Protein 1S4V (pdb70)

Solvent-accessible surface area: 19658 Å² total

Radius of gyration: 25.87 Å; Cα contacts (8 Å, |Δi|>4): 1188; chains: 4; bounding box: 41×55×86 Å

Nearest PDB structures (foldseek):
  1s4v-assembly1_A  TM=1.004E+00  e=2.212E-55  Ricinus communis
  2fo5-assembly4_D  TM=9.845E-01  e=4.686E-41  Hordeum vulgare
  6ycf-assembly1_A  TM=9.826E-01  e=3.590E-34  Ananas comosus
  6ycd-assembly2_B  TM=9.757E-01  e=2.030E-33  Ananas comosus
  3f75-assembly1_A  TM=9.696E-01  e=1.306E-32  Toxoplasma gondii RH

Structure (mmCIF, N/CA/C/O backbone):
data_1S4V
#
_entry.id   1S4V
#
_cell.length_a   36.448
_cell.length_b   68.162
_cell.length_c   163.780
_cell.angle_alpha   90.00
_cell.angle_beta   90.00
_cell.angle_gamma   90.00
#
_symmetry.space_group_name_H-M   'P 21 21 21'
#
loop_
_entity.id
_entity.type
_entity.pdbx_description
1 polymer 'cysteine endopeptidase'
2 polymer 'DVA-LEU-LYS-0QE peptide'
3 non-polymer 'SULFATE ION'
4 water water
#
loop_
_atom_site.group_PDB
_atom_site.id
_atom_site.type_symbol
_atom_site.label_atom_id
_atom_site.label_alt_id
_atom_site.label_comp_id
_atom_site.label_asym_id
_atom_site.label_entity_id
_atom_site.label_seq_id
_atom_site.pdbx_PDB_ins_code
_atom_site.Cartn_x
_atom_site.Cartn_y
_atom_site.Cartn_z
_atom_site.occupancy
_atom_site.B_iso_or_equiv
_atom_site.auth_seq_id
_atom_site.auth_comp_id
_atom_site.auth_asym_id
_atom_site.auth_atom_id
_atom_site.pdbx_PDB_model_num
ATOM 1 N N . THR A 1 1 ? 22.310 29.658 22.318 0.00 38.46 1 THR A N 1
ATOM 2 C CA . THR A 1 1 ? 21.755 30.966 22.770 0.00 38.25 1 THR A CA 1
ATOM 3 C C . THR A 1 1 ? 20.888 31.647 21.703 0.00 37.45 1 THR A C 1
ATOM 4 O O . THR A 1 1 ? 21.402 32.293 20.782 0.00 39.43 1 THR A O 1
ATOM 8 N N . VAL A 1 2 ? 19.573 31.496 21.815 1.00 35.03 2 VAL A N 1
ATOM 9 C CA . VAL A 1 2 ? 18.677 32.117 20.850 1.00 32.48 2 VAL A CA 1
ATOM 10 C C . VAL A 1 2 ? 18.054 33.317 21.547 1.00 30.32 2 VAL A C 1
ATOM 11 O O . VAL A 1 2 ? 17.796 33.271 22.744 1.00 31.01 2 VAL A O 1
ATOM 15 N N . PRO A 1 3 ? 17.815 34.411 20.813 1.00 28.22 3 PRO A N 1
ATOM 16 C CA . PRO A 1 3 ? 17.212 35.569 21.477 1.00 27.32 3 PRO A CA 1
ATOM 17 C C . PRO A 1 3 ? 15.826 35.260 22.044 1.00 26.54 3 PRO A C 1
ATOM 18 O O . PRO A 1 3 ? 15.184 34.274 21.663 1.00 25.54 3 PRO A O 1
ATOM 22 N N . ALA A 1 4 ? 15.380 36.095 22.976 1.00 25.46 4 ALA A N 1
ATOM 23 C CA . ALA A 1 4 ? 14.076 35.910 23.594 1.00 24.42 4 ALA A CA 1
ATOM 24 C C . ALA A 1 4 ? 13.019 35.978 22.499 1.00 23.02 4 ALA A C 1
ATOM 25 O O . ALA A 1 4 ? 12.034 35.259 22.544 1.00 22.87 4 ALA A O 1
ATOM 27 N N . SER A 1 5 ? 13.231 36.837 21.505 1.00 22.08 5 SER A N 1
ATOM 28 C CA . SER A 1 5 ? 12.266 36.951 20.424 1.00 20.86 5 SER A CA 1
ATOM 29 C C . SER A 1 5 ? 12.870 37.472 19.124 1.00 20.23 5 SER A C 1
ATOM 30 O O . SER A 1 5 ? 13.872 38.191 19.129 1.00 19.82 5 SER A O 1
ATOM 33 N N . VAL A 1 6 ? 12.259 37.093 18.008 1.00 17.57 6 VAL A N 1
ATOM 34 C CA . VAL A 1 6 ? 12.723 37.527 16.697 1.00 18.02 6 VAL A CA 1
ATOM 35 C C . VAL A 1 6 ? 11.515 37.823 15.813 1.00 17.99 6 VAL A C 1
ATOM 36 O O . VAL A 1 6 ? 10.584 37.017 15.753 1.00 16.45 6 VAL A O 1
ATOM 40 N N . ASP A 1 7 ? 11.528 38.988 15.163 1.00 18.08 7 ASP A N 1
ATOM 41 C CA . ASP A 1 7 ? 10.450 39.410 14.277 1.00 18.19 7 ASP A CA 1
ATOM 42 C C . ASP A 1 7 ? 11.117 39.818 12.967 1.00 17.85 7 ASP A C 1
ATOM 43 O O . ASP A 1 7 ? 11.625 40.932 12.837 1.00 17.80 7 ASP A O 1
ATOM 48 N N . TRP A 1 8 ? 11.114 38.913 11.995 1.00 16.36 8 TRP A N 1
ATOM 49 C CA . TRP A 1 8 ? 11.732 39.207 10.714 1.00 14.68 8 TRP A CA 1
ATOM 50 C C . TRP A 1 8 ? 11.083 40.350 9.952 1.00 14.60 8 TRP A C 1
ATOM 51 O O . TRP A 1 8 ? 11.730 40.969 9.107 1.00 12.79 8 TRP A O 1
ATOM 62 N N . ARG A 1 9 ? 9.817 40.637 10.243 1.00 15.19 9 ARG A N 1
ATOM 63 C CA . ARG A 1 9 ? 9.126 41.731 9.561 1.00 15.79 9 ARG A CA 1
ATOM 64 C C . ARG A 1 9 ? 9.775 43.025 10.041 1.00 16.25 9 ARG A C 1
ATOM 65 O O . ARG A 1 9 ? 10.116 43.906 9.249 1.00 15.34 9 ARG A O 1
ATOM 73 N N . LYS A 1 10 ? 9.924 43.121 11.360 1.00 17.09 10 LYS A N 1
ATOM 74 C CA . LYS A 1 10 ? 10.526 44.285 11.993 1.00 18.74 10 LYS A CA 1
ATOM 75 C C . LYS A 1 10 ? 11.993 44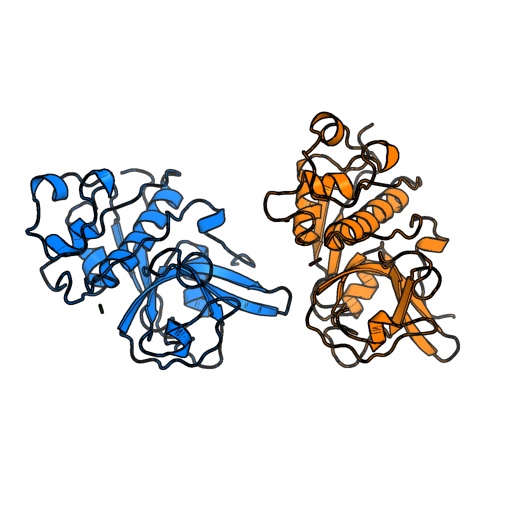.377 11.613 1.00 18.15 10 LYS A C 1
ATOM 76 O O . LYS A 1 10 ? 12.542 45.471 11.525 1.00 18.23 10 LYS A O 1
ATOM 82 N N . LYS A 1 11 ? 12.637 43.234 11.384 1.00 17.43 11 LYS A N 1
ATOM 83 C CA . LYS A 1 11 ? 14.052 43.264 11.010 1.00 17.31 11 LYS A CA 1
ATOM 84 C C . LYS A 1 11 ? 14.238 43.595 9.522 1.00 16.19 11 LYS A C 1
ATOM 85 O O . LYS A 1 11 ? 15.372 43.685 9.048 1.00 16.14 11 LYS A O 1
ATOM 91 N N . GLY A 1 12 ? 13.125 43.766 8.798 1.00 15.84 12 GLY A N 1
ATOM 92 C CA . GLY A 1 12 ? 13.177 44.098 7.376 1.00 14.73 12 GLY A CA 1
ATOM 93 C C . GLY A 1 12 ? 13.380 42.994 6.357 1.00 14.54 12 GLY A C 1
ATOM 94 O O . GLY A 1 12 ? 13.740 43.276 5.217 1.00 13.74 12 GLY A O 1
ATOM 95 N N . ALA A 1 13 ? 13.108 41.746 6.736 1.00 14.00 13 ALA A N 1
ATOM 96 C CA . ALA A 1 13 ? 13.286 40.617 5.815 1.00 12.80 13 ALA A CA 1
ATOM 97 C C . ALA A 1 13 ? 11.985 40.030 5.263 1.00 13.34 13 ALA A C 1
ATOM 98 O O . ALA A 1 13 ? 11.989 38.949 4.669 1.00 13.56 13 ALA A O 1
ATOM 100 N N . VAL A 1 14 ? 10.876 40.735 5.448 1.00 12.92 14 VAL A N 1
ATOM 101 C CA . VAL A 1 14 ? 9.590 40.251 4.965 1.00 11.64 14 VAL A CA 1
ATOM 102 C C . VAL A 1 14 ? 8.848 41.255 4.098 1.00 12.70 14 VAL A C 1
ATOM 103 O O . VAL A 1 14 ? 8.690 42.415 4.478 1.00 13.03 14 VAL A O 1
ATOM 107 N N . THR A 1 15 ? 8.377 40.787 2.945 1.00 12.93 15 THR A N 1
ATOM 108 C CA . THR A 1 15 ? 7.643 41.621 2.008 1.00 12.91 15 THR A CA 1
ATOM 109 C C . THR A 1 15 ? 6.167 41.662 2.397 1.00 13.02 15 THR A C 1
ATOM 110 O O . THR A 1 15 ? 5.742 41.041 3.378 1.00 11.43 15 THR A O 1
ATOM 114 N N . SER A 1 16 ? 5.388 42.384 1.603 1.00 12.90 16 SER A N 1
ATOM 115 C CA . SER A 1 16 ? 3.964 42.523 1.842 1.00 13.59 16 SER A CA 1
ATOM 116 C C . SER A 1 16 ? 3.240 41.190 1.820 1.00 13.55 16 SER A C 1
ATOM 117 O O . SER A 1 16 ? 3.711 40.225 1.214 1.00 13.26 16 SER A O 1
ATOM 120 N N . VAL A 1 17 ? 2.081 41.159 2.473 1.00 12.67 17 VAL A N 1
ATOM 121 C CA . VAL A 1 17 ? 1.269 39.957 2.532 1.00 12.95 17 VAL A CA 1
ATOM 122 C C . VAL A 1 17 ? 0.584 39.828 1.167 1.00 13.93 17 VAL A C 1
ATOM 123 O O . VAL A 1 17 ? 0.035 40.799 0.635 1.00 12.40 17 VAL A O 1
ATOM 127 N N . LYS A 1 18 ? 0.649 38.635 0.590 1.00 13.58 18 LYS A N 1
ATOM 128 C CA . LYS A 1 18 ? 0.045 38.374 -0.704 1.00 13.18 18 LYS A CA 1
ATOM 129 C C . LYS A 1 18 ? -1.244 37.576 -0.548 1.00 12.91 18 LYS A C 1
ATOM 130 O O . LYS A 1 18 ? -1.593 37.138 0.545 1.00 12.57 18 LYS A O 1
ATOM 136 N N . ASP A 1 19 ? -1.951 37.392 -1.654 1.00 12.84 19 ASP A N 1
ATOM 137 C CA . ASP A 1 19 ? -3.187 36.634 -1.632 1.00 12.48 19 ASP A CA 1
ATOM 138 C C . ASP A 1 19 ? -3.047 35.690 -2.822 1.00 13.32 19 ASP A C 1
ATOM 139 O O . ASP A 1 19 ? -2.960 36.118 -3.968 1.00 14.51 19 ASP A O 1
ATOM 144 N N . GLN A 1 20 ? -3.017 34.395 -2.557 1.00 13.76 20 GLN A N 1
ATOM 145 C CA . GLN A 1 20 ? -2.875 33.426 -3.638 1.00 14.65 20 GLN A CA 1
ATOM 146 C C . GLN A 1 20 ? -4.103 33.291 -4.546 1.00 15.00 20 GLN A C 1
ATOM 147 O O . GLN A 1 20 ? -4.023 32.666 -5.610 1.00 15.32 20 GLN A O 1
ATOM 153 N N . GLY A 1 21 ? -5.231 33.863 -4.127 1.00 16.14 21 GLY A N 1
ATOM 154 C CA . GLY A 1 21 ? -6.448 33.783 -4.928 1.00 17.95 21 GLY A CA 1
ATOM 155 C C . GLY A 1 21 ? -6.987 32.376 -5.126 1.00 18.56 21 GLY A C 1
ATOM 156 O O . GLY A 1 21 ? -6.750 31.499 -4.307 1.00 16.68 21 GLY A O 1
ATOM 157 N N . GLN A 1 22 ? -7.717 32.166 -6.218 1.00 20.64 22 GLN A N 1
ATOM 158 C CA . GLN A 1 22 ? -8.290 30.852 -6.517 1.00 22.42 22 GLN A CA 1
ATOM 159 C C . GLN A 1 22 ? -7.318 29.961 -7.305 1.00 22.55 22 GLN A C 1
ATOM 160 O O . GLN A 1 22 ? -7.614 29.548 -8.430 1.00 21.73 22 GLN A O 1
ATOM 166 N N . CYS A 1 23 ? -6.171 29.670 -6.700 1.00 19.57 23 CYS A N 1
ATOM 167 C CA . CYS A 1 23 ? -5.127 28.836 -7.297 1.00 17.56 23 CYS A CA 1
ATOM 168 C C . CYS A 1 23 ? -4.462 28.152 -6.096 1.00 16.89 23 CYS A C 1
ATOM 169 O O . CYS A 1 23 ? -4.079 28.836 -5.144 1.00 16.39 23 CYS A O 1
ATOM 172 N N . GLY A 1 24 ? -4.370 26.820 -6.111 1.00 15.77 24 GLY A N 1
ATOM 173 C CA . GLY A 1 24 ? -3.752 26.101 -5.002 1.00 14.13 24 GLY A CA 1
ATOM 174 C C . GLY A 1 24 ? -2.239 26.175 -5.040 1.00 13.07 24 GLY A C 1
ATOM 175 O O . GLY A 1 24 ? -1.549 25.163 -5.137 1.00 12.47 24 GLY A O 1
ATOM 176 N N . SER A 1 25 ? -1.727 27.390 -4.915 1.00 11.41 25 SER A N 1
ATOM 177 C CA . SER A 1 25 ? -0.293 27.652 -4.950 1.00 11.37 25 SER A CA 1
ATOM 178 C C . SER A 1 25 ? 0.350 28.003 -3.609 1.00 11.83 25 SER A C 1
ATOM 179 O O . SER A 1 25 ? 1.430 28.591 -3.578 1.00 11.26 25 SER A O 1
ATOM 182 N N . CYS A 1 26 ? -0.299 27.637 -2.504 1.00 10.65 26 CYS A N 1
ATOM 183 C CA . CYS A 1 26 ? 0.257 27.941 -1.189 1.00 11.81 26 CYS A CA 1
ATOM 184 C C . CYS A 1 26 ? 1.719 27.500 -1.070 1.00 10.83 26 CYS A C 1
ATOM 185 O O . CYS A 1 26 ? 2.534 28.187 -0.459 1.00 10.35 26 CYS A O 1
ATOM 188 N N . TRP A 1 27 ? 2.043 26.350 -1.654 1.00 12.07 27 TRP A N 1
ATOM 189 C CA . TRP A 1 27 ? 3.410 25.837 -1.602 1.00 11.17 27 TRP A CA 1
ATOM 190 C C . TRP A 1 27 ? 4.413 26.831 -2.202 1.00 11.24 27 TRP A C 1
ATOM 191 O O . TRP A 1 27 ? 5.520 26.977 -1.692 1.00 11.00 27 TRP A O 1
ATOM 202 N N . ALA A 1 28 ? 4.031 27.506 -3.286 1.00 11.29 28 ALA A N 1
ATOM 203 C CA . ALA A 1 28 ? 4.924 28.471 -3.922 1.00 11.74 28 ALA A CA 1
ATOM 204 C C . ALA A 1 28 ? 5.106 29.699 -3.036 1.00 11.81 28 ALA A C 1
ATOM 205 O O . ALA A 1 28 ? 6.222 30.198 -2.883 1.00 10.11 28 ALA A O 1
ATOM 207 N N . PHE A 1 29 ? 4.014 30.184 -2.448 1.00 12.23 29 PHE A N 1
ATOM 208 C CA . PHE A 1 29 ? 4.095 31.353 -1.580 1.00 11.87 29 PHE A CA 1
ATOM 209 C C . PHE A 1 29 ? 4.947 31.048 -0.348 1.00 11.94 29 PHE A C 1
ATOM 210 O O . PHE A 1 29 ? 5.759 31.875 0.073 1.00 12.05 29 PHE A O 1
ATOM 218 N N . SER A 1 30 ? 4.766 29.865 0.231 1.00 11.62 30 SER A N 1
ATOM 219 C CA . SER A 1 30 ? 5.539 29.467 1.417 1.00 11.65 30 SER A CA 1
ATOM 220 C C . SER A 1 30 ? 7.033 29.487 1.082 1.00 11.94 30 SER A C 1
ATOM 221 O O . SER A 1 30 ? 7.859 30.032 1.839 1.00 11.71 30 SER A O 1
ATOM 224 N N . THR A 1 31 ? 7.375 28.892 -0.059 1.00 10.31 31 THR A N 1
ATOM 225 C CA . THR A 1 31 ? 8.760 28.836 -0.517 1.00 11.12 31 THR A CA 1
ATOM 226 C C . THR A 1 31 ? 9.348 30.244 -0.700 1.00 11.35 31 THR A C 1
ATOM 227 O O . THR A 1 31 ? 10.443 30.553 -0.216 1.00 11.76 31 THR A O 1
ATOM 231 N N . ILE A 1 32 ? 8.617 31.094 -1.403 1.00 11.24 32 ILE A N 1
ATOM 232 C CA . ILE A 1 32 ? 9.091 32.455 -1.646 1.00 12.03 32 ILE A CA 1
ATOM 233 C C . ILE A 1 32 ? 9.326 33.281 -0.385 1.00 12.73 32 ILE A C 1
ATOM 234 O O . ILE A 1 32 ? 10.256 34.084 -0.346 1.00 14.21 32 ILE A O 1
ATOM 239 N N . VAL A 1 33 ? 8.518 33.086 0.657 1.00 12.96 33 VAL A N 1
ATOM 240 C CA . VAL A 1 33 ? 8.723 33.862 1.877 1.00 11.41 33 VAL A CA 1
ATOM 241 C C . VAL A 1 33 ? 10.108 33.566 2.435 1.00 11.34 33 VAL A C 1
ATOM 242 O O . VAL A 1 33 ? 10.840 34.477 2.833 1.00 10.21 33 VAL A O 1
ATOM 246 N N . ALA A 1 34 ? 10.468 32.285 2.452 1.00 9.30 34 ALA A N 1
ATOM 247 C CA . ALA A 1 34 ? 11.767 31.869 2.965 1.00 10.59 34 ALA A CA 1
ATOM 248 C C . ALA A 1 34 ? 12.917 32.368 2.096 1.00 11.07 34 ALA A C 1
ATOM 249 O O . ALA A 1 34 ? 13.959 32.779 2.614 1.00 11.36 34 ALA A O 1
ATOM 251 N N . VAL A 1 35 ? 12.752 32.326 0.777 1.00 10.49 35 VAL A N 1
ATOM 252 C CA . VAL A 1 35 ? 13.833 32.801 -0.083 1.00 11.04 35 VAL A CA 1
ATOM 253 C C . VAL A 1 35 ? 13.967 34.322 0.034 1.00 11.16 35 VAL A C 1
ATOM 254 O O . VAL A 1 35 ? 15.083 34.833 0.152 1.00 12.04 35 VAL A O 1
ATOM 258 N N . GLU A 1 36 ? 12.847 35.048 0.007 1.00 11.74 36 GLU A N 1
ATOM 259 C CA . GLU A 1 36 ? 12.901 36.511 0.128 1.00 11.75 36 GLU A CA 1
ATOM 260 C C . GLU A 1 36 ? 13.611 36.875 1.436 1.00 13.04 36 GLU A C 1
ATOM 261 O O . GLU A 1 36 ? 14.392 37.832 1.494 1.00 14.42 36 GLU A O 1
ATOM 267 N N . GLY A 1 37 ? 13.324 36.104 2.483 1.00 12.17 37 GLY A N 1
ATOM 268 C CA . GLY A 1 37 ? 13.923 36.335 3.785 1.00 12.21 37 GLY A CA 1
ATOM 269 C C . GLY A 1 37 ? 15.436 36.117 3.843 1.00 12.93 37 GLY A C 1
ATOM 270 O O . GLY A 1 37 ? 16.172 37.029 4.222 1.00 12.49 37 GLY A O 1
ATOM 271 N N . ILE A 1 38 ? 15.919 34.933 3.469 1.00 11.74 38 ILE A N 1
ATOM 272 C CA . ILE A 1 38 ? 17.362 34.673 3.512 1.00 12.62 38 ILE A CA 1
ATOM 273 C C . ILE A 1 38 ? 18.107 35.650 2.600 1.00 13.02 38 ILE A C 1
ATOM 274 O O . ILE A 1 38 ? 19.231 36.077 2.898 1.00 15.88 38 ILE A O 1
ATOM 279 N N . ASN A 1 39 ? 17.475 36.048 1.505 1.00 12.56 39 ASN A N 1
ATOM 280 C CA . ASN A 1 39 ? 18.142 36.980 0.611 1.00 13.17 39 ASN A CA 1
ATOM 281 C C . ASN A 1 39 ? 18.426 38.314 1.296 1.00 13.34 39 ASN A C 1
ATOM 282 O O . ASN A 1 39 ? 19.537 38.851 1.195 1.00 12.54 39 ASN A O 1
ATOM 287 N N . GLN A 1 40 ? 17.435 38.848 2.002 1.00 13.96 40 GLN A N 1
ATOM 288 C CA . GLN A 1 40 ? 17.613 40.126 2.688 1.00 15.73 40 GLN A CA 1
ATOM 289 C C . GLN A 1 40 ? 18.610 40.010 3.832 1.00 16.15 40 GLN A C 1
ATOM 290 O O . GLN A 1 40 ? 19.385 40.934 4.095 1.00 15.83 40 GLN A O 1
ATOM 296 N N . ILE A 1 41 ? 18.584 38.873 4.511 1.00 15.93 41 ILE A N 1
ATOM 297 C CA . ILE A 1 41 ? 19.485 38.631 5.622 1.00 15.98 41 ILE A CA 1
ATOM 298 C C . ILE A 1 41 ? 20.936 38.609 5.128 1.00 17.74 41 ILE A C 1
ATOM 299 O O . ILE A 1 41 ? 21.843 39.118 5.791 1.00 18.59 41 ILE A O 1
ATOM 304 N N . LYS A 1 42 ? 21.151 38.047 3.946 1.00 18.99 42 LYS A N 1
ATOM 305 C CA . LYS A 1 42 ? 22.495 37.968 3.394 1.00 18.82 42 LYS A CA 1
ATOM 306 C C . LYS A 1 42 ? 22.975 39.208 2.641 1.00 19.48 42 LYS A C 1
ATOM 307 O O . LYS A 1 42 ? 24.100 39.670 2.831 1.00 18.30 42 LYS A O 1
ATOM 313 N N . THR A 1 43 ? 22.103 39.768 1.818 1.00 19.49 43 THR A N 1
ATOM 314 C CA . THR A 1 43 ? 22.467 40.937 1.030 1.00 20.38 43 THR A CA 1
ATOM 315 C C . THR A 1 43 ? 22.024 42.300 1.526 1.00 22.02 43 THR A C 1
ATOM 316 O O . THR A 1 43 ? 22.443 43.327 0.990 1.00 22.74 43 THR A O 1
ATOM 320 N N . ASN A 1 44 ? 21.176 42.309 2.542 1.00 21.70 44 ASN A N 1
ATOM 321 C CA . ASN A 1 44 ? 20.652 43.539 3.127 1.00 22.28 44 ASN A CA 1
ATOM 322 C C . ASN A 1 44 ? 19.701 44.287 2.198 1.00 21.70 44 ASN A C 1
ATOM 323 O O . ASN A 1 44 ? 19.436 45.477 2.392 1.00 22.35 44 ASN A O 1
ATOM 328 N N . LYS A 1 45 ? 19.189 43.589 1.187 1.00 20.51 45 LYS A N 1
ATOM 329 C CA . LYS A 1 45 ? 18.254 44.179 0.226 1.00 19.72 45 LYS A CA 1
ATOM 330 C C . LYS A 1 45 ? 16.998 43.306 0.178 1.00 20.12 45 LYS A C 1
ATOM 331 O O . LYS A 1 45 ? 17.086 42.100 -0.063 1.00 20.90 45 LYS A O 1
ATOM 337 N N . LEU A 1 46 ? 15.834 43.895 0.428 1.00 17.81 46 LEU A N 1
ATOM 338 C CA . LEU A 1 46 ? 14.597 43.117 0.397 1.00 18.08 46 LEU A CA 1
ATOM 339 C C . LEU A 1 46 ? 14.038 43.154 -1.020 1.00 18.32 46 LEU A C 1
ATOM 340 O O . LEU A 1 46 ? 13.658 44.217 -1.517 1.00 17.74 46 LEU A O 1
ATOM 345 N N . VAL A 1 47 ? 13.988 41.987 -1.657 1.00 18.59 47 VAL A N 1
ATOM 346 C CA . VAL A 1 47 ? 13.486 41.853 -3.026 1.00 19.99 47 VAL A CA 1
ATOM 347 C C . VAL A 1 47 ? 12.260 40.939 -3.051 1.00 19.84 47 VAL A C 1
ATOM 348 O O . VAL A 1 47 ? 12.291 39.856 -2.477 1.00 19.23 47 VAL A O 1
ATOM 352 N N . SER A 1 48 ? 11.173 41.372 -3.684 1.00 19.34 48 SER A N 1
ATOM 353 C CA . SER A 1 48 ? 9.971 40.544 -3.761 1.00 20.21 48 SER A CA 1
ATOM 354 C C . SER A 1 48 ? 10.234 39.561 -4.925 1.00 18.85 48 SER A C 1
ATOM 355 O O . SER A 1 48 ? 10.609 39.986 -6.008 1.00 16.77 48 SER A O 1
ATOM 358 N N . LEU A 1 49 ? 10.047 38.259 -4.699 1.00 17.24 49 LEU A N 1
ATOM 359 C CA . LEU A 1 49 ? 10.291 37.246 -5.735 1.00 15.34 49 LEU A CA 1
ATOM 360 C C . LEU A 1 49 ? 9.062 36.619 -6.394 1.00 15.08 49 LEU A C 1
ATOM 361 O O . LEU A 1 49 ? 7.940 36.774 -5.914 1.00 13.98 49 LEU A O 1
ATOM 366 N N . SER A 1 50 ? 9.293 35.871 -7.477 1.00 14.77 50 SER A N 1
ATOM 367 C CA . SER A 1 50 ? 8.222 35.236 -8.233 1.00 11.81 50 SER A CA 1
ATOM 368 C C . SER A 1 50 ? 7.554 33.895 -7.909 1.00 13.00 50 SER A C 1
ATOM 369 O O . SER A 1 50 ? 8.078 32.824 -8.242 1.00 12.22 50 SER A O 1
ATOM 372 N N . GLU A 1 51 ? 6.374 33.956 -7.291 1.00 10.85 51 GLU A N 1
ATOM 373 C CA . GLU A 1 51 ? 5.639 32.741 -6.963 1.00 11.31 51 GLU A CA 1
ATOM 374 C C . GLU A 1 51 ? 5.137 32.165 -8.299 1.00 12.26 51 GLU A C 1
ATOM 375 O O . GLU A 1 51 ? 5.046 30.945 -8.466 1.00 11.74 51 GLU A O 1
ATOM 381 N N . GLN A 1 52 ? 4.799 33.053 -9.241 1.00 11.70 52 GLN A N 1
ATOM 382 C CA . GLN A 1 52 ? 4.298 32.614 -10.550 1.00 11.52 52 GLN A CA 1
ATOM 383 C C . GLN A 1 52 ? 5.286 31.753 -11.331 1.00 12.21 52 GLN A C 1
ATOM 384 O O . GLN A 1 52 ? 4.880 30.823 -12.035 1.00 12.99 52 GLN A O 1
ATOM 390 N N . GLU A 1 53 ? 6.573 32.071 -11.231 1.00 11.01 53 GLU A N 1
ATOM 391 C CA . GLU A 1 53 ? 7.590 31.304 -11.940 1.00 12.37 53 GLU A CA 1
ATOM 392 C C . GLU A 1 53 ? 7.517 29.867 -11.445 1.00 12.25 53 GLU A C 1
ATOM 393 O O . GLU A 1 53 ? 7.577 28.927 -12.231 1.00 14.28 53 GLU A O 1
ATOM 399 N N . LEU A 1 54 ? 7.386 29.696 -10.131 1.00 12.00 54 LEU A N 1
ATOM 400 C CA . LEU A 1 54 ? 7.297 28.356 -9.558 1.00 11.28 54 LEU A CA 1
ATOM 401 C C . LEU A 1 54 ? 6.047 27.671 -10.108 1.00 12.12 54 LEU A C 1
ATOM 402 O O . LEU A 1 54 ? 6.111 26.552 -10.613 1.00 11.72 54 LEU A O 1
ATOM 407 N N . VAL A 1 55 ? 4.903 28.353 -10.022 1.00 11.69 55 VAL A N 1
ATOM 408 C CA . VAL A 1 55 ? 3.660 27.780 -10.524 1.00 12.00 55 VAL A CA 1
ATOM 409 C C . VAL A 1 55 ? 3.786 27.304 -11.982 1.00 11.90 55 VAL A C 1
ATOM 410 O O . VAL A 1 55 ? 3.466 26.152 -12.307 1.00 12.14 55 VAL A O 1
ATOM 414 N N . ASP A 1 56 ? 4.269 28.186 -12.848 1.00 10.28 56 ASP A N 1
ATOM 415 C CA . ASP A 1 56 ? 4.426 27.852 -14.264 1.00 12.51 56 ASP A CA 1
ATOM 416 C C . ASP A 1 56 ? 5.570 26.925 -14.675 1.00 12.57 56 ASP A C 1
ATOM 417 O O . ASP A 1 56 ? 5.388 26.056 -15.530 1.00 12.42 56 ASP A O 1
ATOM 422 N N . CYS A 1 57 ? 6.742 27.136 -14.081 1.00 13.23 57 CYS A N 1
ATOM 423 C CA . CYS A 1 57 ? 7.940 26.360 -14.396 1.00 13.84 57 CYS A CA 1
ATOM 424 C C . CYS A 1 57 ? 8.418 25.196 -13.540 1.00 13.77 57 CYS A C 1
ATOM 425 O O . CYS A 1 57 ? 9.109 24.320 -14.050 1.00 13.43 57 CYS A O 1
ATOM 428 N N . ASP A 1 58 ? 8.078 25.184 -12.252 1.00 13.25 58 ASP A N 1
ATOM 429 C CA . ASP A 1 58 ? 8.516 24.092 -11.385 1.00 13.85 58 ASP A CA 1
ATOM 430 C C . ASP A 1 58 ? 7.487 22.984 -11.553 1.00 14.17 58 ASP A C 1
ATOM 431 O O . ASP A 1 58 ? 6.617 22.789 -10.700 1.00 14.22 58 ASP A O 1
ATOM 436 N N . THR A 1 59 ? 7.618 22.242 -12.651 1.00 13.60 59 THR A N 1
ATOM 437 C CA . THR A 1 59 ? 6.688 21.162 -12.969 1.00 15.17 59 THR A CA 1
ATOM 438 C C . THR A 1 59 ? 7.131 19.704 -12.903 1.00 15.56 59 THR A C 1
ATOM 439 O O . THR A 1 59 ? 6.346 18.815 -13.252 1.00 16.51 59 THR A O 1
ATOM 443 N N . ASP A 1 60 ? 8.371 19.434 -12.509 1.00 15.62 60 ASP A N 1
ATOM 444 C CA . ASP A 1 60 ? 8.819 18.039 -12.435 1.00 15.45 60 ASP A CA 1
ATOM 445 C C . ASP A 1 60 ? 7.852 17.235 -11.561 1.00 16.45 60 ASP A C 1
ATOM 446 O O . ASP A 1 60 ? 7.486 16.102 -11.897 1.00 15.79 60 ASP A O 1
ATOM 451 N N . GLN A 1 61 ? 7.456 17.820 -10.430 1.00 15.90 61 GLN A N 1
ATOM 452 C CA . GLN A 1 61 ? 6.530 17.162 -9.503 1.00 16.18 61 GLN A CA 1
ATOM 453 C C . GLN A 1 61 ? 5.396 18.056 -9.063 1.00 14.77 61 GLN A C 1
ATOM 454 O O . GLN A 1 61 ? 4.226 17.633 -9.027 1.00 13.82 61 GLN A O 1
ATOM 460 N N . ASN A 1 62 ? 5.742 19.287 -8.707 1.00 12.86 62 ASN A N 1
ATOM 461 C CA . ASN A 1 62 ? 4.739 20.239 -8.266 1.00 13.05 62 ASN A CA 1
ATOM 462 C C . ASN A 1 62 ? 3.728 20.419 -9.386 1.00 13.42 62 ASN A C 1
ATOM 463 O O . ASN A 1 62 ? 4.062 20.262 -10.559 1.00 15.87 62 ASN A O 1
ATOM 468 N N . GLN A 1 63 ? 2.484 20.708 -9.020 1.00 13.87 63 GLN A N 1
ATOM 469 C CA . GLN A 1 63 ? 1.416 20.889 -9.992 1.00 13.62 63 GLN A CA 1
ATOM 470 C C . GLN A 1 63 ? 0.767 22.268 -10.084 1.00 14.21 63 GLN A C 1
ATOM 471 O O . GLN A 1 63 ? -0.446 22.374 -10.280 1.00 14.02 63 GLN A O 1
ATOM 477 N N . GLY A 1 64 ? 1.569 23.322 -9.960 1.00 13.80 64 GLY A N 1
ATOM 478 C CA . GLY A 1 64 ? 1.035 24.669 -10.046 1.00 13.20 64 GLY A CA 1
ATOM 479 C C . GLY A 1 64 ? -0.175 24.938 -9.176 1.00 15.33 64 GLY A C 1
ATOM 480 O O . GLY A 1 64 ? -0.129 24.804 -7.947 1.00 13.56 64 GLY A O 1
ATOM 481 N N . CYS A 1 65 ? -1.281 25.314 -9.806 1.00 15.53 65 CYS A N 1
ATOM 482 C CA . CYS A 1 65 ? -2.473 25.595 -9.030 1.00 16.48 65 CYS A CA 1
ATOM 483 C C . CYS A 1 65 ? -3.125 24.361 -8.429 1.00 16.81 65 CYS A C 1
ATOM 484 O O . CYS A 1 65 ? -4.118 24.480 -7.719 1.00 17.94 65 CYS A O 1
ATOM 487 N N . ASN A 1 66 ? -2.591 23.180 -8.715 1.00 17.22 66 ASN A N 1
ATOM 488 C CA . ASN A 1 66 ? -3.170 21.968 -8.157 1.00 17.26 66 ASN A CA 1
ATOM 489 C C . ASN A 1 66 ? -2.316 21.442 -6.991 1.00 15.94 66 ASN A C 1
ATOM 490 O O . ASN A 1 66 ? -2.436 20.279 -6.615 1.00 16.18 66 ASN A O 1
ATOM 495 N N . GLY A 1 67 ? -1.438 22.286 -6.439 1.00 15.93 67 GLY A N 1
ATOM 496 C CA . GLY A 1 67 ? -0.606 21.862 -5.318 1.00 13.97 67 GLY A CA 1
ATOM 497 C C . GLY A 1 67 ? 0.846 21.501 -5.575 1.00 14.13 67 GLY A C 1
ATOM 498 O O . GLY A 1 67 ? 1.246 21.223 -6.714 1.00 13.13 67 GLY A O 1
ATOM 499 N N . GLY A 1 68 ? 1.629 21.492 -4.495 1.00 13.17 68 GLY A N 1
ATOM 500 C CA . GLY A 1 68 ? 3.041 21.170 -4.590 1.00 11.20 68 GLY A CA 1
ATOM 501 C C . GLY A 1 68 ? 3.667 21.086 -3.213 1.00 11.34 68 GLY A C 1
ATOM 502 O O . GLY A 1 68 ? 2.965 21.086 -2.206 1.00 9.89 68 GLY A O 1
ATOM 503 N N . LEU A 1 69 ? 4.993 21.046 -3.171 1.00 10.40 69 LEU A N 1
ATOM 504 C CA . LEU A 1 69 ? 5.715 20.948 -1.919 1.00 11.25 69 LEU A CA 1
ATOM 505 C C . LEU A 1 69 ? 6.880 21.922 -1.939 1.00 11.25 69 LEU A C 1
ATOM 506 O O . LEU A 1 69 ? 7.543 22.063 -2.968 1.00 9.18 69 LEU A O 1
ATOM 511 N N . MET A 1 70 ? 7.122 22.579 -0.805 1.00 10.25 70 MET A N 1
ATOM 512 C CA . MET A 1 70 ? 8.202 23.542 -0.688 1.00 10.94 70 MET A CA 1
ATOM 513 C C . MET A 1 70 ? 9.577 22.936 -0.962 1.00 11.05 70 MET A C 1
ATOM 514 O O . MET A 1 70 ? 10.382 23.542 -1.655 1.00 10.74 70 MET A O 1
ATOM 519 N N . ASP A 1 71 ? 9.845 21.741 -0.440 1.00 11.88 71 ASP A N 1
ATOM 520 C CA . ASP A 1 71 ? 11.149 21.123 -0.671 1.00 12.84 71 ASP A CA 1
ATOM 521 C C . ASP A 1 71 ? 11.481 21.001 -2.165 1.00 12.54 71 ASP A C 1
ATOM 522 O O . ASP A 1 71 ? 12.614 21.283 -2.570 1.00 12.67 71 ASP A O 1
ATOM 527 N N . TYR A 1 72 ? 10.505 20.600 -2.985 1.00 10.34 72 TYR A N 1
ATOM 528 C CA . TYR A 1 72 ? 10.744 20.462 -4.425 1.00 11.37 72 TYR A CA 1
ATOM 529 C C . TYR A 1 72 ? 10.982 21.820 -5.054 1.00 11.62 72 TYR A C 1
ATOM 530 O O . TYR A 1 72 ? 11.770 21.951 -5.985 1.00 10.45 72 TYR A O 1
ATOM 539 N N . ALA A 1 73 ? 10.312 22.837 -4.528 1.00 10.28 73 ALA A N 1
ATOM 540 C CA . ALA A 1 73 ? 10.481 24.183 -5.059 1.00 12.01 73 ALA A CA 1
ATOM 541 C C . ALA A 1 73 ? 11.872 24.733 -4.745 1.00 11.47 73 ALA A C 1
ATOM 542 O O . ALA A 1 73 ? 12.464 25.426 -5.564 1.00 11.91 73 ALA A O 1
ATOM 544 N N . PHE A 1 74 ? 12.395 24.444 -3.555 1.00 12.56 74 PHE A N 1
ATOM 545 C CA . PHE A 1 74 ? 13.729 24.941 -3.213 1.00 12.69 74 PHE A CA 1
ATOM 546 C C . PHE A 1 74 ? 14.725 24.290 -4.165 1.00 12.05 74 PHE A C 1
ATOM 547 O O . PHE A 1 74 ? 15.677 24.922 -4.627 1.00 12.58 74 PHE A O 1
ATOM 555 N N . GLU A 1 75 ? 14.493 23.012 -4.440 1.00 11.85 75 GLU A N 1
ATOM 556 C CA . GLU A 1 75 ? 15.356 22.257 -5.328 1.00 11.75 75 GLU A CA 1
ATOM 557 C C . GLU A 1 75 ? 15.327 22.917 -6.705 1.00 12.29 75 GLU A C 1
ATOM 558 O O . GLU A 1 75 ? 16.360 23.086 -7.354 1.00 11.20 75 GLU A O 1
ATOM 564 N N . PHE A 1 76 ? 14.138 23.312 -7.143 1.00 12.70 76 PHE A N 1
ATOM 565 C CA . PHE A 1 76 ? 13.993 23.954 -8.446 1.00 13.75 76 PHE A CA 1
ATOM 566 C C . PHE A 1 76 ? 14.831 25.236 -8.509 1.00 13.66 76 PHE A C 1
ATOM 567 O O . PHE A 1 76 ? 15.607 25.457 -9.446 1.00 13.42 76 PHE A O 1
ATOM 575 N N . ILE A 1 77 ? 14.670 26.074 -7.495 1.00 10.98 77 ILE A N 1
ATOM 576 C CA . ILE A 1 77 ? 15.396 27.333 -7.427 1.00 11.71 77 ILE A CA 1
ATOM 577 C C . ILE A 1 77 ? 16.905 27.115 -7.408 1.00 11.81 77 ILE A C 1
ATOM 578 O O . ILE A 1 77 ? 17.648 27.862 -8.029 1.00 12.69 77 ILE A O 1
ATOM 583 N N . LYS A 1 78 ? 17.341 26.090 -6.681 1.00 13.02 78 LYS A N 1
ATOM 584 C CA . LYS A 1 78 ? 18.761 25.769 -6.582 1.00 15.76 78 LYS A CA 1
ATOM 585 C C . LYS A 1 78 ? 19.285 25.386 -7.961 1.00 17.53 78 LYS A C 1
ATOM 586 O O . LYS A 1 78 ? 20.307 25.898 -8.406 1.00 17.56 78 LYS A O 1
ATOM 592 N N . GLN A 1 79 ? 18.564 24.495 -8.630 1.00 17.72 79 GLN A N 1
ATOM 593 C CA . GLN A 1 79 ? 18.951 24.030 -9.958 1.00 20.85 79 GLN A CA 1
ATOM 594 C C . GLN A 1 79 ? 18.852 25.039 -11.093 1.00 19.40 79 GLN A C 1
ATOM 595 O O . GLN A 1 79 ? 19.594 24.935 -12.068 1.00 19.54 79 GLN A O 1
ATOM 601 N N . ARG A 1 80 ? 17.946 26.005 -10.988 1.00 20.26 80 ARG A N 1
ATOM 602 C CA . ARG A 1 80 ? 17.803 27.014 -12.040 1.00 20.60 80 ARG A CA 1
ATOM 603 C C . ARG A 1 80 ? 18.805 28.137 -11.841 1.00 21.05 80 ARG A C 1
ATOM 604 O O . ARG A 1 80 ? 18.907 29.032 -12.667 1.00 21.85 80 ARG A O 1
ATOM 612 N N . GLY A 1 81 ? 19.530 28.109 -10.729 1.00 21.24 81 GLY A N 1
ATOM 613 C CA . GLY A 1 81 ? 20.501 29.160 -10.468 1.00 18.84 81 GLY A CA 1
ATOM 614 C C . GLY A 1 81 ? 19.798 30.342 -9.819 1.00 17.06 81 GLY A C 1
ATOM 615 O O . GLY A 1 81 ? 20.368 31.424 -9.674 1.00 15.65 81 GLY A O 1
ATOM 616 N N . GLY A 1 82 ? 18.538 30.144 -9.445 1.00 15.49 82 GLY A N 1
ATOM 617 C CA . GLY A 1 82 ? 17.799 31.222 -8.812 1.00 14.48 82 GLY A CA 1
ATOM 618 C C . GLY A 1 82 ? 16.348 31.392 -9.214 1.00 13.29 82 GLY A C 1
ATOM 619 O O . GLY A 1 82 ? 15.812 30.644 -10.030 1.00 14.01 82 GLY A O 1
ATOM 620 N N . ILE A 1 83 ? 15.704 32.396 -8.627 1.00 12.68 83 ILE A N 1
ATOM 621 C CA . ILE A 1 83 ? 14.303 32.689 -8.914 1.00 12.95 83 ILE A CA 1
ATOM 622 C C . ILE A 1 83 ? 14.276 34.153 -9.328 1.00 13.38 83 ILE A C 1
ATOM 623 O O . ILE A 1 83 ? 14.996 34.980 -8.743 1.0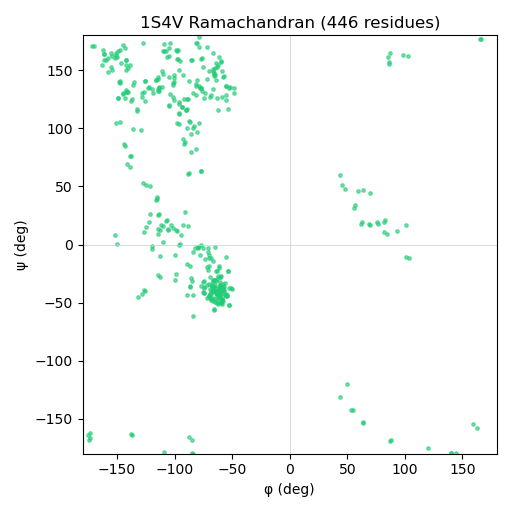0 13.89 83 ILE A O 1
ATOM 628 N N . THR A 1 84 ? 13.463 34.488 -10.324 1.00 13.52 84 THR A N 1
ATOM 629 C CA . THR A 1 84 ? 13.400 35.880 -10.769 1.00 15.56 84 THR A CA 1
ATOM 630 C C . THR A 1 84 ? 12.495 36.715 -9.859 1.00 15.90 84 THR A C 1
ATOM 631 O O . THR A 1 84 ? 11.847 36.167 -8.955 1.00 15.36 84 THR A O 1
ATOM 635 N N . THR A 1 85 ? 12.469 38.033 -10.078 1.00 15.26 85 THR A N 1
ATOM 636 C CA . THR A 1 85 ? 11.654 38.940 -9.277 1.00 15.25 85 THR A CA 1
ATOM 637 C C . THR A 1 85 ? 10.171 38.920 -9.611 1.00 15.38 85 THR A C 1
ATOM 638 O O . THR A 1 85 ? 9.759 38.509 -10.692 1.00 16.56 85 THR A O 1
ATOM 642 N N . GLU A 1 86 ? 9.377 39.404 -8.666 1.00 15.36 86 GLU A N 1
ATOM 643 C CA . GLU A 1 86 ? 7.932 39.474 -8.818 1.00 17.16 86 GLU A CA 1
ATOM 644 C C . GLU A 1 86 ? 7.635 40.418 -9.983 1.00 18.07 86 GLU A C 1
ATOM 645 O O . GLU A 1 86 ? 6.774 40.139 -10.826 1.00 18.53 86 GLU A O 1
ATOM 651 N N . ALA A 1 87 ? 8.363 41.533 -10.025 1.0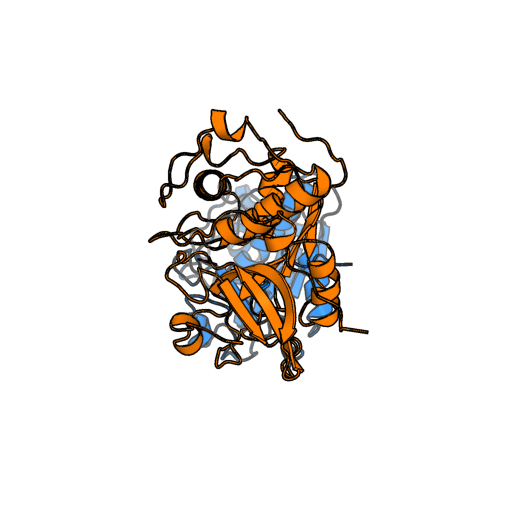0 18.63 87 ALA A N 1
ATOM 652 C CA . ALA A 1 87 ? 8.183 42.529 -11.081 1.00 19.08 87 ALA A CA 1
ATOM 653 C C . ALA A 1 87 ? 8.363 41.930 -12.463 1.00 19.97 87 ALA A C 1
ATOM 654 O O . ALA A 1 87 ? 7.587 42.210 -13.378 1.00 20.51 87 ALA A O 1
ATOM 656 N N . ASN A 1 88 ? 9.385 41.096 -12.609 1.00 19.10 88 ASN A N 1
ATOM 657 C CA . ASN A 1 88 ? 9.655 40.473 -13.885 1.00 19.53 88 ASN A CA 1
ATOM 658 C C . ASN A 1 88 ? 8.695 39.336 -14.260 1.00 20.11 88 ASN A C 1
ATOM 659 O O . ASN A 1 88 ? 8.403 39.128 -15.441 1.00 20.53 88 ASN A O 1
ATOM 664 N N . TYR A 1 89 ? 8.192 38.617 -13.261 1.00 17.78 89 TYR A N 1
ATOM 665 C CA . TYR A 1 89 ? 7.270 37.503 -13.497 1.00 17.08 89 TYR A CA 1
ATOM 666 C C . TYR A 1 89 ? 6.173 37.602 -12.427 1.00 17.78 89 TYR A C 1
ATOM 667 O O . TYR A 1 89 ? 6.163 36.841 -11.457 1.00 17.35 89 TYR A O 1
ATOM 676 N N . PRO A 1 90 ? 5.227 38.546 -12.598 1.00 18.35 90 PRO A N 1
ATOM 677 C CA . PRO A 1 90 ? 4.122 38.781 -11.663 1.00 18.05 90 PRO A CA 1
ATOM 678 C C . PRO A 1 90 ? 3.073 37.687 -11.499 1.00 16.74 90 PRO A C 1
ATOM 679 O O . PRO A 1 90 ? 2.744 36.964 -12.436 1.00 17.15 90 PRO A O 1
ATOM 683 N N . TYR A 1 91 ? 2.536 37.602 -10.288 1.00 15.50 91 TYR A N 1
ATOM 684 C CA . TYR A 1 91 ? 1.527 36.611 -9.949 1.00 15.32 91 TYR A CA 1
ATOM 685 C C . TYR A 1 91 ? 0.154 36.915 -10.514 1.00 16.34 91 TYR A C 1
ATOM 686 O O . TYR A 1 91 ? -0.389 37.996 -10.286 1.00 16.24 91 TYR A O 1
ATOM 695 N N . GLU A 1 92 ? -0.417 35.954 -11.233 1.00 16.18 92 GLU A N 1
ATOM 696 C CA . GLU A 1 92 ? -1.742 36.149 -11.818 1.00 17.33 92 GLU A CA 1
ATOM 697 C C . GLU A 1 92 ? -2.739 35.064 -11.411 1.00 17.20 92 GLU A C 1
ATOM 698 O O . GLU A 1 92 ? -3.808 34.920 -12.016 1.00 16.73 92 GLU A O 1
ATOM 704 N N . ALA A 1 93 ? -2.371 34.308 -10.374 1.00 16.79 93 ALA A N 1
ATOM 705 C CA . ALA A 1 93 ? -3.197 33.229 -9.827 1.00 17.07 93 ALA A CA 1
ATOM 706 C C . ALA A 1 93 ? -3.859 32.316 -10.857 1.00 17.08 93 ALA A C 1
ATOM 707 O O . ALA A 1 93 ? -5.090 32.183 -10.890 1.00 15.14 93 ALA A O 1
ATOM 709 N N . TYR A 1 94 ? -3.049 31.668 -11.680 1.00 16.96 94 TYR A N 1
ATOM 710 C CA . TYR A 1 94 ? -3.578 30.775 -12.697 1.00 17.04 94 TYR A CA 1
ATOM 711 C C . TYR A 1 94 ? -2.424 29.884 -13.136 1.00 17.05 94 TYR A C 1
ATOM 712 O O . TYR A 1 94 ? -1.267 30.159 -12.802 1.00 17.17 94 TYR A O 1
ATOM 721 N N . ASP A 1 95 ? -2.727 28.819 -13.869 1.00 16.85 95 ASP A N 1
ATOM 722 C CA . ASP A 1 95 ? -1.678 27.918 -14.337 1.00 18.43 95 ASP A CA 1
ATOM 723 C C . ASP A 1 95 ? -1.175 28.398 -15.684 1.00 17.79 95 ASP A C 1
ATOM 724 O O . ASP A 1 95 ? -1.811 28.148 -16.714 1.00 18.18 95 ASP A O 1
ATOM 729 N N . GLY A 1 96 ? -0.040 29.088 -15.688 1.00 16.94 96 GLY A N 1
ATOM 730 C CA . GLY A 1 96 ? 0.488 29.572 -16.947 1.00 17.46 96 GLY A CA 1
ATOM 731 C C . GLY A 1 96 ? 1.561 28.683 -17.550 1.00 18.34 96 GLY A C 1
ATOM 732 O O . GLY A 1 96 ? 2.063 27.765 -16.895 1.00 16.98 96 GLY A O 1
ATOM 733 N N . THR A 1 97 ? 1.897 28.936 -18.813 1.00 18.08 97 THR A N 1
ATOM 734 C CA . THR A 1 97 ? 2.926 28.158 -19.488 1.00 19.11 97 THR A CA 1
ATOM 735 C C . THR A 1 97 ? 4.226 28.793 -19.025 1.00 17.78 97 THR A C 1
ATOM 736 O O . THR A 1 97 ? 4.322 30.012 -18.958 1.00 18.50 97 THR A O 1
ATOM 740 N N . CYS A 1 98 ? 5.216 27.979 -18.686 1.00 16.74 98 CYS A N 1
ATOM 741 C CA . CYS A 1 98 ? 6.494 28.508 -18.230 1.00 16.27 98 CYS A CA 1
ATOM 742 C C . CYS A 1 98 ? 7.081 29.504 -19.218 1.00 18.30 98 CYS A C 1
ATOM 743 O O . CYS A 1 98 ? 7.384 29.142 -20.351 1.00 17.45 98 CYS A O 1
ATOM 746 N N . ASP A 1 99 ? 7.234 30.756 -18.791 1.00 18.84 99 ASP A N 1
ATOM 747 C CA . ASP A 1 99 ? 7.797 31.785 -19.667 1.00 20.38 99 ASP A CA 1
ATOM 748 C C . ASP A 1 99 ? 9.302 31.691 -19.517 1.00 20.22 99 ASP A C 1
ATOM 749 O O . ASP A 1 99 ? 9.887 32.264 -18.590 1.00 20.20 99 ASP A O 1
ATOM 754 N N . VAL A 1 100 ? 9.927 30.952 -20.424 1.00 21.76 100 VAL A N 1
ATOM 755 C CA . VAL A 1 100 ? 11.372 30.767 -20.400 1.00 23.63 100 VAL A CA 1
ATOM 756 C C . VAL A 1 100 ? 12.186 32.065 -20.350 1.00 24.36 100 VAL A C 1
ATOM 757 O O . VAL A 1 100 ? 13.218 32.136 -19.671 1.00 24.73 100 VAL A O 1
ATOM 761 N N . SER A 1 101 ? 11.725 33.092 -21.051 1.00 25.19 101 SER A N 1
ATOM 762 C CA . SER A 1 101 ? 12.440 34.359 -21.061 1.00 27.94 101 SER A CA 1
ATOM 763 C C . SER A 1 101 ? 12.545 34.958 -19.660 1.00 28.86 101 SER A C 1
ATOM 764 O O . SER A 1 101 ? 13.569 35.550 -19.311 1.00 30.59 101 SER A O 1
ATOM 767 N N . LYS A 1 102 ? 11.493 34.798 -18.857 1.00 28.29 102 LYS A N 1
ATOM 768 C CA . LYS A 1 102 ? 11.479 35.332 -17.492 1.00 27.19 102 LYS A CA 1
ATOM 769 C C . LYS A 1 102 ? 12.129 34.378 -16.498 1.00 25.91 102 LYS A C 1
ATOM 770 O O . LYS A 1 102 ? 12.716 34.807 -15.512 1.00 25.47 102 LYS A O 1
ATOM 776 N N . GLU A 1 103 ? 12.016 33.082 -16.761 1.00 25.87 103 GLU A N 1
ATOM 777 C CA . GLU A 1 103 ? 12.604 32.078 -15.888 1.00 25.47 103 GLU A CA 1
ATOM 778 C C . GLU A 1 103 ? 14.131 32.168 -15.915 1.00 25.69 103 GLU A C 1
ATOM 779 O O . GLU A 1 103 ? 14.797 31.860 -14.925 1.00 25.16 103 GLU A O 1
ATOM 785 N N . ASN A 1 104 ? 14.685 32.592 -17.048 1.00 26.17 104 ASN A N 1
ATOM 786 C CA . ASN A 1 104 ? 16.135 32.707 -17.173 1.00 26.30 104 ASN A CA 1
ATOM 787 C C . ASN A 1 104 ? 16.715 34.059 -16.805 1.00 26.32 104 ASN A C 1
ATOM 788 O O . ASN A 1 104 ? 17.760 34.476 -17.306 1.00 26.66 104 ASN A O 1
ATOM 793 N N . ALA A 1 105 ? 16.024 34.749 -15.916 1.00 26.57 105 ALA A N 1
ATOM 794 C CA . ALA A 1 105 ? 16.479 36.046 -15.466 1.00 25.80 105 ALA A CA 1
ATOM 795 C C . ALA A 1 105 ? 16.476 35.935 -13.941 1.00 24.64 105 ALA A C 1
ATOM 796 O O . ALA A 1 105 ? 15.869 36.767 -13.261 1.00 26.66 105 ALA A O 1
ATOM 798 N N . PRO A 1 106 ? 17.144 34.896 -13.376 1.00 24.54 106 PRO A N 1
ATOM 799 C CA . PRO A 1 106 ? 17.125 34.799 -11.904 1.00 23.02 106 PRO A CA 1
ATOM 800 C C . PRO A 1 106 ? 17.675 36.040 -11.233 1.00 21.95 106 PRO A C 1
ATOM 801 O O . PRO A 1 106 ? 18.606 36.669 -11.731 1.00 19.80 106 PRO A O 1
ATOM 805 N N . ALA A 1 107 ? 17.088 36.388 -10.096 1.00 20.76 107 ALA A N 1
ATOM 806 C CA . ALA A 1 107 ? 17.521 37.562 -9.353 1.00 20.94 107 ALA A CA 1
ATOM 807 C C . ALA A 1 107 ? 18.111 37.162 -8.007 1.00 20.34 107 ALA A C 1
ATOM 808 O O . ALA A 1 107 ? 18.951 37.880 -7.450 1.00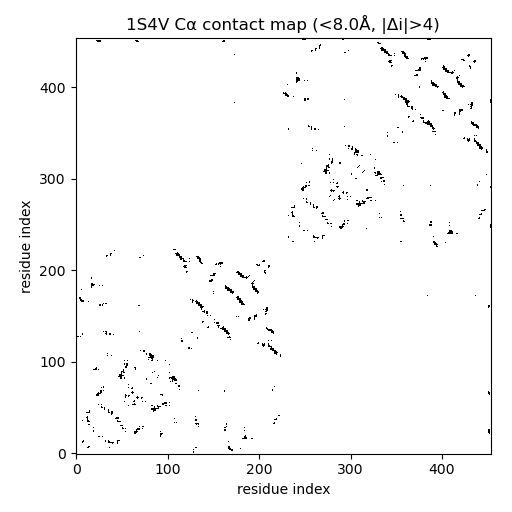 20.79 107 ALA A O 1
ATOM 810 N N . VAL A 1 108 ? 17.675 36.009 -7.497 1.00 18.57 108 VAL A N 1
ATOM 811 C CA . VAL A 1 108 ? 18.146 35.503 -6.214 1.00 15.72 108 VAL A CA 1
ATOM 812 C C . VAL A 1 108 ? 18.416 33.997 -6.231 1.00 15.36 108 VAL A C 1
ATOM 813 O O . VAL A 1 108 ? 17.534 33.191 -6.529 1.00 12.57 108 VAL A O 1
ATOM 817 N N . SER A 1 109 ? 19.642 33.620 -5.888 1.00 15.60 109 SER A N 1
ATOM 818 C CA . SER A 1 109 ? 20.030 32.213 -5.865 1.00 15.17 109 SER A CA 1
ATOM 819 C C . SER A 1 109 ? 20.119 31.662 -4.448 1.00 15.12 109 SER A C 1
ATOM 820 O O . SER A 1 109 ? 20.193 32.422 -3.480 1.00 14.89 109 SER A O 1
ATOM 823 N N . ILE A 1 110 ? 20.103 30.334 -4.342 1.00 13.84 110 ILE A N 1
ATOM 824 C CA . ILE A 1 110 ? 20.207 29.644 -3.056 1.00 14.28 110 ILE A CA 1
ATOM 825 C C . ILE A 1 110 ? 21.114 28.438 -3.345 1.00 15.14 110 ILE A C 1
ATOM 826 O O . ILE A 1 110 ? 21.179 27.954 -4.476 1.00 13.61 110 ILE A O 1
ATOM 831 N N . ASP A 1 111 ? 21.829 27.972 -2.329 1.00 15.72 111 ASP A N 1
ATOM 832 C CA . ASP A 1 111 ? 22.732 26.835 -2.493 1.00 17.14 111 ASP A CA 1
ATOM 833 C C . ASP A 1 111 ? 22.088 25.478 -2.318 1.00 16.39 111 ASP A C 1
ATOM 834 O O . ASP A 1 111 ? 22.647 24.460 -2.729 1.00 16.75 111 ASP A O 1
ATOM 839 N N . GLY A 1 112 ? 20.923 25.465 -1.688 1.00 15.07 112 GLY A N 1
ATOM 840 C CA . GLY A 1 112 ? 20.231 24.212 -1.467 1.00 15.61 112 GLY A CA 1
ATOM 841 C C . GLY A 1 112 ? 19.200 24.448 -0.389 1.00 13.24 112 GLY A C 1
ATOM 842 O O . GLY A 1 112 ? 18.804 25.580 -0.149 1.00 12.23 112 GLY A O 1
ATOM 843 N N . HIS A 1 113 ? 18.780 23.382 0.269 1.00 14.72 113 HIS A N 1
ATOM 844 C CA . HIS A 1 113 ? 17.788 23.514 1.314 1.00 14.50 113 HIS A CA 1
ATOM 845 C C . HIS A 1 113 ? 17.950 22.359 2.292 1.00 14.55 113 HIS A C 1
ATOM 846 O O . HIS A 1 113 ? 18.591 21.345 1.979 1.00 12.70 113 HIS A O 1
ATOM 853 N N . GLU A 1 114 ? 17.388 22.515 3.486 1.00 13.70 114 GLU A N 1
ATOM 854 C CA . GLU A 1 114 ? 17.488 21.471 4.497 1.00 15.82 114 GLU A CA 1
ATOM 855 C C . GLU A 1 114 ? 16.218 21.461 5.339 1.00 16.61 114 GLU A C 1
ATOM 856 O O . GLU A 1 114 ? 15.523 22.477 5.435 1.00 15.97 114 GLU A O 1
ATOM 862 N N . ASN A 1 115 ? 15.934 20.317 5.956 1.00 15.44 115 ASN A N 1
ATOM 863 C CA . ASN A 1 115 ? 14.751 20.160 6.783 1.00 16.49 115 ASN A CA 1
ATOM 864 C C . ASN A 1 115 ? 15.026 20.263 8.274 1.00 15.79 115 ASN A C 1
ATOM 865 O O . ASN A 1 115 ? 16.083 19.851 8.750 1.00 14.43 115 ASN A O 1
ATOM 870 N N . VAL A 1 116 ? 14.066 20.820 9.006 1.00 15.13 116 VAL A N 1
ATOM 871 C CA . VAL A 1 116 ? 14.203 20.959 10.451 1.00 15.30 116 VAL A CA 1
ATOM 872 C C . VAL A 1 116 ? 13.820 19.582 11.002 1.00 15.49 116 VAL A C 1
ATOM 873 O O . VAL A 1 116 ? 12.884 18.953 10.499 1.00 15.64 116 VAL A O 1
ATOM 877 N N . PRO A 1 117 ? 14.555 19.071 12.009 1.00 16.58 117 PRO A N 1
ATOM 878 C CA . PRO A 1 117 ? 14.204 17.758 12.570 1.00 16.86 117 PRO A CA 1
ATOM 879 C C . PRO A 1 117 ? 12.710 17.782 12.850 1.00 17.81 117 PRO A C 1
ATOM 880 O O . PRO A 1 117 ? 12.197 18.763 13.401 1.00 19.33 117 PRO A O 1
ATOM 884 N N . GLU A 1 118 ? 12.012 16.717 12.478 1.00 18.92 118 GLU A N 1
ATOM 885 C CA . GLU A 1 118 ? 10.574 16.671 12.692 1.00 20.77 118 GLU A CA 1
ATOM 886 C C . GLU A 1 118 ? 10.111 16.621 14.133 1.00 19.48 118 GLU A C 1
ATOM 887 O O . GLU A 1 118 ? 10.804 16.115 15.015 1.00 18.66 118 GLU A O 1
ATOM 893 N N . ASN A 1 119 ? 8.922 17.169 14.350 1.00 18.46 119 ASN A N 1
ATOM 894 C CA . ASN A 1 119 ? 8.290 17.218 15.660 1.00 17.65 119 ASN A CA 1
ATOM 895 C C . ASN A 1 119 ? 9.227 17.651 16.773 1.00 16.14 119 ASN A C 1
ATOM 896 O O . ASN A 1 119 ? 9.297 17.026 17.823 1.00 14.44 119 ASN A O 1
ATOM 901 N N . ASP A 1 120 ? 9.909 18.769 16.558 1.00 15.10 120 ASP A N 1
ATOM 902 C CA . ASP A 1 120 ? 10.844 19.281 17.552 1.00 15.47 120 ASP A CA 1
ATOM 903 C C . ASP A 1 120 ? 10.782 20.804 17.541 1.00 15.03 120 ASP A C 1
ATOM 904 O O . ASP A 1 120 ? 11.570 21.454 16.862 1.00 13.70 120 ASP A O 1
ATOM 909 N N . GLU A 1 121 ? 9.860 21.382 18.302 1.00 15.49 121 GLU A N 1
ATOM 910 C CA . GLU A 1 121 ? 9.750 22.838 18.311 1.00 16.52 121 GLU A CA 1
ATOM 911 C C . GLU A 1 121 ? 10.977 23.593 18.799 1.00 17.11 121 GLU A C 1
ATOM 912 O O . GLU A 1 121 ? 11.112 24.787 18.523 1.00 15.31 121 GLU A O 1
ATOM 918 N N . ASN A 1 122 ? 11.861 22.923 19.538 1.00 18.71 122 ASN A N 1
ATOM 919 C CA . ASN A 1 122 ? 13.063 23.592 20.018 1.00 19.18 122 ASN A CA 1
ATOM 920 C C . ASN A 1 122 ? 13.994 23.709 18.816 1.00 17.28 122 ASN A C 1
ATOM 921 O O . ASN A 1 122 ? 14.644 24.734 18.636 1.00 15.89 122 ASN A O 1
ATOM 926 N N . ALA A 1 123 ? 14.064 22.654 17.997 1.00 16.55 123 ALA A N 1
ATOM 927 C CA . ALA A 1 123 ? 14.922 22.689 16.810 1.00 13.55 123 ALA A CA 1
ATOM 928 C C . ALA A 1 123 ? 14.336 23.749 15.873 1.00 12.74 123 ALA A C 1
ATOM 929 O O . ALA A 1 123 ? 15.079 24.512 15.235 1.00 11.22 123 ALA A O 1
ATOM 931 N N . LEU A 1 124 ? 13.005 23.791 15.786 1.00 12.38 124 LEU A N 1
ATOM 932 C CA . LEU A 1 124 ? 12.332 24.765 14.925 1.00 12.45 124 LEU A CA 1
ATOM 933 C C . LEU A 1 124 ? 12.646 26.184 15.400 1.00 13.27 124 LEU A C 1
ATOM 934 O O . LEU A 1 124 ? 12.858 27.085 14.591 1.00 12.30 124 LEU A O 1
ATOM 939 N N . LEU A 1 125 ? 12.658 26.385 16.717 1.00 12.96 125 LEU A N 1
ATOM 940 C CA . LEU A 1 125 ? 12.952 27.709 17.271 1.00 13.80 125 LEU A CA 1
ATOM 941 C C . LEU A 1 125 ? 14.353 28.164 16.858 1.00 13.63 125 LEU A C 1
ATOM 942 O O . LEU A 1 125 ? 14.551 29.312 16.445 1.00 12.80 125 LEU A O 1
ATOM 947 N N . LYS A 1 126 ? 15.325 27.266 16.978 1.00 12.26 126 LYS A N 1
ATOM 948 C CA . LYS A 1 126 ? 16.696 27.592 16.610 1.00 13.06 126 LYS A CA 1
ATOM 949 C C . LYS A 1 126 ? 16.788 27.953 15.126 1.00 12.67 126 LYS A C 1
ATOM 950 O O . LYS A 1 126 ? 17.540 28.857 14.748 1.00 12.71 126 LYS A O 1
ATOM 956 N N . ALA A 1 127 ? 16.013 27.262 14.292 1.00 11.25 127 ALA A N 1
ATOM 957 C CA . ALA A 1 127 ? 16.023 27.522 12.851 1.00 11.00 127 ALA A CA 1
ATOM 958 C C . ALA A 1 127 ? 15.418 28.885 12.537 1.00 11.16 127 ALA A C 1
ATOM 959 O O . ALA A 1 127 ? 15.947 29.638 11.716 1.00 11.95 127 ALA A O 1
ATOM 961 N N . VAL A 1 128 ? 14.295 29.194 13.180 1.00 10.96 128 VAL A N 1
ATOM 962 C CA . VAL A 1 128 ? 13.622 30.475 12.961 1.00 11.11 128 VAL A CA 1
ATOM 963 C C . VAL A 1 128 ? 14.455 31.647 13.465 1.00 10.60 128 VAL A C 1
ATOM 964 O O . VAL A 1 128 ? 14.391 32.743 12.908 1.00 11.62 128 VAL A O 1
ATOM 968 N N . ALA A 1 129 ? 15.248 31.426 14.510 1.00 10.65 129 ALA A N 1
ATOM 969 C CA . ALA A 1 129 ? 16.077 32.507 15.041 1.00 11.12 129 ALA A CA 1
ATOM 970 C C . ALA A 1 129 ? 17.040 33.005 13.952 1.00 12.78 129 ALA A C 1
ATOM 971 O O . ALA A 1 129 ? 17.455 34.169 13.944 1.00 12.87 129 ALA A O 1
ATOM 973 N N . ASN A 1 130 ? 17.374 32.119 13.019 1.00 13.14 130 ASN A N 1
ATOM 974 C CA . ASN A 1 130 ? 18.286 32.452 11.928 1.00 12.68 130 ASN A CA 1
ATOM 975 C C . ASN A 1 130 ? 17.643 33.077 10.699 1.00 13.14 130 ASN A C 1
ATOM 976 O O . ASN A 1 130 ? 18.242 33.948 10.064 1.00 11.78 130 ASN A O 1
ATOM 981 N N . GLN A 1 131 ? 16.430 32.634 10.363 1.00 11.92 131 GLN A N 1
ATOM 982 C CA . GLN A 1 131 ? 15.755 33.149 9.170 1.00 12.25 131 GLN A CA 1
ATOM 983 C C . GLN A 1 131 ? 14.312 32.654 9.120 1.00 11.47 131 GLN A C 1
ATOM 984 O O . GLN A 1 131 ? 13.930 31.782 9.903 1.00 11.74 131 GLN A O 1
ATOM 990 N N . PRO A 1 132 ? 13.493 33.196 8.190 1.00 11.62 132 PRO A N 1
ATOM 991 C CA . PRO A 1 132 ? 12.106 32.713 8.110 1.00 11.01 132 PRO A CA 1
ATOM 992 C C . PRO A 1 132 ? 12.145 31.239 7.676 1.00 11.61 132 PRO A C 1
ATOM 993 O O . PRO A 1 132 ? 13.017 30.831 6.900 1.00 13.43 132 PRO A O 1
ATOM 997 N N . VAL A 1 133 ? 11.208 30.439 8.166 1.00 12.07 133 VAL A N 1
ATOM 998 C CA . VAL A 1 133 ? 11.161 29.018 7.828 1.00 11.34 133 VAL A CA 1
ATOM 999 C C . VAL A 1 133 ? 9.847 28.575 7.206 1.00 12.14 133 VAL A C 1
ATOM 1000 O O . VAL A 1 133 ? 8.779 28.934 7.684 1.00 11.73 133 VAL A O 1
ATOM 1004 N N . SER A 1 134 ? 9.935 27.797 6.129 1.00 12.16 134 SER A N 1
ATOM 1005 C CA . SER A 1 134 ? 8.740 27.304 5.452 1.00 10.88 134 SER A CA 1
ATOM 1006 C C . SER A 1 134 ? 8.174 26.144 6.265 1.00 11.51 134 SER A C 1
ATOM 1007 O O . SER A 1 134 ? 8.926 25.267 6.711 1.00 9.84 134 SER A O 1
ATOM 1010 N N . VAL A 1 135 ? 6.856 26.143 6.462 1.00 9.95 135 VAL A N 1
ATOM 1011 C CA . VAL A 1 135 ? 6.213 25.081 7.224 1.00 10.70 135 VAL A CA 1
ATOM 1012 C C . VAL A 1 135 ? 4.863 24.686 6.639 1.00 11.17 135 VAL A C 1
ATOM 1013 O O . VAL A 1 135 ? 4.243 25.453 5.893 1.00 11.98 135 VAL A O 1
ATOM 1017 N N . ALA A 1 136 ? 4.416 23.484 6.981 1.00 11.17 136 ALA A N 1
ATOM 1018 C CA . ALA A 1 136 ? 3.124 22.981 6.507 1.00 11.42 136 ALA A CA 1
ATOM 1019 C C . ALA A 1 136 ? 2.228 22.844 7.736 1.00 11.40 136 ALA A C 1
ATOM 1020 O O . ALA A 1 136 ? 2.706 22.492 8.814 1.00 13.34 136 ALA A O 1
ATOM 1022 N N . ILE A 1 137 ? 0.938 23.119 7.577 1.00 11.18 137 ILE A N 1
ATOM 1023 C CA . ILE A 1 137 ? 0.002 23.015 8.681 1.00 11.32 137 ILE A CA 1
ATOM 1024 C C . ILE A 1 137 ? -1.347 22.528 8.184 1.00 11.91 137 ILE A C 1
ATOM 1025 O O . ILE A 1 137 ? -1.585 22.397 6.978 1.00 10.90 137 ILE A O 1
ATOM 1030 N N . ASP A 1 138 ? -2.216 22.232 9.140 1.00 11.35 138 ASP A N 1
ATOM 1031 C CA . ASP A 1 138 ? -3.565 21.773 8.842 1.00 11.25 138 ASP A CA 1
ATOM 1032 C C . ASP A 1 138 ? -4.374 23.060 8.970 1.00 10.63 138 ASP A C 1
ATOM 1033 O O . ASP A 1 138 ? -4.604 23.546 10.082 1.00 11.26 138 ASP A O 1
ATOM 1038 N N . ALA A 1 139 ? -4.767 23.629 7.837 1.00 11.70 139 ALA A N 1
ATOM 1039 C CA . ALA A 1 139 ? -5.543 24.868 7.831 1.00 12.81 139 ALA A CA 1
ATOM 1040 C C . ALA A 1 139 ? -6.948 24.583 7.331 1.00 12.88 139 ALA A C 1
ATOM 1041 O O . ALA A 1 139 ? -7.672 25.496 6.955 1.00 12.79 139 ALA A O 1
ATOM 1043 N N . GLY A 1 140 ? -7.328 23.311 7.338 1.00 12.88 140 GLY A N 1
ATOM 1044 C CA . GLY A 1 140 ? -8.653 22.943 6.869 1.00 14.83 140 GLY A CA 1
ATOM 1045 C C . GLY A 1 140 ? -9.814 23.154 7.818 1.00 13.68 140 GLY A C 1
ATOM 1046 O O . GLY A 1 140 ? -10.960 22.920 7.424 1.00 14.07 140 GLY A O 1
ATOM 1047 N N . GLY A 1 141 ? -9.538 23.602 9.039 1.00 12.78 141 GLY A N 1
ATOM 1048 C CA . GLY A 1 141 ? -10.606 23.816 9.999 1.00 11.30 141 GLY A CA 1
ATOM 1049 C C . GLY A 1 141 ? -11.116 25.244 10.130 1.00 13.20 141 GLY A C 1
ATOM 1050 O O . GLY A 1 141 ? -10.437 26.212 9.760 1.00 11.68 141 GLY A O 1
ATOM 1051 N N . SER A 1 142 ? -12.324 25.365 10.670 1.00 12.95 142 SER A N 1
ATOM 1052 C CA . SER A 1 142 ? -12.961 26.659 10.867 1.00 14.47 142 SER A CA 1
ATOM 1053 C C . SER A 1 142 ? -12.263 27.577 11.861 1.00 12.50 142 SER A C 1
ATOM 1054 O O . SER A 1 142 ? -12.203 28.778 11.633 1.00 13.00 142 SER A O 1
ATOM 1057 N N . ASP A 1 143 ? -11.767 27.034 12.972 1.00 12.41 143 ASP A N 1
ATOM 1058 C CA . ASP A 1 143 ? -11.091 27.877 13.957 1.00 13.82 143 ASP A CA 1
ATOM 1059 C C . ASP A 1 143 ? -9.915 28.602 13.299 1.00 14.39 143 ASP A C 1
ATOM 1060 O O . ASP A 1 143 ? -9.760 29.815 13.428 1.00 14.84 143 ASP A O 1
ATOM 1065 N N . PHE A 1 144 ? -9.091 27.862 12.573 1.00 14.44 144 PHE A N 1
ATOM 1066 C CA . PHE A 1 144 ? -7.955 28.490 11.920 1.00 13.72 144 PHE A CA 1
ATOM 1067 C C . PHE A 1 144 ? -8.411 29.450 10.827 1.00 13.73 144 PHE A C 1
ATOM 1068 O O . PHE A 1 144 ? -7.940 30.581 10.735 1.00 13.48 144 PHE A O 1
ATOM 1076 N N . GLN A 1 145 ? -9.342 29.000 9.996 1.00 13.66 145 GLN A N 1
ATOM 1077 C CA . GLN A 1 145 ? -9.833 29.836 8.917 1.00 13.73 145 GLN A CA 1
ATOM 1078 C C . GLN A 1 145 ? -10.442 31.175 9.292 1.00 13.54 145 GLN A C 1
ATOM 1079 O O . GLN A 1 145 ? -10.264 32.151 8.552 1.00 11.39 145 GLN A O 1
ATOM 1085 N N . PHE A 1 146 ? -11.150 31.235 10.414 1.00 14.22 146 PHE A N 1
ATOM 1086 C CA . PHE A 1 146 ? -11.764 32.488 10.839 1.00 13.07 146 PHE A CA 1
ATOM 1087 C C . PHE A 1 146 ? -10.965 33.246 11.890 1.00 14.73 146 PHE A C 1
ATOM 1088 O O . PHE A 1 146 ? -11.462 34.202 12.480 1.00 14.53 146 PHE A O 1
ATOM 1096 N N . TYR A 1 147 ? -9.714 32.836 12.105 1.00 14.08 147 TYR A N 1
ATOM 1097 C CA . TYR A 1 147 ? -8.861 33.499 13.085 1.00 13.87 147 TYR A CA 1
ATOM 1098 C C . TYR A 1 147 ? -8.798 34.986 12.738 1.00 15.46 147 TYR A C 1
ATOM 1099 O O . TYR A 1 147 ? -8.642 35.345 11.565 1.00 15.71 147 TYR A O 1
ATOM 1108 N N . SER A 1 148 ? -8.899 35.848 13.749 1.00 14.93 148 SER A N 1
ATOM 1109 C CA . SER A 1 148 ? -8.854 37.288 13.519 1.00 15.96 148 SER A CA 1
ATOM 1110 C C . SER A 1 148 ? -7.792 38.021 14.350 1.00 16.78 148 SER A C 1
ATOM 1111 O O . SER A 1 148 ? -7.121 38.928 13.847 1.00 17.05 148 SER A O 1
ATOM 1114 N N . GLU A 1 149 ? -7.623 37.633 15.608 1.00 16.31 149 GLU A N 1
ATOM 1115 C CA . GLU A 1 149 ? -6.628 38.297 16.450 1.00 17.37 149 GLU A CA 1
ATOM 1116 C C . GLU A 1 149 ? -6.247 37.483 17.668 1.00 15.96 149 GLU A C 1
ATOM 1117 O O . GLU A 1 149 ? -6.951 36.546 18.045 1.00 16.96 149 GLU A O 1
ATOM 1123 N N . GLY A 1 150 ? -5.126 37.860 18.278 1.00 17.38 150 GLY A N 1
ATOM 1124 C CA . GLY A 1 150 ? -4.638 37.171 19.463 1.00 17.90 150 GLY A CA 1
ATOM 1125 C C . GLY A 1 150 ? -3.745 35.991 19.143 1.00 17.62 150 GLY A C 1
ATOM 1126 O O . GLY A 1 150 ? -3.289 35.834 18.004 1.00 17.28 150 GLY A O 1
ATOM 1127 N N . VAL A 1 151 ? -3.457 35.180 20.154 1.00 16.94 151 VAL A N 1
ATOM 1128 C CA . VAL A 1 151 ? -2.617 34.011 19.955 1.00 17.38 151 VAL A CA 1
ATOM 1129 C C . VAL A 1 151 ? -3.566 32.837 19.740 1.00 17.03 151 VAL A C 1
ATOM 1130 O O . VAL A 1 151 ? -4.328 32.459 20.631 1.00 17.46 151 VAL A O 1
ATOM 1134 N N . PHE A 1 152 ? -3.545 32.294 18.532 1.00 14.70 152 PHE A N 1
ATOM 1135 C CA . PHE A 1 152 ? -4.391 31.163 18.179 1.00 14.59 152 PHE A CA 1
ATOM 1136 C C . PHE A 1 152 ? -3.891 29.960 18.970 1.00 14.06 152 PHE A C 1
ATOM 1137 O O . PHE A 1 152 ? -2.690 29.653 18.950 1.00 12.51 152 PHE A O 1
ATOM 1145 N N . THR A 1 153 ? -4.808 29.285 19.662 1.00 14.43 153 THR A N 1
ATOM 1146 C CA . THR A 1 153 ? -4.458 28.114 20.465 1.00 15.75 153 THR A CA 1
ATOM 1147 C C . THR A 1 153 ? -5.183 26.846 20.014 1.00 16.14 153 THR A C 1
ATOM 1148 O O . THR A 1 153 ? -4.969 25.771 20.576 1.00 17.48 153 THR A O 1
ATOM 1152 N N . GLY A 1 154 ? -6.035 26.978 19.004 1.00 15.88 154 GLY A N 1
ATOM 1153 C CA . GLY A 1 154 ? -6.781 25.836 18.499 1.00 16.85 154 GLY A CA 1
ATOM 1154 C C . GLY A 1 154 ? -8.156 26.310 18.081 1.00 16.47 154 GLY A C 1
ATOM 1155 O O . GLY A 1 154 ? -8.438 27.498 18.194 1.00 18.22 154 GLY A O 1
ATOM 1156 N N . SER A 1 155 ? -9.018 25.420 17.593 1.00 16.50 155 SER A N 1
ATOM 1157 C CA . SER A 1 155 ? -8.730 23.999 17.429 1.00 15.09 155 SER A CA 1
ATOM 1158 C C . SER A 1 155 ? -8.379 23.642 15.978 1.00 14.29 155 SER A C 1
ATOM 1159 O O . SER A 1 155 ? -8.997 24.148 15.044 1.00 15.35 155 SER A O 1
ATOM 1162 N N . CYS A 1 156 ? -7.393 22.765 15.794 1.00 13.76 156 CYS A N 1
ATOM 1163 C CA . CYS A 1 156 ? -6.967 22.335 14.453 1.00 13.39 156 CYS A CA 1
ATOM 1164 C C . CYS A 1 156 ? -6.338 20.950 14.533 1.00 13.02 156 CYS A C 1
ATOM 1165 O O . CYS A 1 156 ? -5.762 20.583 15.557 1.00 13.91 156 CYS A O 1
ATOM 1168 N N . GLY A 1 157 ? -6.464 20.181 13.456 1.00 13.44 157 GLY A N 1
ATOM 1169 C CA . GLY A 1 157 ? -5.900 18.845 13.424 1.00 11.93 157 GLY A CA 1
ATOM 1170 C C . GLY A 1 157 ? -4.461 18.902 12.950 1.00 12.64 157 GLY A C 1
ATOM 1171 O O . GLY A 1 157 ? -3.854 19.980 12.911 1.00 11.73 157 GLY A O 1
ATOM 1172 N N . THR A 1 158 ? -3.906 17.748 12.595 1.00 12.79 158 THR A N 1
ATOM 1173 C CA . THR A 1 158 ? -2.528 17.690 12.128 1.00 13.31 158 THR A CA 1
ATOM 1174 C C . THR A 1 158 ? -2.395 17.085 10.733 1.00 14.11 158 THR A C 1
ATOM 1175 O O . THR A 1 158 ? -1.322 16.612 10.346 1.00 16.90 158 THR A O 1
ATOM 1179 N N . GLU A 1 159 ? -3.482 17.069 9.986 1.00 11.77 159 GLU A N 1
ATOM 1180 C CA . GLU A 1 159 ? -3.421 16.523 8.644 1.00 11.86 159 GLU A CA 1
ATOM 1181 C C . GLU A 1 159 ? -3.010 17.722 7.804 1.00 12.38 159 GLU A C 1
ATOM 1182 O O . GLU A 1 159 ? -3.793 18.650 7.568 1.00 10.81 159 GLU A O 1
ATOM 1188 N N . LEU A 1 160 ? -1.749 17.701 7.386 1.00 12.16 160 LEU A N 1
ATOM 1189 C CA . LEU A 1 160 ? -1.154 18.768 6.583 1.00 12.21 160 LEU A CA 1
ATOM 1190 C C . LEU A 1 160 ? -1.829 19.054 5.241 1.00 12.16 160 LEU A C 1
ATOM 1191 O O . LEU A 1 160 ? -2.006 18.152 4.423 1.00 11.49 160 LEU A O 1
ATOM 1196 N N . ASP A 1 161 ? -2.182 20.320 5.012 1.00 11.87 161 ASP A N 1
ATOM 1197 C CA . ASP A 1 161 ? -2.835 20.711 3.766 1.00 12.47 161 ASP A CA 1
ATOM 1198 C C . ASP A 1 161 ? -2.536 22.141 3.314 1.00 12.37 161 ASP A C 1
ATOM 1199 O O . ASP A 1 161 ? -3.020 22.570 2.266 1.00 12.49 161 ASP A O 1
ATOM 1204 N N . HIS A 1 162 ? -1.716 22.869 4.069 1.00 12.34 162 HIS A N 1
ATOM 1205 C CA . HIS A 1 162 ? -1.408 24.253 3.711 1.00 11.62 162 HIS A CA 1
ATOM 1206 C C . HIS A 1 162 ? 0.044 24.653 3.989 1.00 12.80 162 HIS A C 1
ATOM 1207 O O . HIS A 1 162 ? 0.574 24.386 5.070 1.00 15.35 162 HIS A O 1
ATOM 1214 N N . GLY A 1 163 ? 0.684 25.288 3.013 1.00 10.89 163 GLY A N 1
ATOM 1215 C CA . GLY A 1 163 ? 2.059 25.711 3.196 1.00 12.03 163 GLY A CA 1
ATOM 1216 C C . GLY A 1 163 ? 2.118 27.203 3.510 1.00 11.94 163 GLY A C 1
ATOM 1217 O O . GLY A 1 163 ? 1.542 28.012 2.781 1.00 12.49 163 GLY A O 1
ATOM 1218 N N . VAL A 1 164 ? 2.788 27.557 4.606 1.00 11.23 164 VAL A N 1
ATOM 1219 C CA . VAL A 1 164 ? 2.930 28.952 5.020 1.00 11.64 164 VAL A CA 1
ATOM 1220 C C . VAL A 1 164 ? 4.368 29.140 5.486 1.00 11.79 164 VAL A C 1
ATOM 1221 O O . VAL A 1 164 ? 5.230 28.304 5.169 1.00 11.38 164 VAL A O 1
ATOM 1225 N N . ALA A 1 165 ? 4.639 30.214 6.225 1.00 10.17 165 ALA A N 1
ATOM 1226 C CA . ALA A 1 165 ? 5.998 30.453 6.703 1.00 11.87 165 ALA A CA 1
ATOM 1227 C C . ALA A 1 165 ? 6.056 31.164 8.044 1.00 10.89 165 ALA A C 1
ATOM 1228 O O . ALA A 1 165 ? 5.277 32.073 8.312 1.00 11.71 165 ALA A O 1
ATOM 1230 N N . ILE A 1 166 ? 6.979 30.733 8.899 1.00 11.35 166 ILE A N 1
ATOM 1231 C CA . ILE A 1 166 ? 7.132 31.350 10.210 1.00 11.45 166 ILE A CA 1
ATOM 1232 C C . ILE A 1 166 ? 8.105 32.507 10.005 1.00 11.90 166 ILE A C 1
ATOM 1233 O O . ILE A 1 166 ? 9.202 32.300 9.482 1.00 12.12 166 ILE A O 1
ATOM 1238 N N . VAL A 1 167 ? 7.695 33.712 10.389 1.00 12.32 167 VAL A N 1
ATOM 1239 C CA . VAL A 1 167 ? 8.544 34.888 10.243 1.00 13.08 167 VAL A CA 1
ATOM 1240 C C . VAL A 1 167 ? 8.991 35.464 11.585 1.00 12.84 167 VAL A C 1
ATOM 1241 O O . VAL A 1 167 ? 9.527 36.569 11.651 1.00 12.04 167 VAL A O 1
ATOM 1245 N N . GLY A 1 168 ? 8.786 34.698 12.650 1.00 14.17 168 GLY A N 1
ATOM 1246 C CA . GLY A 1 168 ? 9.187 35.171 13.959 1.00 14.22 168 GLY A CA 1
ATOM 1247 C C . GLY A 1 168 ? 8.596 34.377 15.103 1.00 14.40 168 GLY A C 1
ATOM 1248 O O . GLY A 1 168 ? 7.815 33.441 14.898 1.00 12.38 168 GLY A O 1
ATOM 1249 N N . TYR A 1 169 ? 9.002 34.743 16.314 1.00 14.33 169 TYR A N 1
ATOM 1250 C CA . TYR A 1 169 ? 8.527 34.093 17.524 1.00 15.74 169 TYR A CA 1
ATOM 1251 C C . TYR A 1 169 ? 8.715 35.051 18.689 1.00 16.17 169 TYR A C 1
ATOM 1252 O O . TYR A 1 169 ? 9.507 36.001 18.620 1.00 15.56 169 TYR A O 1
ATOM 1261 N N . GLY A 1 170 ? 7.979 34.795 19.761 1.00 16.85 170 GLY A N 1
ATOM 1262 C CA . GLY A 1 170 ? 8.070 35.635 20.932 1.00 17.82 170 GLY A CA 1
ATOM 1263 C C . GLY A 1 170 ? 7.217 35.061 22.042 1.00 19.15 170 GLY A C 1
ATOM 1264 O O . GLY A 1 170 ? 6.823 33.889 21.999 1.00 17.87 170 GLY A O 1
ATOM 1265 N N . THR A 1 171 ? 6.953 35.890 23.043 1.00 19.27 171 THR A N 1
ATOM 1266 C CA . THR A 1 171 ? 6.146 35.505 24.188 1.00 19.73 171 THR A CA 1
ATOM 1267 C C . THR A 1 171 ? 5.350 36.749 24.547 1.00 19.27 171 THR A C 1
ATOM 1268 O O . THR A 1 171 ? 5.922 37.826 24.720 1.00 18.95 171 THR A O 1
ATOM 1272 N N . THR A 1 172 ? 4.034 36.615 24.625 1.00 19.02 172 THR A N 1
ATOM 1273 C CA . THR A 1 172 ? 3.210 37.758 24.964 1.00 18.68 172 THR A CA 1
ATOM 1274 C C . THR A 1 172 ? 3.525 38.160 26.404 1.00 18.46 172 THR A C 1
ATOM 1275 O O . THR A 1 172 ? 4.130 37.395 27.157 1.00 15.07 172 THR A O 1
ATOM 1279 N N . ILE A 1 173 ? 3.101 39.359 26.777 1.00 18.98 173 ILE A N 1
ATOM 1280 C CA . ILE A 1 173 ? 3.332 39.865 28.122 1.00 22.03 173 ILE A CA 1
ATOM 1281 C C . ILE A 1 173 ? 2.753 38.891 29.166 1.00 20.86 173 ILE A C 1
ATOM 1282 O O . ILE A 1 173 ? 3.318 38.714 30.259 1.00 20.30 173 ILE A O 1
ATOM 1287 N N . ASP A 1 174 ? 1.649 38.236 28.813 1.00 19.49 174 ASP A N 1
ATOM 1288 C CA . ASP A 1 174 ? 1.000 37.289 29.719 1.00 19.93 174 ASP A CA 1
ATOM 1289 C C . ASP A 1 174 ? 1.685 35.940 29.832 1.00 19.46 174 ASP A C 1
ATOM 1290 O O . ASP A 1 174 ? 1.233 35.065 30.570 1.00 20.18 174 ASP A O 1
ATOM 1295 N N . GLY A 1 175 ? 2.777 35.779 29.094 1.00 18.04 175 GLY A N 1
ATOM 1296 C CA . GLY A 1 175 ? 3.528 34.542 29.126 1.00 18.61 175 GLY A CA 1
ATOM 1297 C C . GLY A 1 175 ? 3.213 33.470 28.103 1.00 18.33 175 GLY A C 1
ATOM 1298 O O . GLY A 1 175 ? 3.684 32.339 28.236 1.00 18.25 175 GLY A O 1
ATOM 1299 N N . THR A 1 176 ? 2.431 33.803 27.084 1.00 18.37 176 THR A N 1
ATOM 1300 C CA . THR A 1 176 ? 2.086 32.821 26.064 1.00 17.06 176 THR A CA 1
ATOM 1301 C C . THR A 1 176 ? 3.092 32.810 24.908 1.00 16.75 176 THR A C 1
ATOM 1302 O O . THR A 1 176 ? 3.231 33.796 24.182 1.00 14.45 176 THR A O 1
ATOM 1306 N N . LYS A 1 177 ? 3.793 31.694 24.739 1.00 16.32 177 LYS A N 1
ATOM 1307 C CA . LYS A 1 177 ? 4.783 31.568 23.665 1.00 16.38 177 LYS A CA 1
ATOM 1308 C C . LYS A 1 177 ? 4.066 31.461 22.325 1.00 16.15 177 LYS A C 1
ATOM 1309 O O . LYS A 1 177 ? 3.024 30.817 22.232 1.00 16.91 177 LYS A O 1
ATOM 1315 N N . TYR A 1 178 ? 4.620 32.078 21.286 1.00 14.19 178 TYR A N 1
ATOM 1316 C CA . TYR A 1 178 ? 3.982 32.005 19.978 1.00 14.12 178 TYR A CA 1
ATOM 1317 C C . TYR A 1 178 ? 4.948 32.063 18.800 1.00 13.76 178 TYR A C 1
ATOM 1318 O O . TYR A 1 178 ? 6.124 32.397 18.960 1.00 12.88 178 TYR A O 1
ATOM 1327 N N . TRP A 1 179 ? 4.412 31.715 17.631 1.00 12.27 179 TRP A N 1
ATOM 1328 C CA . TRP A 1 179 ? 5.113 31.709 16.351 1.00 13.09 179 TRP A CA 1
ATOM 1329 C C . TRP A 1 179 ? 4.353 32.775 15.549 1.00 13.55 179 TRP A C 1
ATOM 1330 O O . TRP A 1 179 ? 3.123 32.876 15.671 1.00 14.50 179 TRP A O 1
ATOM 1341 N N . THR A 1 180 ? 5.051 33.581 14.757 1.00 14.00 180 THR A N 1
ATOM 1342 C CA . THR A 1 180 ? 4.362 34.596 13.952 1.00 14.16 180 THR A CA 1
ATOM 1343 C C . THR A 1 180 ? 4.432 33.973 12.563 1.00 14.05 180 THR A C 1
ATOM 1344 O O . THR A 1 180 ? 5.523 33.715 12.034 1.00 15.47 180 THR A O 1
ATOM 1348 N N . VAL A 1 181 ? 3.262 33.724 11.989 1.00 13.10 181 VAL A N 1
ATOM 1349 C CA . VAL A 1 181 ? 3.125 33.108 10.676 1.00 12.03 181 VAL A CA 1
ATOM 1350 C C . VAL A 1 181 ? 2.531 33.988 9.578 1.00 12.32 181 VAL A C 1
ATOM 1351 O O . VAL A 1 181 ? 1.505 34.632 9.772 1.00 12.04 181 VAL A O 1
ATOM 1355 N N . LYS A 1 182 ? 3.189 34.004 8.423 1.00 12.55 182 LYS A N 1
ATOM 1356 C CA . LYS A 1 182 ? 2.721 34.797 7.286 1.00 11.93 182 LYS A CA 1
ATOM 1357 C C . LYS A 1 182 ? 1.846 33.892 6.408 1.00 13.30 182 LYS A C 1
ATOM 1358 O O . LYS A 1 182 ? 2.323 32.877 5.880 1.00 13.80 182 LYS A O 1
ATOM 1364 N N . ASN A 1 183 ? 0.575 34.260 6.260 1.00 12.69 183 ASN A N 1
ATOM 1365 C CA . ASN A 1 183 ? -0.355 33.493 5.456 1.00 13.42 183 ASN A CA 1
ATOM 1366 C C . ASN A 1 183 ? -0.444 34.147 4.077 1.00 13.54 183 ASN A C 1
ATOM 1367 O O . ASN A 1 183 ? 0.018 35.278 3.884 1.00 14.00 183 ASN A O 1
ATOM 1372 N N . SER A 1 184 ? -1.029 33.433 3.123 1.00 13.16 184 SER A N 1
ATOM 1373 C CA . SER A 1 184 ? -1.175 33.942 1.766 1.00 12.53 184 SER A CA 1
ATOM 1374 C C . SER A 1 184 ? -2.645 34.147 1.387 1.00 12.27 184 SER A C 1
ATOM 1375 O O . SER A 1 184 ? -3.041 33.873 0.249 1.00 12.04 184 SER A O 1
ATOM 1378 N N . TRP A 1 185 ? -3.445 34.641 2.331 1.00 11.70 185 TRP A N 1
ATOM 1379 C CA . TRP A 1 185 ? -4.868 34.877 2.076 1.00 12.71 185 TRP A CA 1
ATOM 1380 C C . TRP A 1 185 ? -5.221 36.366 2.096 1.00 12.63 185 TRP A C 1
ATOM 1381 O O . TRP A 1 185 ? -6.360 36.734 2.372 1.00 12.30 185 TRP A O 1
ATOM 1392 N N . GLY A 1 186 ? -4.239 37.215 1.801 1.00 10.93 186 GLY A N 1
ATOM 1393 C CA . GLY A 1 186 ? -4.490 38.650 1.794 1.00 12.45 186 GLY A CA 1
ATOM 1394 C C . GLY A 1 186 ? -4.332 39.302 3.155 1.00 11.74 186 GLY A C 1
ATOM 1395 O O . GLY A 1 186 ? -4.412 38.630 4.184 1.00 11.47 186 GLY A O 1
ATOM 1396 N N . PRO A 1 187 ? -4.071 40.619 3.179 1.00 13.98 187 PRO A N 1
ATOM 1397 C CA . PRO A 1 187 ? -3.898 41.358 4.430 1.00 13.76 187 PRO A CA 1
ATOM 1398 C C . PRO A 1 187 ? -5.179 41.439 5.232 1.00 14.93 187 PRO A C 1
ATOM 1399 O O . PRO A 1 187 ? -5.144 41.768 6.409 1.00 15.80 187 PRO A O 1
ATOM 1403 N N . GLU A 1 188 ? -6.296 41.115 4.584 1.00 17.04 188 GLU A N 1
ATOM 1404 C CA . GLU A 1 188 ? -7.625 41.130 5.195 1.00 18.83 188 GLU A CA 1
ATOM 1405 C C . GLU A 1 188 ? -7.858 40.003 6.206 1.00 18.96 188 GLU A C 1
ATOM 1406 O O . GLU A 1 188 ? -8.751 40.072 7.046 1.00 18.94 188 GLU A O 1
ATOM 1412 N N . TRP A 1 189 ? -7.054 38.955 6.125 1.00 17.23 189 TRP A N 1
ATOM 1413 C CA . TRP A 1 189 ? -7.187 37.824 7.032 1.00 16.33 189 TRP A CA 1
ATOM 1414 C C . TRP A 1 189 ? -6.286 37.956 8.264 1.00 15.47 189 TRP A C 1
ATOM 1415 O O . TRP A 1 189 ? -5.189 38.492 8.167 1.00 16.73 189 TRP A O 1
ATOM 1426 N N . GLY A 1 190 ? -6.752 37.465 9.411 1.00 16.01 190 GLY A N 1
ATOM 1427 C CA . GLY A 1 190 ? -5.973 37.533 10.641 1.00 13.99 190 GLY A CA 1
ATOM 1428 C C . GLY A 1 190 ? -5.462 38.908 11.041 1.00 14.79 190 GLY A C 1
ATOM 1429 O O . GLY A 1 190 ? -6.150 39.916 10.864 1.00 12.49 190 GLY A O 1
ATOM 1430 N N . GLU A 1 191 ? -4.246 38.954 11.585 1.00 13.40 191 GLU A N 1
ATOM 1431 C CA . GLU A 1 191 ? -3.662 40.224 12.008 1.00 14.21 191 GLU A CA 1
ATOM 1432 C C . GLU A 1 191 ? -2.875 40.774 10.824 1.00 14.71 191 GLU A C 1
ATOM 1433 O O . GLU A 1 191 ? -1.682 40.497 10.661 1.00 13.91 191 GLU A O 1
ATOM 1439 N N . LYS A 1 192 ? -3.573 41.529 9.976 1.00 14.19 192 LYS A N 1
ATOM 1440 C CA . LYS A 1 192 ? -2.976 42.126 8.793 1.00 15.45 192 LYS A CA 1
ATOM 1441 C C . LYS A 1 192 ? -2.324 41.070 7.899 1.00 15.31 192 LYS A C 1
ATOM 1442 O O . LYS A 1 192 ? -1.317 41.342 7.224 1.00 13.68 192 LYS A O 1
ATOM 1448 N N . GLY A 1 193 ? -2.897 39.866 7.900 1.00 14.17 193 GLY A N 1
ATOM 1449 C CA . GLY A 1 193 ? -2.360 38.800 7.076 1.00 14.15 193 GLY A CA 1
ATOM 1450 C C . GLY A 1 193 ? -1.556 37.737 7.788 1.00 14.54 193 GLY A C 1
ATOM 1451 O O . GLY A 1 193 ? -1.255 36.684 7.212 1.00 13.84 193 GLY A O 1
ATOM 1452 N N . TYR A 1 194 ? -1.218 38.005 9.042 1.00 14.19 194 TYR A N 1
ATOM 1453 C CA . TYR A 1 194 ? -0.443 37.074 9.849 1.00 13.13 194 TYR A CA 1
ATOM 1454 C C . TYR A 1 194 ? -1.280 36.446 10.953 1.00 13.08 194 TYR A C 1
ATOM 1455 O O . TYR A 1 194 ? -2.386 36.889 11.250 1.00 13.19 194 TYR A O 1
ATOM 1464 N N . ILE A 1 195 ? -0.737 35.395 11.552 1.00 12.78 195 ILE A N 1
ATOM 1465 C CA . ILE A 1 195 ? -1.417 34.716 12.636 1.00 12.69 195 ILE A CA 1
ATOM 1466 C C . ILE A 1 195 ? -0.377 34.308 13.652 1.00 12.91 195 ILE A C 1
ATOM 1467 O O . ILE A 1 195 ? 0.684 33.780 13.300 1.00 13.54 195 ILE A O 1
ATOM 1472 N N . ARG A 1 196 ? -0.643 34.615 14.915 1.00 14.12 196 ARG A N 1
ATOM 1473 C CA . ARG A 1 196 ? 0.289 34.240 15.963 1.00 13.40 196 ARG A CA 1
ATOM 1474 C C . ARG A 1 196 ? -0.296 32.924 16.469 1.00 13.15 196 ARG A C 1
ATOM 1475 O O . ARG A 1 196 ? -1.456 32.876 16.894 1.00 13.93 196 ARG A O 1
ATOM 1483 N N . MET A 1 197 ? 0.494 31.860 16.380 1.00 11.76 197 MET A N 1
ATOM 1484 C CA . MET A 1 197 ? 0.079 30.529 16.816 1.00 12.34 197 MET A CA 1
ATOM 1485 C C . MET A 1 197 ? 0.857 30.108 18.052 1.00 12.66 197 MET A C 1
ATOM 1486 O O . MET A 1 197 ? 2.080 30.289 18.112 1.00 13.15 197 MET A O 1
ATOM 1491 N N . GLU A 1 198 ? 0.151 29.541 19.024 1.00 12.16 198 GLU A N 1
ATOM 1492 C CA . GLU A 1 198 ? 0.792 29.102 20.259 1.00 13.77 198 GLU A CA 1
ATOM 1493 C C . GLU A 1 198 ? 1.979 28.201 19.926 1.00 14.06 198 GLU A C 1
ATOM 1494 O O . GLU A 1 198 ? 1.882 27.304 19.073 1.00 12.98 198 GLU A O 1
ATOM 1500 N N . ARG A 1 199 ? 3.090 28.468 20.613 1.00 13.44 199 ARG A N 1
ATOM 1501 C CA . ARG A 1 199 ? 4.356 27.751 20.447 1.00 14.80 199 ARG A CA 1
ATOM 1502 C C . ARG A 1 199 ? 4.731 26.887 21.650 1.00 15.55 199 ARG A C 1
ATOM 1503 O O . ARG A 1 199 ? 4.380 27.208 22.778 1.00 16.01 199 ARG A O 1
ATOM 1511 N N . GLY A 1 200 ? 5.439 25.789 21.398 1.00 16.43 200 GLY A N 1
ATOM 1512 C CA . GLY A 1 200 ? 5.848 24.898 22.477 1.00 17.40 200 GLY A CA 1
ATOM 1513 C C . GLY A 1 200 ? 4.694 24.237 23.210 1.00 17.42 200 GLY A C 1
ATOM 1514 O O . GLY A 1 200 ? 4.666 24.201 24.438 1.00 18.39 200 GLY A O 1
ATOM 1515 N N . ILE A 1 201 ? 3.737 23.706 22.460 1.00 17.29 201 ILE A N 1
ATOM 1516 C CA . ILE A 1 201 ? 2.582 23.052 23.055 1.00 17.20 201 ILE A CA 1
ATOM 1517 C C . ILE A 1 201 ? 2.894 21.638 23.524 1.00 17.91 201 ILE A C 1
ATOM 1518 O O . ILE A 1 201 ? 4.005 21.150 23.334 1.00 17.43 201 ILE A O 1
ATOM 1523 N N . SER A 1 202 ? 1.902 20.976 24.114 1.00 19.54 202 SER A N 1
ATOM 1524 C CA . SER A 1 202 ? 2.088 19.618 24.616 1.00 22.00 202 SER A CA 1
ATOM 1525 C C . SER A 1 202 ? 2.128 18.490 23.587 1.00 22.00 202 SER A C 1
ATOM 1526 O O . SER A 1 202 ? 2.335 17.334 23.944 1.00 23.07 202 SER A O 1
ATOM 1529 N N . ASP A 1 203 ? 1.925 18.820 22.315 1.00 21.34 203 ASP A N 1
ATOM 1530 C CA . ASP A 1 203 ? 1.957 17.817 21.242 1.00 20.41 203 ASP A CA 1
ATOM 1531 C C . ASP A 1 203 ? 3.296 18.030 20.541 1.00 18.33 203 ASP A C 1
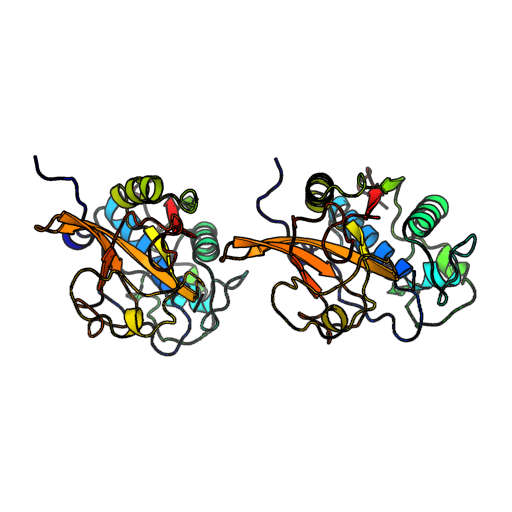ATOM 1532 O O . ASP A 1 203 ? 3.606 19.155 20.158 1.00 16.06 203 ASP A O 1
ATOM 1537 N N . LYS A 1 204 ? 4.074 16.969 20.347 1.00 16.10 204 LYS A N 1
ATOM 1538 C CA . LYS A 1 204 ? 5.375 17.104 19.679 1.00 16.64 204 LYS A CA 1
ATOM 1539 C C . LYS A 1 204 ? 5.257 17.645 18.251 1.00 15.31 204 LYS A C 1
ATOM 1540 O O . LYS A 1 204 ? 6.182 18.283 17.740 1.00 14.31 204 LYS A O 1
ATOM 1546 N N . GLU A 1 205 ? 4.117 17.382 17.616 1.00 14.71 205 GLU A N 1
ATOM 1547 C CA . GLU A 1 205 ? 3.858 17.828 16.245 1.00 15.52 205 GLU A CA 1
ATOM 1548 C C . GLU A 1 205 ? 3.668 19.347 16.103 1.00 14.06 205 GLU A C 1
ATOM 1549 O O . GLU A 1 205 ? 3.781 19.899 15.007 1.00 13.58 205 GLU A O 1
ATOM 1555 N N . GLY A 1 206 ? 3.380 20.018 17.211 1.00 13.86 206 GLY A N 1
ATOM 1556 C CA . GLY A 1 206 ? 3.181 21.455 17.161 1.00 13.45 206 GLY A CA 1
ATOM 1557 C C . GLY A 1 206 ? 1.729 21.763 16.821 1.00 12.21 206 GLY A C 1
ATOM 1558 O O . GLY A 1 206 ? 1.000 20.884 16.348 1.00 9.60 206 GLY A O 1
ATOM 1559 N N . LEU A 1 207 ? 1.315 23.009 17.045 1.00 11.81 207 LEU A N 1
ATOM 1560 C CA . LEU A 1 207 ? -0.062 23.430 16.766 1.00 12.04 207 LEU A CA 1
ATOM 1561 C C . LEU A 1 207 ? -0.371 23.327 15.273 1.00 11.20 207 LEU A C 1
ATOM 1562 O O . LEU A 1 207 ? 0.343 23.889 14.446 1.00 10.44 207 LEU A O 1
ATOM 1567 N N . CYS A 1 208 ? -1.448 22.610 14.950 1.00 10.80 208 CYS A N 1
ATOM 1568 C CA . CYS A 1 208 ? -1.883 22.399 13.571 1.00 12.16 208 CYS A CA 1
ATOM 1569 C C . CYS A 1 208 ? -0.801 21.643 12.791 1.00 12.46 208 CYS A C 1
ATOM 1570 O O . CYS A 1 208 ? -0.804 21.638 11.555 1.00 11.77 208 CYS A O 1
ATOM 1573 N N . GLY A 1 209 ? 0.114 21.002 13.528 1.00 11.89 209 GLY A N 1
ATOM 1574 C CA . GLY A 1 209 ? 1.201 20.233 12.922 1.00 12.19 209 GLY A CA 1
ATOM 1575 C C . GLY A 1 209 ? 2.350 21.037 12.341 1.00 13.08 209 GLY A C 1
ATOM 1576 O O . GLY A 1 209 ? 3.137 20.523 11.543 1.00 13.24 209 GLY A O 1
ATOM 1577 N N . ILE A 1 210 ? 2.460 22.292 12.770 1.00 11.75 210 ILE A N 1
ATOM 1578 C CA . ILE A 1 210 ? 3.497 23.194 12.296 1.00 11.42 210 ILE A CA 1
ATOM 1579 C C . ILE A 1 210 ? 4.950 22.709 12.404 1.00 12.71 210 ILE A C 1
ATOM 1580 O O . ILE A 1 210 ? 5.823 23.182 11.674 1.00 12.71 210 ILE A O 1
ATOM 1585 N N . ALA A 1 211 ? 5.221 21.758 13.295 1.00 12.78 211 ALA A N 1
ATOM 1586 C CA . ALA A 1 211 ? 6.582 21.251 13.446 1.00 14.26 211 ALA A CA 1
ATOM 1587 C C . ALA A 1 211 ? 6.862 19.972 12.643 1.00 14.71 211 ALA A C 1
ATOM 1588 O O . ALA A 1 211 ? 7.982 19.445 12.662 1.00 14.42 211 ALA A O 1
ATOM 1590 N N . MET A 1 212 ? 5.858 19.490 11.921 1.00 14.34 212 MET A N 1
ATOM 1591 C CA . MET A 1 212 ? 6.009 18.271 11.127 1.00 15.43 212 MET A CA 1
ATOM 1592 C C . MET A 1 212 ? 6.804 18.315 9.830 1.00 15.47 212 MET A C 1
ATOM 1593 O O . MET A 1 212 ? 7.511 17.354 9.503 1.00 15.17 212 MET A O 1
ATOM 1598 N N . GLU A 1 213 ? 6.699 19.406 9.085 1.00 15.55 213 GLU A N 1
ATOM 1599 C CA . GLU A 1 213 ? 7.421 19.496 7.822 1.00 16.36 213 GLU A CA 1
ATOM 1600 C C . GLU A 1 213 ? 7.966 20.883 7.589 1.00 14.73 213 GLU A C 1
ATOM 1601 O O . GLU A 1 213 ? 7.494 21.592 6.700 1.00 14.97 213 GLU A O 1
ATOM 1607 N N . ALA A 1 214 ? 8.955 21.267 8.389 1.00 12.82 214 ALA A N 1
ATOM 1608 C CA . ALA A 1 214 ? 9.565 22.580 8.277 1.00 11.70 214 ALA A CA 1
ATOM 1609 C C . ALA A 1 214 ? 10.892 22.481 7.535 1.00 12.22 214 ALA A C 1
ATOM 1610 O O . ALA A 1 214 ? 11.651 21.533 7.743 1.00 11.49 214 ALA A O 1
ATOM 1612 N N . SER A 1 215 ? 11.157 23.444 6.655 1.00 11.33 215 SER A N 1
ATOM 1613 C CA . SER A 1 215 ? 12.406 23.454 5.892 1.00 12.27 215 SER A CA 1
ATOM 1614 C C . SER A 1 215 ? 12.807 24.878 5.539 1.00 11.88 215 SER A C 1
ATOM 1615 O O . SER A 1 215 ? 11.995 25.805 5.602 1.00 10.61 215 SER A O 1
ATOM 1618 N N . TYR A 1 216 ? 14.057 25.050 5.136 1.00 12.03 216 TYR A N 1
ATOM 1619 C CA . TYR A 1 216 ? 14.543 26.380 4.793 1.00 12.88 216 TYR A CA 1
ATOM 1620 C C . TYR A 1 216 ? 15.660 26.359 3.765 1.00 13.21 216 TYR A C 1
ATOM 1621 O O . TYR A 1 216 ? 16.330 25.341 3.562 1.00 12.44 216 TYR A O 1
ATOM 1630 N N . PRO A 1 217 ? 15.883 27.495 3.097 1.00 13.66 217 PRO A N 1
ATOM 1631 C CA . PRO A 1 217 ? 16.942 27.561 2.090 1.00 12.77 217 PRO A CA 1
ATOM 1632 C C . PRO A 1 217 ? 18.306 27.861 2.699 1.00 13.63 217 PRO A C 1
ATOM 1633 O O . PRO A 1 217 ? 18.415 28.406 3.797 1.00 13.98 217 PRO A O 1
ATOM 1637 N N . ILE A 1 218 ? 19.345 27.504 1.962 1.00 14.11 218 ILE A N 1
ATOM 1638 C CA . ILE A 1 218 ? 20.718 27.726 2.389 1.00 14.95 218 ILE A CA 1
ATOM 1639 C C . ILE A 1 218 ? 21.325 28.747 1.423 1.00 15.61 218 ILE A C 1
ATOM 1640 O O . ILE A 1 218 ? 21.132 28.640 0.211 1.00 13.55 218 ILE A O 1
ATOM 1645 N N . LYS A 1 219 ? 22.028 29.746 1.967 1.00 16.88 219 LYS A N 1
ATOM 1646 C CA . LYS A 1 219 ? 22.674 30.787 1.157 1.00 18.09 219 LYS A CA 1
ATOM 1647 C C . LYS A 1 219 ? 23.886 31.253 1.957 1.00 19.54 219 LYS A C 1
ATOM 1648 O O . LYS A 1 219 ? 23.749 31.993 2.939 1.00 18.36 219 LYS A O 1
ATOM 1654 N N . LYS A 1 220 ? 25.073 30.821 1.537 1.00 18.44 220 LYS A N 1
ATOM 1655 C CA . LYS A 1 220 ? 26.297 31.195 2.235 1.00 20.16 220 LYS A CA 1
ATOM 1656 C C . LYS A 1 220 ? 26.949 32.490 1.758 1.00 21.12 220 LYS A C 1
ATOM 1657 O O . LYS A 1 220 ? 27.392 33.299 2.574 1.00 20.37 220 LYS A O 1
ATOM 1663 N N . SER A 1 221 ? 27.018 32.677 0.447 1.00 21.97 221 SER A N 1
ATOM 1664 C CA . SER A 1 221 ? 27.621 33.883 -0.119 1.00 23.71 221 SER A CA 1
ATOM 1665 C C . SER A 1 221 ? 26.667 35.064 0.028 1.00 24.73 221 SER A C 1
ATOM 1666 O O . SER A 1 221 ? 25.447 34.888 0.051 1.00 25.18 221 SER A O 1
ATOM 1669 N N . SER A 1 222 ? 27.230 36.264 0.096 1.00 26.05 222 SER A N 1
ATOM 1670 C CA . SER A 1 222 ? 26.441 37.471 0.242 1.00 28.21 222 SER A CA 1
ATOM 1671 C C . SER A 1 222 ? 26.068 38.166 -1.063 1.00 30.17 222 SER A C 1
ATOM 1672 O O . SER A 1 222 ? 25.676 39.329 -1.037 1.00 30.41 222 SER A O 1
ATOM 1675 N N . ASN A 1 223 ? 26.174 37.476 -2.198 1.00 32.65 223 ASN A N 1
ATOM 1676 C CA . ASN A 1 223 ? 25.826 38.097 -3.485 1.00 34.62 223 ASN A CA 1
ATOM 1677 C C . ASN A 1 223 ? 24.823 37.294 -4.352 1.00 36.42 223 ASN A C 1
ATOM 1678 O O . ASN A 1 223 ? 24.463 36.157 -4.024 1.00 35.81 223 ASN A O 1
ATOM 1683 N N . ASN A 1 224 ? 24.381 37.892 -5.463 1.00 37.46 224 ASN A N 1
ATOM 1684 C CA . ASN A 1 224 ? 23.427 37.244 -6.371 1.00 38.10 224 ASN A CA 1
ATOM 1685 C C . ASN A 1 224 ? 23.800 37.329 -7.853 1.00 39.67 224 ASN A C 1
ATOM 1686 O O . ASN A 1 224 ? 24.632 38.193 -8.206 1.00 40.25 224 ASN A O 1
ATOM 1691 N N . THR B 1 1 ? 15.282 42.917 65.752 1.00 24.11 1 THR B N 1
ATOM 1692 C CA . THR B 1 1 ? 15.415 44.015 64.762 1.00 27.35 1 THR B CA 1
ATOM 1693 C C . THR B 1 1 ? 14.223 44.020 63.808 1.00 26.88 1 THR B C 1
ATOM 1694 O O . THR B 1 1 ? 13.750 42.960 63.391 1.00 24.33 1 THR B O 1
ATOM 1698 N N . VAL B 1 2 ? 13.740 45.213 63.464 1.00 27.20 2 VAL B N 1
ATOM 1699 C CA . VAL B 1 2 ? 12.601 45.334 62.557 1.00 28.86 2 VAL B CA 1
ATOM 1700 C C . VAL B 1 2 ? 12.929 44.791 61.162 1.00 29.38 2 VAL B C 1
ATOM 1701 O O . VAL B 1 2 ? 14.046 44.950 60.671 1.00 28.46 2 VAL B O 1
ATOM 1705 N N . PRO B 1 3 ? 11.962 44.117 60.514 1.00 30.05 3 PRO B N 1
ATOM 1706 C CA . PRO B 1 3 ? 12.275 43.607 59.174 1.00 30.25 3 PRO B CA 1
ATOM 1707 C C . PRO B 1 3 ? 12.581 44.792 58.250 1.00 29.28 3 PRO B C 1
ATOM 1708 O O . PRO B 1 3 ? 12.114 45.917 58.491 1.00 28.58 3 PRO B O 1
ATOM 1712 N N . ALA B 1 4 ? 13.369 44.548 57.206 1.00 27.38 4 ALA B N 1
ATOM 1713 C CA . ALA B 1 4 ? 13.730 45.605 56.269 1.00 25.30 4 ALA B CA 1
ATOM 1714 C C . ALA B 1 4 ? 12.548 46.184 55.506 1.00 24.40 4 ALA B C 1
ATOM 1715 O O . ALA B 1 4 ? 11.507 45.541 55.322 1.00 23.00 4 ALA B O 1
ATOM 1717 N N . SER B 1 5 ? 12.731 47.417 55.057 1.00 22.16 5 SER B N 1
ATOM 1718 C CA . SER B 1 5 ? 11.707 48.118 54.305 1.00 21.57 5 SER B CA 1
ATOM 1719 C C . SER B 1 5 ? 12.377 49.267 53.573 1.00 20.62 5 SER B C 1
ATOM 1720 O O . SER B 1 5 ? 13.485 49.678 53.922 1.00 18.46 5 SER B O 1
ATOM 1723 N N . VAL B 1 6 ? 11.731 49.753 52.525 1.00 19.84 6 VAL B N 1
ATOM 1724 C CA . VAL B 1 6 ? 12.280 50.868 51.774 1.00 19.78 6 VAL B CA 1
ATOM 1725 C C . VAL B 1 6 ? 11.076 51.630 51.290 1.00 18.70 6 VAL B C 1
ATOM 1726 O O . VAL B 1 6 ? 10.070 51.042 50.906 1.00 17.36 6 VAL B O 1
ATOM 1730 N N . ASP B 1 7 ? 11.166 52.948 51.358 1.00 17.94 7 ASP B N 1
ATOM 1731 C CA . ASP B 1 7 ? 10.083 53.801 50.915 1.00 17.29 7 ASP B CA 1
ATOM 1732 C C . ASP B 1 7 ? 10.787 54.897 50.131 1.00 17.43 7 ASP B C 1
ATOM 1733 O O . ASP B 1 7 ? 11.326 55.848 50.711 1.00 16.34 7 ASP B O 1
ATOM 1738 N N . TRP B 1 8 ? 10.791 54.757 48.811 1.00 14.56 8 TRP B N 1
ATOM 1739 C CA . TRP B 1 8 ? 11.444 55.741 47.966 1.00 13.31 8 TRP B CA 1
ATOM 1740 C C . TRP B 1 8 ? 10.814 57.124 48.031 1.00 13.67 8 TRP B C 1
ATOM 1741 O O . TRP B 1 8 ? 11.476 58.121 47.741 1.00 11.52 8 TRP B O 1
ATOM 1752 N N . ARG B 1 9 ? 9.546 57.197 48.427 1.00 12.82 9 ARG B N 1
ATOM 1753 C CA . ARG B 1 9 ? 8.875 58.491 48.526 1.00 14.45 9 ARG B CA 1
ATOM 1754 C C . ARG B 1 9 ? 9.529 59.248 49.685 1.00 14.98 9 ARG B C 1
ATOM 1755 O O . ARG B 1 9 ? 9.869 60.423 49.570 1.00 13.34 9 ARG B O 1
ATOM 1763 N N . LYS B 1 10 ? 9.701 58.561 50.805 1.00 13.67 10 LYS B N 1
ATOM 1764 C CA . LYS B 1 10 ? 10.320 59.177 51.975 1.00 14.99 10 LYS B CA 1
ATOM 1765 C C . LYS B 1 10 ? 11.785 59.508 51.675 1.00 15.23 10 LYS B C 1
ATOM 1766 O O . LYS B 1 10 ? 12.311 60.533 52.125 1.00 12.79 10 LYS B O 1
ATOM 1772 N N . LYS B 1 11 ? 12.442 58.643 50.906 1.00 13.68 11 LYS B N 1
ATOM 1773 C CA . LYS B 1 11 ? 13.840 58.858 50.556 1.00 15.18 11 LYS B CA 1
ATOM 1774 C C . LYS B 1 11 ? 14.017 60.006 49.591 1.00 15.48 11 LYS B C 1
ATOM 1775 O O . LYS B 1 11 ? 15.129 60.405 49.281 1.00 15.91 11 LYS B O 1
ATOM 1781 N N . GLY B 1 12 ? 12.902 60.536 49.114 1.00 16.56 12 GLY B N 1
ATOM 1782 C CA . GLY B 1 12 ? 12.962 61.651 48.190 1.00 15.15 12 GLY B CA 1
ATOM 1783 C C . GLY B 1 12 ? 13.191 61.350 46.723 1.00 15.05 12 GLY B C 1
ATOM 1784 O O . GLY B 1 12 ? 13.591 62.234 45.976 1.00 13.78 12 GLY B O 1
ATOM 1785 N N . ALA B 1 13 ? 12.911 60.128 46.289 1.00 13.04 13 ALA B N 1
ATOM 1786 C CA . ALA B 1 13 ? 13.111 59.763 44.892 1.00 12.35 13 ALA B CA 1
ATOM 1787 C C . ALA B 1 13 ? 11.820 59.638 44.084 1.00 12.06 13 ALA B C 1
ATOM 1788 O O . ALA B 1 13 ? 11.843 59.118 42.963 1.00 10.42 13 ALA B O 1
ATOM 1790 N N . VAL B 1 14 ? 10.706 60.125 44.634 1.00 11.48 14 VAL B N 1
ATOM 1791 C CA . VAL B 1 14 ? 9.425 60.041 43.942 1.00 10.17 14 VAL B CA 1
ATOM 1792 C C . VAL B 1 14 ? 8.699 61.377 43.845 1.00 11.66 14 VAL B C 1
ATOM 1793 O O . VAL B 1 14 ? 8.530 62.081 44.845 1.00 10.20 14 VAL B O 1
ATOM 1797 N N . THR B 1 15 ? 8.257 61.702 42.634 1.00 11.45 15 THR B N 1
ATOM 1798 C CA . THR B 1 15 ? 7.538 62.943 42.375 1.00 11.70 15 THR B CA 1
ATOM 1799 C C . THR B 1 15 ? 6.056 62.759 42.694 1.00 12.04 15 THR B C 1
ATOM 1800 O O . THR B 1 15 ? 5.614 61.674 43.091 1.00 12.69 15 THR B O 1
ATOM 1804 N N . SER B 1 16 ? 5.289 63.821 42.499 1.00 13.11 16 SER B N 1
ATOM 1805 C CA . SER B 1 16 ? 3.858 63.795 42.763 1.00 13.22 16 SER B CA 1
ATOM 1806 C C . SER B 1 16 ? 3.116 62.753 41.938 1.00 12.53 16 SER B C 1
ATOM 1807 O O . SER B 1 16 ? 3.562 62.317 40.869 1.00 10.13 16 SER B O 1
ATOM 1810 N N . VAL B 1 17 ? 1.952 62.374 42.441 1.00 11.71 17 VAL B N 1
ATOM 1811 C CA . VAL B 1 17 ? 1.112 61.395 41.773 1.00 11.40 17 VAL B CA 1
ATOM 1812 C C . VAL B 1 17 ? 0.417 62.093 40.599 1.00 11.95 17 VAL B C 1
ATOM 1813 O O . VAL B 1 17 ? -0.111 63.200 40.743 1.00 11.28 17 VAL B O 1
ATOM 1817 N N . LYS B 1 18 ? 0.409 61.440 39.442 1.00 9.82 18 LYS B N 1
ATOM 1818 C CA . LYS B 1 18 ? -0.221 62.010 38.254 1.00 10.04 18 LYS B CA 1
ATOM 1819 C C . LYS B 1 18 ? -1.497 61.273 37.877 1.00 10.35 18 LYS B C 1
ATOM 1820 O O . LYS B 1 18 ? -1.835 60.237 38.458 1.00 10.11 18 LYS B O 1
ATOM 1826 N N . ASP B 1 19 ? -2.213 61.831 36.906 1.00 9.27 19 ASP B N 1
ATOM 1827 C CA . ASP B 1 19 ? -3.434 61.222 36.430 1.00 10.69 19 ASP B CA 1
ATOM 1828 C C . ASP B 1 19 ? -3.235 61.274 34.918 1.00 10.39 19 ASP B C 1
ATOM 1829 O O . ASP B 1 19 ? -3.141 62.350 34.329 1.00 9.73 19 ASP B O 1
ATOM 1834 N N . GLN B 1 20 ? -3.141 60.105 34.310 1.00 9.93 20 GLN B N 1
ATOM 1835 C CA . GLN B 1 20 ? -2.937 59.988 32.866 1.00 12.60 20 GLN B CA 1
ATOM 1836 C C . GLN B 1 20 ? -4.134 60.432 32.025 1.00 12.90 20 GLN B C 1
ATOM 1837 O O . GLN B 1 20 ? -4.019 60.558 30.799 1.00 13.77 20 GLN B O 1
ATOM 1843 N N . GLY B 1 21 ? -5.278 60.645 32.673 1.00 14.07 21 GLY B N 1
ATOM 1844 C CA . GLY B 1 21 ? -6.472 61.074 31.954 1.00 15.96 21 GLY B CA 1
ATOM 1845 C C . GLY B 1 21 ? -7.003 60.074 30.937 1.00 18.46 21 GLY B C 1
ATOM 1846 O O . GLY B 1 21 ? -6.799 58.864 31.071 1.00 17.94 21 GLY B O 1
ATOM 1847 N N . GLN B 1 22 ? -7.686 60.578 29.911 1.00 20.56 22 GLN B N 1
ATOM 1848 C CA . GLN B 1 22 ? -8.259 59.736 28.860 1.00 22.78 22 GLN B CA 1
ATOM 1849 C C . GLN B 1 22 ? -7.285 59.485 27.718 1.00 23.13 22 GLN B C 1
ATOM 1850 O O . GLN B 1 22 ? -7.543 59.852 26.560 1.00 24.46 22 GLN B O 1
ATOM 1856 N N . CYS B 1 23 ? -6.163 58.869 28.063 1.00 19.00 23 CYS B N 1
ATOM 1857 C CA . CYS B 1 23 ? -5.109 58.537 27.116 1.00 18.21 23 CYS B CA 1
ATOM 1858 C C . CYS B 1 23 ? -4.472 57.258 27.678 1.00 17.17 23 CYS B C 1
ATOM 1859 O O . CYS B 1 23 ? -4.092 57.227 28.843 1.00 16.48 23 CYS B O 1
ATOM 1862 N N . GLY B 1 24 ? -4.392 56.203 26.864 1.00 16.85 24 GLY B N 1
ATOM 1863 C CA . GLY B 1 24 ? -3.805 54.948 27.321 1.00 14.74 24 GLY B CA 1
ATOM 1864 C C . GLY B 1 24 ? -2.289 55.017 27.358 1.00 14.61 24 GLY B C 1
ATOM 1865 O O . GLY B 1 24 ? -1.594 54.263 26.672 1.00 14.20 24 GLY B O 1
ATOM 1866 N N . SER B 1 25 ? -1.779 55.904 28.202 1.00 12.71 25 SER B N 1
ATOM 1867 C CA . SER B 1 25 ? -0.347 56.112 28.350 1.00 12.61 25 SER B CA 1
ATOM 1868 C C . SER B 1 25 ? 0.265 55.574 29.644 1.00 11.39 25 SER B C 1
ATOM 1869 O O . SER B 1 25 ? 1.357 56.000 30.023 1.00 9.24 25 SER B O 1
ATOM 1872 N N . CYS B 1 26 ? -0.410 54.635 30.304 1.00 10.54 26 CYS B N 1
ATOM 1873 C CA . CYS B 1 26 ? 0.118 54.087 31.549 1.00 11.75 26 CYS B CA 1
ATOM 1874 C C . CYS B 1 26 ? 1.572 53.632 31.406 1.00 11.85 26 CYS B C 1
ATOM 1875 O O . CYS B 1 26 ? 2.373 53.798 32.326 1.00 11.96 26 CYS B O 1
ATOM 1878 N N . TRP B 1 27 ? 1.912 53.072 30.246 1.00 12.20 27 TRP B N 1
ATOM 1879 C CA . TRP B 1 27 ? 3.268 52.598 30.003 1.00 11.45 27 TRP B CA 1
ATOM 1880 C C . TRP B 1 27 ? 4.284 53.730 30.131 1.00 11.94 27 TRP B C 1
ATOM 1881 O O . TRP B 1 27 ? 5.374 53.533 30.650 1.00 11.99 27 TRP B O 1
ATOM 1892 N N . ALA B 1 28 ? 3.931 54.919 29.651 1.00 12.17 28 ALA B N 1
ATOM 1893 C CA . ALA B 1 28 ? 4.842 56.052 29.734 1.00 11.73 28 ALA B CA 1
ATOM 1894 C C . ALA B 1 28 ? 5.009 56.499 31.185 1.00 11.69 28 ALA B C 1
ATOM 1895 O O . ALA B 1 28 ? 6.122 56.799 31.622 1.00 10.75 28 ALA B O 1
ATOM 1897 N N . PHE B 1 29 ? 3.907 56.550 31.931 1.00 10.99 29 PHE B N 1
ATOM 1898 C CA . PHE B 1 29 ? 3.982 56.961 33.326 1.00 12.02 29 PHE B CA 1
ATOM 1899 C C . PHE B 1 29 ? 4.818 55.978 34.138 1.00 12.65 29 PHE B C 1
ATOM 1900 O O . PHE B 1 29 ? 5.657 56.396 34.952 1.00 14.24 29 PHE B O 1
ATOM 1908 N N . SER B 1 30 ? 4.616 54.681 33.901 1.00 12.06 30 SER B N 1
ATOM 1909 C CA . SER B 1 30 ? 5.367 53.649 34.620 1.00 11.84 30 SER B CA 1
ATOM 1910 C C . SER B 1 30 ? 6.871 53.843 34.371 1.00 11.60 30 SER B C 1
ATOM 1911 O O . SER B 1 30 ? 7.691 53.802 35.295 1.00 11.53 30 SER B O 1
ATOM 1914 N N . THR B 1 31 ? 7.223 54.050 33.109 1.00 10.36 31 THR B N 1
ATOM 1915 C CA . THR B 1 31 ? 8.621 54.252 32.726 1.00 10.96 31 THR B CA 1
ATOM 1916 C C . THR B 1 31 ? 9.224 55.461 33.427 1.00 11.09 31 THR B C 1
ATOM 1917 O O . THR B 1 31 ? 10.311 55.391 33.995 1.00 9.53 31 THR B O 1
ATOM 1921 N N . ILE B 1 32 ? 8.514 56.582 33.372 1.00 10.84 32 ILE B N 1
ATOM 1922 C CA . ILE B 1 32 ? 8.999 57.796 34.000 1.00 11.48 32 ILE B CA 1
ATOM 1923 C C . ILE B 1 32 ? 9.204 57.683 35.521 1.00 12.12 32 ILE B C 1
ATOM 1924 O O . ILE B 1 32 ? 10.138 58.276 36.065 1.00 11.07 32 ILE B O 1
ATOM 1929 N N . VAL B 1 33 ? 8.365 56.920 36.215 1.00 11.65 33 VAL B N 1
ATOM 1930 C CA . VAL B 1 33 ? 8.559 56.806 37.667 1.00 11.17 33 VAL B CA 1
ATOM 1931 C C . VAL B 1 33 ? 9.936 56.196 37.944 1.00 11.05 33 VAL B C 1
ATOM 1932 O O . VAL B 1 33 ? 10.672 56.645 38.833 1.00 10.89 33 VAL B O 1
ATOM 1936 N N . ALA B 1 34 ? 10.275 55.162 37.181 1.00 9.52 34 ALA B N 1
ATOM 1937 C CA . ALA B 1 34 ? 11.553 54.491 37.355 1.00 10.22 34 ALA B CA 1
ATOM 1938 C C . ALA B 1 34 ? 12.734 55.379 36.975 1.00 11.53 34 ALA B C 1
ATOM 1939 O O . ALA B 1 34 ? 13.780 55.347 37.640 1.00 10.66 34 ALA B O 1
ATOM 1941 N N . VAL B 1 35 ? 12.595 56.155 35.899 1.00 11.69 35 VAL B N 1
ATOM 1942 C CA . VAL B 1 35 ? 13.702 57.023 35.503 1.00 10.91 35 VAL B CA 1
ATOM 1943 C C . VAL B 1 35 ? 13.863 58.168 36.510 1.00 11.49 35 VAL B C 1
ATOM 1944 O O . VAL B 1 35 ? 14.991 58.476 36.925 1.00 10.29 35 VAL B O 1
ATOM 1948 N N . GLU B 1 36 ? 12.750 58.790 36.918 1.00 11.48 36 GLU B N 1
ATOM 1949 C CA . GLU B 1 36 ? 12.814 59.890 37.891 1.00 10.86 36 GLU B CA 1
ATOM 1950 C C . GLU B 1 36 ? 13.481 59.372 39.168 1.00 11.64 36 GLU B C 1
ATOM 1951 O O . GLU B 1 36 ? 14.256 60.075 39.833 1.00 11.68 36 GLU B O 1
ATOM 1957 N N . GLY B 1 37 ? 13.153 58.136 39.516 1.00 11.83 37 GLY B N 1
ATOM 1958 C CA . GLY B 1 37 ? 13.710 57.528 40.709 1.00 11.12 37 GLY B CA 1
ATOM 1959 C C . GLY B 1 37 ? 15.207 57.289 40.664 1.00 10.75 37 GLY B C 1
ATOM 1960 O O . GLY B 1 37 ? 15.935 57.760 41.534 1.00 12.67 37 GLY B O 1
ATOM 1961 N N . ILE B 1 38 ? 15.678 56.574 39.650 1.00 11.19 38 ILE B N 1
ATOM 1962 C CA . ILE B 1 38 ? 17.104 56.307 39.566 1.00 11.06 38 ILE B CA 1
ATOM 1963 C C . ILE B 1 38 ? 17.904 57.597 39.406 1.00 10.46 38 ILE B C 1
ATOM 1964 O O . ILE B 1 38 ? 19.048 57.696 39.862 1.00 11.48 38 ILE B O 1
ATOM 1969 N N . ASN B 1 39 ? 17.311 58.603 38.783 1.00 11.24 39 ASN B N 1
ATOM 1970 C CA . ASN B 1 39 ? 18.034 59.858 38.612 1.00 11.85 39 ASN B CA 1
ATOM 1971 C C . ASN B 1 39 ? 18.320 60.516 39.976 1.00 12.15 39 ASN B C 1
ATOM 1972 O O . ASN B 1 39 ? 19.438 60.976 40.236 1.00 11.86 39 ASN B O 1
ATOM 1977 N N . GLN B 1 40 ? 17.313 60.562 40.846 1.00 11.55 40 GLN B N 1
ATOM 1978 C CA . GLN B 1 40 ? 17.500 61.170 42.161 1.00 13.00 40 GLN B CA 1
ATOM 1979 C C . GLN B 1 40 ? 18.478 60.359 43.012 1.00 13.37 40 GLN B C 1
ATOM 1980 O O . GLN B 1 40 ? 19.261 60.917 43.794 1.00 12.36 40 GLN B O 1
ATOM 1986 N N . ILE B 1 41 ? 18.426 59.040 42.866 1.00 13.89 41 ILE B N 1
ATOM 1987 C CA . ILE B 1 41 ? 19.311 58.157 43.621 1.00 14.37 41 ILE B CA 1
ATOM 1988 C C . ILE B 1 41 ? 20.772 58.392 43.217 1.00 15.73 41 ILE B C 1
ATOM 1989 O O . ILE B 1 41 ? 21.670 58.397 44.062 1.00 15.54 41 ILE B O 1
ATOM 1994 N N . LYS B 1 42 ? 21.010 58.596 41.922 1.00 15.71 42 LYS B N 1
ATOM 1995 C CA . LYS B 1 42 ? 22.370 58.823 41.425 1.00 16.21 42 LYS B CA 1
ATOM 1996 C C . LYS B 1 42 ? 22.885 60.270 41.466 1.00 17.08 42 LYS B C 1
ATOM 1997 O O . LYS B 1 42 ? 24.096 60.481 41.577 1.00 16.91 42 LYS B O 1
ATOM 2003 N N . THR B 1 43 ? 21.992 61.257 41.368 1.00 18.09 43 THR B N 1
ATOM 2004 C CA . THR B 1 43 ? 22.404 62.672 41.381 1.00 17.34 43 THR B CA 1
ATOM 2005 C C . THR B 1 43 ? 21.976 63.494 42.585 1.00 18.83 43 THR B C 1
ATOM 2006 O O . THR B 1 43 ? 22.428 64.631 42.753 1.00 19.45 43 THR B O 1
ATOM 2010 N N . ASN B 1 44 ? 21.107 62.917 43.409 1.00 18.39 44 ASN B N 1
ATOM 2011 C CA . ASN B 1 44 ? 20.581 63.554 44.611 1.00 19.46 44 ASN B CA 1
ATOM 2012 C C . ASN B 1 44 ? 19.642 64.718 44.336 1.00 19.77 44 ASN B C 1
ATOM 2013 O O . ASN B 1 44 ? 19.390 65.548 45.218 1.00 18.86 44 ASN B O 1
ATOM 2018 N N . LYS B 1 45 ? 19.143 64.791 43.108 1.00 18.52 45 LYS B N 1
ATOM 2019 C CA . LYS B 1 45 ? 18.219 65.851 42.736 1.00 17.34 45 LYS B CA 1
ATOM 2020 C C . LYS B 1 45 ? 16.995 65.198 42.110 1.00 16.09 45 LYS B C 1
ATOM 2021 O O . LYS B 1 45 ? 17.124 64.382 41.191 1.00 15.23 45 LYS B O 1
ATOM 2027 N N . LEU B 1 46 ? 15.813 65.532 42.623 1.00 14.22 46 LEU B N 1
ATOM 2028 C CA . LEU B 1 46 ? 14.569 64.968 42.098 1.00 15.28 46 LEU B CA 1
ATOM 2029 C C . LEU B 1 46 ? 14.066 65.863 40.961 1.00 15.00 46 LEU B C 1
ATOM 2030 O O . LEU B 1 46 ? 13.760 67.037 41.171 1.00 13.83 46 LEU B O 1
ATOM 2035 N N . VAL B 1 47 ? 14.009 65.301 39.754 1.00 14.26 47 VAL B N 1
ATOM 2036 C CA . VAL B 1 47 ? 13.552 66.035 38.570 1.00 15.12 47 VAL B CA 1
ATOM 2037 C C . VAL B 1 47 ? 12.326 65.375 37.961 1.00 15.27 47 VAL B C 1
ATOM 2038 O O . VAL B 1 47 ? 12.302 64.156 37.787 1.00 13.81 47 VAL B O 1
ATOM 2042 N N . SER B 1 48 ? 11.313 66.170 37.631 1.00 13.84 48 SER B N 1
ATOM 2043 C CA . SER B 1 48 ? 10.108 65.599 37.040 1.00 14.87 48 SER B CA 1
ATOM 2044 C C . SER B 1 48 ? 10.371 65.474 35.560 1.00 13.86 48 SER B C 1
ATOM 2045 O O . SER B 1 48 ? 10.802 66.440 34.925 1.00 12.78 48 SER B O 1
ATOM 2048 N N . LEU B 1 49 ? 10.099 64.290 35.008 1.00 14.23 49 LEU B N 1
ATOM 2049 C CA . LEU B 1 49 ? 10.333 64.050 33.594 1.00 11.98 49 LEU B CA 1
ATOM 2050 C C . LEU B 1 49 ? 9.105 63.961 32.687 1.00 12.98 49 LEU B C 1
ATOM 2051 O O . LEU B 1 49 ? 7.976 63.802 33.148 1.00 13.59 49 LEU B O 1
ATOM 2056 N N . SER B 1 50 ? 9.354 64.020 31.381 1.00 12.65 50 SER B N 1
ATOM 2057 C CA . SER B 1 50 ? 8.290 63.986 30.379 1.00 11.71 50 SER B CA 1
ATOM 2058 C C . SER B 1 50 ? 7.617 62.731 29.839 1.00 11.60 50 SER B C 1
ATOM 2059 O O . SER B 1 50 ? 8.162 62.060 28.964 1.00 10.96 50 SER B O 1
ATOM 2062 N N . GLU B 1 51 ? 6.414 62.440 30.334 1.00 12.20 51 GLU B N 1
ATOM 2063 C CA . GLU B 1 51 ? 5.669 61.275 29.861 1.00 11.37 51 GLU B CA 1
ATOM 2064 C C . GLU B 1 51 ? 5.192 61.630 28.448 1.00 11.47 51 GLU B C 1
ATOM 2065 O O . GLU B 1 51 ? 5.108 60.768 27.573 1.00 11.75 51 GLU B O 1
ATOM 2071 N N . GLN B 1 52 ? 4.861 62.905 28.228 1.00 11.79 52 GLN B N 1
ATOM 2072 C CA . GLN B 1 52 ? 4.384 63.350 26.915 1.00 11.06 52 GLN B CA 1
ATOM 2073 C C . GLN B 1 52 ? 5.390 63.111 25.788 1.00 12.30 52 GLN B C 1
ATOM 2074 O O . GLN B 1 52 ? 5.007 62.773 24.661 1.00 12.86 52 GLN B O 1
ATOM 2080 N N . GLU B 1 53 ? 6.675 63.282 26.083 1.00 11.52 53 GLU B N 1
ATOM 2081 C CA . GLU B 1 53 ? 7.695 63.071 25.068 1.00 11.25 53 GLU B CA 1
ATOM 2082 C C . GLU B 1 53 ? 7.629 61.615 24.601 1.00 11.33 53 GLU B C 1
ATOM 2083 O O . GLU B 1 53 ? 7.753 61.321 23.402 1.00 10.05 53 GLU B O 1
ATOM 2089 N N . LEU B 1 54 ? 7.442 60.699 25.546 1.00 11.35 54 LEU B N 1
ATOM 2090 C CA . LEU B 1 54 ? 7.356 59.283 25.189 1.00 10.67 54 LEU B CA 1
ATOM 2091 C C . LEU B 1 54 ? 6.125 59.083 24.304 1.00 11.35 54 LEU B C 1
ATOM 2092 O O . LEU B 1 54 ? 6.216 58.487 23.221 1.00 9.91 54 LEU B O 1
ATOM 2097 N N . VAL B 1 55 ? 4.979 59.584 24.757 1.00 11.27 55 VAL B N 1
ATOM 2098 C CA . VAL B 1 55 ? 3.744 59.454 23.997 1.00 12.68 55 VAL B CA 1
ATOM 2099 C C . VAL B 1 55 ? 3.895 59.946 22.550 1.00 12.96 55 VAL B C 1
ATOM 2100 O O . VAL B 1 55 ? 3.589 59.225 21.591 1.00 13.47 55 VAL B O 1
ATOM 2104 N N . ASP B 1 56 ? 4.397 61.161 22.391 1.00 13.17 56 ASP B N 1
ATOM 2105 C CA . ASP B 1 56 ? 4.580 61.751 21.064 1.00 13.98 56 ASP B CA 1
ATOM 2106 C C . ASP B 1 56 ? 5.733 61.237 20.210 1.00 15.50 56 ASP B C 1
ATOM 2107 O O . ASP B 1 56 ? 5.588 61.036 19.002 1.00 16.21 56 ASP B O 1
ATOM 2112 N N . CYS B 1 57 ? 6.882 61.029 20.843 1.00 15.05 57 CYS B N 1
ATOM 2113 C CA . CYS B 1 57 ? 8.079 60.576 20.154 1.00 15.22 57 CYS B CA 1
ATOM 2114 C C . CYS B 1 57 ? 8.546 59.127 20.141 1.00 15.50 57 CYS B C 1
ATOM 2115 O O . CYS B 1 57 ? 9.206 58.708 19.192 1.00 14.41 57 CYS B O 1
ATOM 2118 N N . ASP B 1 58 ? 8.272 58.377 21.194 1.00 14.44 58 ASP B N 1
ATOM 2119 C CA . ASP B 1 58 ? 8.703 56.983 21.235 1.00 16.54 58 ASP B CA 1
ATOM 2120 C C . ASP B 1 58 ? 7.699 56.157 20.438 1.00 17.63 58 ASP B C 1
ATOM 2121 O O . ASP B 1 58 ? 6.810 55.516 21.000 1.00 16.78 58 ASP B O 1
ATOM 2126 N N . THR B 1 59 ? 7.877 56.150 19.118 1.00 18.68 59 THR B N 1
ATOM 2127 C CA . THR B 1 59 ? 6.970 55.420 18.245 1.00 20.18 59 THR B CA 1
ATOM 2128 C C . THR B 1 59 ? 7.482 54.219 17.440 1.00 21.72 59 THR B C 1
ATOM 2129 O O . THR B 1 59 ? 6.754 53.727 16.579 1.00 21.95 59 THR B O 1
ATOM 2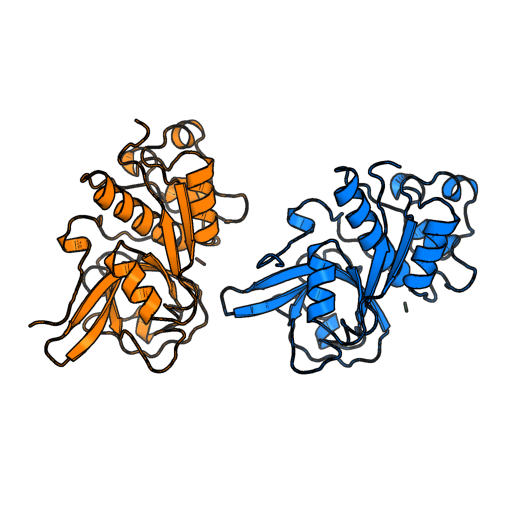133 N N . ASP B 1 60 ? 8.703 53.743 17.682 1.00 21.55 60 ASP B N 1
ATOM 2134 C CA . ASP B 1 60 ? 9.176 52.593 16.905 1.00 23.21 60 ASP B CA 1
ATOM 2135 C C . ASP B 1 60 ? 8.283 51.380 17.152 1.00 22.83 60 ASP B C 1
ATOM 2136 O O . ASP B 1 60 ? 7.948 50.659 16.214 1.00 21.42 60 ASP B O 1
ATOM 2141 N N . GLN B 1 61 ? 7.900 51.164 18.411 1.00 20.47 61 GLN B N 1
ATOM 2142 C CA . GLN B 1 61 ? 7.035 50.043 18.781 1.00 21.55 61 GLN B CA 1
ATOM 2143 C C . GLN B 1 61 ? 5.840 50.551 19.597 1.00 20.09 61 GLN B C 1
ATOM 2144 O O . GLN B 1 61 ? 4.703 50.127 19.392 1.00 17.67 61 GLN B O 1
ATOM 2150 N N . ASN B 1 62 ? 6.107 51.466 20.524 1.00 17.90 62 ASN B N 1
ATOM 2151 C CA . ASN B 1 62 ? 5.054 52.018 21.351 1.00 16.66 62 ASN B CA 1
ATOM 2152 C C . ASN B 1 62 ? 4.090 52.839 20.501 1.00 16.79 62 ASN B C 1
ATOM 2153 O O . ASN B 1 62 ? 4.481 53.428 19.479 1.00 14.56 62 ASN B O 1
ATOM 2158 N N . GLN B 1 63 ? 2.829 52.863 20.932 1.00 16.29 63 GLN B N 1
ATOM 2159 C CA . GLN B 1 63 ? 1.770 53.575 20.231 1.00 17.94 63 GLN B CA 1
ATOM 2160 C C . GLN B 1 63 ? 0.992 54.676 20.965 1.00 17.16 63 GLN B C 1
ATOM 2161 O O . GLN B 1 63 ? -0.247 54.675 20.964 1.00 15.35 63 GLN B O 1
ATOM 2167 N N . GLY B 1 64 ? 1.714 55.610 21.582 1.00 16.78 64 GLY B N 1
ATOM 2168 C CA . GLY B 1 64 ? 1.070 56.707 22.299 1.00 15.51 64 GLY B CA 1
ATOM 2169 C C . GLY B 1 64 ? -0.119 56.366 23.179 1.00 15.33 64 GLY B C 1
ATOM 2170 O O . GLY B 1 64 ? -0.047 55.435 23.993 1.00 14.08 64 GLY B O 1
ATOM 2171 N N . CYS B 1 65 ? -1.213 57.121 23.028 1.00 14.61 65 CYS B N 1
ATOM 2172 C CA . CYS B 1 65 ? -2.422 56.899 23.819 1.00 15.23 65 CYS B CA 1
ATOM 2173 C C . CYS B 1 65 ? -3.095 55.561 23.560 1.00 15.42 65 CYS B C 1
ATOM 2174 O O . CYS B 1 65 ? -4.117 55.252 24.183 1.00 14.63 65 CYS B O 1
ATOM 2177 N N . ASN B 1 66 ? -2.533 54.783 22.634 1.00 16.49 66 ASN B N 1
ATOM 2178 C CA . ASN B 1 66 ? -3.086 53.468 22.301 1.00 17.58 66 ASN B CA 1
ATOM 2179 C C . ASN B 1 66 ? -2.276 52.353 22.969 1.00 18.19 66 ASN B C 1
ATOM 2180 O O . ASN B 1 66 ? -2.386 51.179 22.602 1.00 17.89 66 ASN B O 1
ATOM 2185 N N . GLY B 1 67 ? -1.446 52.722 23.938 1.00 17.09 67 GLY B N 1
ATOM 2186 C CA . GLY B 1 67 ? -0.652 51.720 24.630 1.00 14.70 67 GLY B CA 1
ATOM 2187 C C . GLY B 1 67 ? 0.786 51.517 24.199 1.00 14.15 67 GLY B C 1
ATOM 2188 O O . GLY B 1 67 ? 1.200 51.922 23.111 1.00 12.09 67 GLY B O 1
ATOM 2189 N N . GLY B 1 68 ? 1.548 50.862 25.077 1.00 13.60 68 GLY B N 1
ATOM 2190 C CA . GLY B 1 68 ? 2.950 50.590 24.806 1.00 12.15 68 GLY B CA 1
ATOM 2191 C C . GLY B 1 68 ? 3.547 49.703 25.884 1.00 13.23 68 GLY B C 1
ATOM 2192 O O . GLY B 1 68 ? 2.813 49.122 26.697 1.00 10.40 68 GLY B O 1
ATOM 2193 N N . LEU B 1 69 ? 4.879 49.607 25.912 1.00 13.50 69 LEU B N 1
ATOM 2194 C CA . LEU B 1 69 ? 5.567 48.786 26.896 1.00 13.01 69 LEU B CA 1
ATOM 2195 C C . LEU B 1 69 ? 6.770 49.525 27.474 1.00 14.36 69 LEU B C 1
ATOM 2196 O O . LEU B 1 69 ? 7.534 50.184 26.754 1.00 12.10 69 LEU B O 1
ATOM 2201 N N . MET B 1 70 ? 6.938 49.419 28.788 1.00 13.02 70 MET B N 1
ATOM 2202 C CA . MET B 1 70 ? 8.048 50.085 29.457 1.00 12.47 70 MET B CA 1
ATOM 2203 C C . MET B 1 70 ? 9.425 49.738 28.882 1.00 12.96 70 MET B C 1
ATOM 2204 O O . MET B 1 70 ? 10.264 50.619 28.690 1.00 11.29 70 MET B O 1
ATOM 2209 N N . ASP B 1 71 ? 9.669 48.464 28.608 1.00 12.37 71 ASP B N 1
ATOM 2210 C CA . ASP B 1 71 ? 10.971 48.074 28.057 1.00 14.72 71 ASP B CA 1
ATOM 2211 C C . ASP B 1 71 ? 11.335 48.854 26.796 1.00 14.37 71 ASP B C 1
ATOM 2212 O O . ASP B 1 71 ? 12.468 49.310 26.647 1.00 12.60 71 ASP B O 1
ATOM 2217 N N . TYR B 1 72 ? 10.375 48.998 25.890 1.00 15.66 72 TYR B N 1
ATOM 2218 C CA . TYR B 1 72 ? 10.631 49.725 24.653 1.00 16.76 72 TYR B CA 1
ATOM 2219 C C . TYR B 1 72 ? 10.918 51.195 24.929 1.00 15.81 72 TYR B C 1
ATOM 2220 O O . TYR B 1 72 ? 11.732 51.808 24.231 1.00 15.17 72 TYR B O 1
ATOM 2229 N N . ALA B 1 73 ? 10.255 51.752 25.945 1.00 13.22 73 ALA B N 1
ATOM 2230 C CA . ALA B 1 73 ? 10.438 53.156 26.309 1.00 12.74 73 ALA B CA 1
ATOM 2231 C C . ALA B 1 73 ? 11.826 53.396 26.884 1.00 12.64 73 ALA B C 1
ATOM 2232 O O . ALA B 1 73 ? 12.449 54.428 26.611 1.00 14.29 73 ALA B O 1
ATOM 2234 N N . PHE B 1 74 ? 12.314 52.462 27.694 1.00 13.71 74 PHE B N 1
ATOM 2235 C CA . PHE B 1 74 ? 13.645 52.619 28.278 1.00 14.37 74 PHE B CA 1
ATOM 2236 C C . PHE B 1 74 ? 14.663 52.636 27.125 1.00 14.27 74 PHE B C 1
ATOM 2237 O O . PHE B 1 74 ? 15.628 53.393 27.153 1.00 15.18 74 PHE B O 1
ATOM 2245 N N . GLU B 1 75 ? 14.456 51.794 26.114 1.00 15.18 75 GLU B N 1
ATOM 2246 C CA . GLU B 1 75 ? 15.376 51.750 24.974 1.00 16.37 75 GLU B CA 1
ATOM 2247 C C . GLU B 1 75 ? 15.346 53.109 24.255 1.00 15.74 75 GLU B C 1
ATOM 2248 O O . GLU B 1 75 ? 16.385 53.634 23.848 1.00 14.29 75 GLU B O 1
ATOM 2254 N N . PHE B 1 76 ? 14.149 53.677 24.120 1.00 14.98 76 PHE B N 1
ATOM 2255 C CA . PHE B 1 76 ? 13.993 54.977 23.464 1.00 13.68 76 PHE B CA 1
ATOM 2256 C C . PHE B 1 76 ? 14.826 56.022 24.200 1.00 12.85 76 PHE B C 1
ATOM 2257 O O . PHE B 1 76 ? 15.621 56.745 23.591 1.00 13.73 76 PHE B O 1
ATOM 2265 N N . ILE B 1 77 ? 14.653 56.090 25.516 1.00 11.45 77 ILE B N 1
ATOM 2266 C CA . ILE B 1 77 ? 15.381 57.049 26.335 1.00 12.22 77 ILE B CA 1
ATOM 2267 C C . ILE B 1 77 ? 16.897 56.852 26.199 1.00 12.50 77 ILE B C 1
ATOM 2268 O O . ILE B 1 77 ? 17.654 57.824 26.140 1.00 13.08 77 ILE B O 1
ATOM 2273 N N . LYS B 1 78 ? 17.346 55.605 26.149 1.00 13.46 78 LYS B N 1
ATOM 2274 C CA . LYS B 1 78 ? 18.773 55.353 26.008 1.00 14.52 78 LYS B CA 1
ATOM 2275 C C . LYS B 1 78 ? 19.233 55.884 24.640 1.00 15.52 78 LYS B C 1
ATOM 2276 O O . LYS B 1 78 ? 20.214 56.618 24.544 1.00 15.16 78 LYS B O 1
ATOM 2282 N N . GLN B 1 79 ? 18.501 55.519 23.592 1.00 16.14 79 GLN B N 1
ATOM 2283 C CA . GLN B 1 79 ? 18.823 55.938 22.232 1.00 18.38 79 GLN B CA 1
ATOM 2284 C C . GLN B 1 79 ? 18.862 57.447 22.005 1.00 18.22 79 GLN B C 1
ATOM 2285 O O . GLN B 1 79 ? 19.730 57.941 21.286 1.00 17.12 79 GLN B O 1
ATOM 2291 N N . ARG B 1 80 ? 17.937 58.180 22.617 1.00 16.84 80 ARG B N 1
ATOM 2292 C CA . ARG B 1 80 ? 17.907 59.631 22.447 1.00 16.54 80 ARG B CA 1
ATOM 2293 C C . ARG B 1 80 ? 18.890 60.358 23.356 1.00 16.92 80 ARG B C 1
ATOM 2294 O O . ARG B 1 80 ? 19.006 61.579 23.292 1.00 16.74 80 ARG B O 1
ATOM 2302 N N . GLY B 1 81 ? 19.590 59.614 24.205 1.00 17.57 81 GLY B N 1
ATOM 2303 C CA . GLY B 1 81 ? 20.545 60.249 25.101 1.00 17.13 81 GLY B CA 1
ATOM 2304 C C . GLY B 1 81 ? 19.853 60.826 26.321 1.00 15.83 81 GLY B C 1
ATOM 2305 O O . GLY B 1 81 ? 20.446 61.597 27.087 1.00 14.84 81 GLY B O 1
ATOM 2306 N N . GLY B 1 82 ? 18.586 60.473 26.495 1.00 14.25 82 GLY B N 1
ATOM 2307 C CA . GLY B 1 82 ? 17.851 60.971 27.642 1.00 13.83 82 GLY B CA 1
ATOM 2308 C C . GLY B 1 82 ? 16.410 61.364 27.386 1.00 13.25 82 GLY B C 1
ATOM 2309 O O . GLY B 1 82 ? 15.909 61.258 26.264 1.00 12.38 82 GLY B O 1
ATOM 2310 N N . ILE B 1 83 ? 15.755 61.835 28.441 1.00 12.19 83 ILE B N 1
ATOM 2311 C CA . ILE B 1 83 ? 14.361 62.264 28.374 1.00 11.93 83 ILE B CA 1
ATOM 2312 C C . ILE B 1 83 ? 14.355 63.688 28.924 1.00 12.15 83 ILE B C 1
ATOM 2313 O O . ILE B 1 83 ? 15.078 63.997 29.877 1.00 12.30 83 ILE B O 1
ATOM 2318 N N . THR B 1 84 ? 13.563 64.565 28.323 1.00 12.82 84 THR B N 1
ATOM 2319 C CA . THR B 1 84 ? 13.520 65.944 28.800 1.00 12.48 84 THR B CA 1
ATOM 2320 C C . THR B 1 84 ? 12.614 66.078 30.028 1.00 13.62 84 THR B C 1
ATOM 2321 O O . THR B 1 84 ? 11.966 65.105 30.431 1.00 12.25 84 THR B O 1
ATOM 2325 N N . THR B 1 85 ? 12.598 67.268 30.633 1.00 13.30 85 THR B N 1
ATOM 2326 C CA . THR B 1 85 ? 11.782 67.540 31.824 1.00 13.42 85 THR B CA 1
ATOM 2327 C C . THR B 1 85 ? 10.307 67.750 31.524 1.00 13.43 85 THR B C 1
ATOM 2328 O O . THR B 1 85 ? 9.922 68.091 30.403 1.00 11.96 85 THR B O 1
ATOM 2332 N N . GLU B 1 86 ? 9.496 67.575 32.559 1.00 12.91 86 GLU B N 1
ATOM 2333 C CA . GLU B 1 86 ? 8.052 67.747 32.454 1.00 13.54 86 GLU B CA 1
ATOM 2334 C C . GLU B 1 86 ? 7.780 69.215 32.089 1.00 14.33 86 GLU B C 1
ATOM 2335 O O . GLU B 1 86 ? 6.941 69.528 31.234 1.00 14.71 86 GLU B O 1
ATOM 2341 N N . ALA B 1 87 ? 8.509 70.120 32.735 1.00 14.54 87 ALA B N 1
ATOM 2342 C CA . ALA B 1 87 ? 8.344 71.547 32.483 1.00 14.07 87 ALA B CA 1
ATOM 2343 C C . ALA B 1 87 ? 8.567 71.892 31.013 1.00 14.85 87 ALA B C 1
ATOM 2344 O O . ALA B 1 87 ? 7.830 72.686 30.419 1.00 14.17 87 ALA B O 1
ATOM 2346 N N . ASN B 1 88 ? 9.572 71.276 30.416 1.00 13.41 88 ASN B N 1
ATOM 2347 C CA . ASN B 1 88 ? 9.872 71.542 29.018 1.00 14.23 88 ASN B CA 1
ATOM 2348 C C . ASN B 1 88 ? 8.901 70.889 28.029 1.00 14.80 88 ASN B C 1
ATOM 2349 O O . ASN B 1 88 ? 8.611 71.458 26.976 1.00 13.27 88 ASN B O 1
ATOM 2354 N N . TYR B 1 89 ? 8.374 69.719 28.387 1.00 13.98 89 TYR B N 1
ATOM 2355 C CA . TYR B 1 89 ? 7.443 68.984 27.526 1.00 14.76 89 TYR B CA 1
ATOM 2356 C C . TYR B 1 89 ? 6.323 68.425 28.430 1.00 14.41 89 TYR B C 1
ATOM 2357 O O . TYR B 1 89 ? 6.295 67.225 28.736 1.00 13.21 89 TYR B O 1
ATOM 2366 N N . PRO B 1 90 ? 5.383 69.294 28.856 1.00 14.37 90 PRO B N 1
ATOM 2367 C CA . PRO B 1 90 ? 4.257 68.938 29.734 1.00 13.92 90 PRO B CA 1
ATOM 2368 C C . PRO B 1 90 ? 3.204 67.976 29.173 1.00 14.08 90 PRO B C 1
ATOM 2369 O O . PRO B 1 90 ? 2.911 67.985 27.981 1.00 15.10 90 PRO B O 1
ATOM 2373 N N . TYR B 1 91 ? 2.631 67.153 30.051 1.00 12.33 91 TYR B N 1
ATOM 2374 C CA . TYR B 1 91 ? 1.614 66.170 29.667 1.00 11.90 91 TYR B CA 1
ATOM 2375 C C . TYR B 1 91 ? 0.293 66.797 29.251 1.00 12.57 91 TYR B C 1
ATOM 2376 O O . TYR B 1 91 ? -0.296 67.567 29.997 1.00 13.10 91 TYR B O 1
ATOM 2385 N N . GLU B 1 92 ? -0.179 66.424 28.072 1.00 13.83 92 GLU B N 1
ATOM 2386 C CA . GLU B 1 92 ? -1.436 66.947 27.536 1.00 16.14 92 GLU B CA 1
ATOM 2387 C C . GLU B 1 92 ? -2.468 65.847 27.292 1.00 15.02 92 GLU B C 1
ATOM 2388 O O . GLU B 1 92 ? -3.584 66.133 26.883 1.00 13.57 92 GLU B O 1
ATOM 2394 N N . ALA B 1 93 ? -2.082 64.593 27.519 1.00 14.08 93 ALA B N 1
ATOM 2395 C CA . ALA B 1 93 ? -2.984 63.457 27.322 1.00 14.84 93 ALA B CA 1
ATOM 2396 C C . ALA B 1 93 ? -3.558 63.256 25.912 1.00 15.59 93 ALA B C 1
ATOM 2397 O O . ALA B 1 93 ? -4.754 63.026 25.756 1.00 14.92 93 ALA B O 1
ATOM 2399 N N . TYR B 1 94 ? -2.709 63.344 24.892 1.00 16.94 94 TYR B N 1
ATOM 2400 C CA . TYR B 1 94 ? -3.136 63.150 23.508 1.00 17.63 94 TYR B CA 1
ATOM 2401 C C . TYR B 1 94 ? -1.922 62.887 22.642 1.00 18.34 94 TYR B C 1
ATOM 2402 O O . TYR B 1 94 ? -0.808 63.282 22.994 1.00 18.10 94 TYR B O 1
ATOM 2411 N N . ASP B 1 95 ? -2.128 62.193 21.526 1.00 17.82 95 ASP B N 1
ATOM 2412 C CA . ASP B 1 95 ? -1.033 61.883 20.618 1.00 19.60 95 ASP B CA 1
ATOM 2413 C C . ASP B 1 95 ? -0.724 63.112 19.783 1.00 18.69 95 ASP B C 1
ATOM 2414 O O . ASP B 1 95 ? -1.458 63.433 18.850 1.00 19.67 95 ASP B O 1
ATOM 2419 N N . GLY B 1 96 ? 0.367 63.791 20.116 1.00 17.49 96 GLY B N 1
ATOM 2420 C CA . GLY B 1 96 ? 0.743 64.984 19.379 1.00 17.56 96 GLY B CA 1
ATOM 2421 C C . GLY B 1 96 ? 1.973 64.808 18.514 1.00 17.80 96 GLY B C 1
ATOM 2422 O O . GLY B 1 96 ? 2.550 63.720 18.435 1.00 17.51 96 GLY B O 1
ATOM 2423 N N . THR B 1 97 ? 2.364 65.887 17.848 1.00 16.35 97 THR B N 1
ATOM 2424 C CA . THR B 1 97 ? 3.536 65.874 16.979 1.00 17.33 97 THR B CA 1
ATOM 2425 C C . THR B 1 97 ? 4.801 65.849 17.842 1.00 15.11 97 THR B C 1
ATOM 2426 O O . THR B 1 97 ? 4.938 66.649 18.763 1.00 14.04 97 THR B O 1
ATOM 2430 N N . CYS B 1 98 ? 5.724 64.939 17.552 1.00 15.37 98 CYS B N 1
ATOM 2431 C CA . CYS B 1 98 ? 6.960 64.868 18.337 1.00 15.60 98 CYS B CA 1
ATOM 2432 C C . CYS B 1 98 ? 7.749 66.176 18.182 1.00 16.88 98 CYS B C 1
ATOM 2433 O O . CYS B 1 98 ? 8.182 66.527 17.083 1.00 16.54 98 CYS B O 1
ATOM 2436 N N . ASP B 1 99 ? 7.919 66.908 19.280 1.00 17.19 99 ASP B N 1
ATOM 2437 C CA . ASP B 1 99 ? 8.657 68.170 19.234 1.00 17.36 99 ASP B CA 1
ATOM 2438 C C . ASP B 1 99 ? 10.139 67.805 19.265 1.00 17.05 99 ASP B C 1
ATOM 2439 O O . ASP B 1 99 ? 10.723 67.577 20.336 1.00 14.56 99 ASP B O 1
ATOM 2444 N N . VAL B 1 100 ? 10.740 67.755 18.083 1.00 16.29 100 VAL B N 1
ATOM 2445 C CA . VAL B 1 100 ? 12.143 67.408 17.961 1.00 16.87 100 VAL B CA 1
ATOM 2446 C C . VAL B 1 100 ? 13.104 68.313 18.733 1.00 15.71 100 VAL B C 1
ATOM 2447 O O . VAL B 1 100 ? 14.124 67.836 19.230 1.00 17.26 100 VAL B O 1
ATOM 2451 N N . SER B 1 101 ? 12.799 69.602 18.854 1.00 15.97 101 SER B N 1
ATOM 2452 C CA . SER B 1 101 ? 13.705 70.481 19.589 1.00 16.73 101 SER B CA 1
ATOM 2453 C C . SER B 1 101 ? 13.697 70.112 21.074 1.00 17.19 101 SER B C 1
ATOM 2454 O O . SER B 1 101 ? 14.722 70.182 21.747 1.00 18.12 101 SER B O 1
ATOM 2457 N N . LYS B 1 102 ? 12.538 69.703 21.584 1.00 15.92 102 LYS B N 1
ATOM 2458 C CA . LYS B 1 102 ? 12.429 69.329 22.987 1.00 15.69 102 LYS B CA 1
ATOM 2459 C C . LYS B 1 102 ? 13.027 67.928 23.180 1.00 15.74 102 LYS B C 1
ATOM 2460 O O . LYS B 1 102 ? 13.659 67.642 24.191 1.00 16.31 102 LYS B O 1
ATOM 2466 N N . GLU B 1 103 ? 12.835 67.064 22.194 1.00 15.32 103 GLU B N 1
ATOM 2467 C CA . GLU B 1 103 ? 13.362 65.703 22.252 1.00 15.01 103 GLU B CA 1
ATOM 2468 C C . GLU B 1 103 ? 14.897 65.785 22.279 1.00 17.17 103 GLU B C 1
ATOM 2469 O O . GLU B 1 103 ? 15.573 64.951 22.883 1.00 16.33 103 GLU B O 1
ATOM 2475 N N . ASN B 1 104 ? 15.444 66.811 21.629 1.00 16.42 104 ASN B N 1
ATOM 2476 C CA . ASN B 1 104 ? 16.891 66.989 21.595 1.00 17.43 104 ASN B CA 1
ATOM 2477 C C . ASN B 1 104 ? 17.409 67.812 22.784 1.00 16.86 104 ASN B C 1
ATOM 2478 O O . ASN B 1 104 ? 18.541 68.309 22.773 1.00 15.95 104 ASN B O 1
ATOM 2483 N N . ALA B 1 105 ? 16.579 67.953 23.817 1.00 15.48 105 ALA B N 1
ATOM 2484 C CA . ALA B 1 105 ? 16.980 68.708 25.003 1.00 16.31 105 ALA B CA 1
ATOM 2485 C C . ALA B 1 105 ? 16.808 67.807 26.228 1.00 16.40 105 ALA B C 1
ATOM 2486 O O . ALA B 1 105 ? 16.166 68.172 27.205 1.00 15.58 105 ALA B O 1
ATOM 2488 N N . PRO B 1 106 ? 17.361 66.593 26.170 1.00 16.53 106 PRO B N 1
ATOM 2489 C CA . PRO B 1 106 ? 17.264 65.644 27.281 1.00 15.95 106 PRO B CA 1
ATOM 2490 C C . PRO B 1 106 ? 17.821 66.229 28.571 1.00 14.51 106 PRO B C 1
ATOM 2491 O O . PRO B 1 106 ? 18.796 66.992 28.557 1.00 13.60 106 PRO B O 1
ATOM 2495 N N . ALA B 1 107 ? 17.200 65.867 29.685 1.00 13.91 107 ALA B N 1
ATOM 2496 C CA . ALA B 1 107 ? 17.627 66.354 30.996 1.00 14.38 107 ALA B CA 1
ATOM 2497 C C . ALA B 1 107 ? 18.196 65.221 31.844 1.00 14.44 107 ALA B C 1
ATOM 2498 O O . ALA B 1 107 ? 19.030 65.452 32.718 1.00 14.28 107 ALA B O 1
ATOM 2500 N N . VAL B 1 108 ? 17.729 64.001 31.580 1.00 13.53 108 VAL B N 1
ATOM 2501 C CA . VAL B 1 108 ? 18.171 62.816 32.306 1.00 13.69 108 VAL B CA 1
ATOM 2502 C C . VAL B 1 108 ? 18.427 61.638 31.375 1.00 14.02 108 VAL B C 1
ATOM 2503 O O . VAL B 1 108 ? 17.552 61.232 30.609 1.00 13.90 108 VAL B O 1
ATOM 2507 N N . SER B 1 109 ? 19.631 61.083 31.454 1.00 14.53 109 SER B N 1
ATOM 2508 C CA . SER B 1 109 ? 20.006 59.944 30.616 1.00 14.37 109 SER B CA 1
ATOM 2509 C C . SER B 1 109 ? 20.059 58.638 31.409 1.00 13.69 109 SER B C 1
ATOM 2510 O O . SER B 1 109 ? 20.114 58.648 32.647 1.00 11.86 109 SER B O 1
ATOM 2513 N N . ILE B 1 110 ? 20.011 57.518 30.688 1.00 13.84 110 ILE B N 1
ATOM 2514 C CA . ILE B 1 110 ? 20.081 56.187 31.297 1.00 14.28 110 ILE B CA 1
ATOM 2515 C C . ILE B 1 110 ? 20.986 55.399 30.349 1.00 14.23 110 ILE B C 1
ATOM 2516 O O . ILE B 1 110 ? 21.081 55.739 29.159 1.00 14.06 110 ILE B O 1
ATOM 2521 N N . ASP B 1 111 ? 21.653 54.371 30.872 1.00 15.35 111 ASP B N 1
ATOM 2522 C CA . ASP B 1 111 ? 22.566 53.542 30.074 1.00 15.83 111 ASP B CA 1
ATOM 2523 C C . ASP B 1 111 ? 21.910 52.349 29.390 1.00 16.89 111 ASP B C 1
ATOM 2524 O O . ASP B 1 111 ? 22.482 51.753 28.474 1.00 16.58 111 ASP B O 1
ATOM 2529 N N . GLY B 1 112 ? 20.714 52.003 29.850 1.00 16.03 112 GLY B N 1
ATOM 2530 C CA . GLY B 1 112 ? 19.979 50.880 29.293 1.00 17.07 112 GLY B CA 1
ATOM 2531 C C . GLY B 1 112 ? 18.957 50.425 30.326 1.00 15.89 112 GLY B C 1
ATOM 2532 O O . GLY B 1 112 ? 18.525 51.218 31.169 1.00 15.22 112 GLY B O 1
ATOM 2533 N N . HIS B 1 113 ? 18.561 49.160 30.276 1.00 16.00 113 HIS B N 1
ATOM 2534 C CA . HIS B 1 113 ? 17.587 48.635 31.231 1.00 15.22 113 HIS B CA 1
ATOM 2535 C C . HIS B 1 113 ? 17.769 47.125 31.370 1.00 14.96 113 HIS B C 1
ATOM 2536 O O . HIS B 1 113 ? 18.436 46.490 30.541 1.00 10.97 113 HIS B O 1
ATOM 2543 N N . GLU B 1 114 ? 17.175 46.564 32.421 1.00 14.83 114 GLU B N 1
ATOM 2544 C CA . GLU B 1 114 ? 17.251 45.129 32.690 1.00 16.29 114 GLU B CA 1
ATOM 2545 C C . GLU B 1 114 ? 15.913 44.629 33.229 1.00 16.68 114 GLU B C 1
ATOM 2546 O O . GLU B 1 114 ? 15.154 45.385 33.847 1.00 18.48 114 GLU B O 1
ATOM 2552 N N . ASN B 1 115 ? 15.604 43.367 32.962 1.00 16.36 115 ASN B N 1
ATOM 2553 C CA . ASN B 1 115 ? 14.360 42.792 33.437 1.00 15.93 115 ASN B CA 1
ATOM 2554 C C . ASN B 1 115 ? 14.602 41.956 34.681 1.00 15.17 115 ASN B C 1
ATOM 2555 O O . ASN B 1 115 ? 15.627 41.286 34.806 1.00 14.69 115 ASN B O 1
ATOM 2560 N N . VAL B 1 116 ? 13.650 42.007 35.604 1.00 13.42 116 VAL B N 1
ATOM 2561 C CA . VAL B 1 116 ? 13.745 41.243 36.833 1.00 14.17 116 VAL B CA 1
ATOM 2562 C C . VAL B 1 116 ? 13.333 39.815 36.447 1.00 14.46 116 VAL B C 1
ATOM 2563 O O . VAL B 1 116 ? 12.372 39.633 35.688 1.00 15.61 116 VAL B O 1
ATOM 2567 N N . PRO B 1 117 ? 14.061 38.790 36.926 1.00 14.16 117 PRO B N 1
ATOM 2568 C CA . PRO B 1 117 ? 13.676 37.409 36.580 1.00 15.56 117 PRO B CA 1
ATOM 2569 C C . PRO B 1 117 ? 12.166 37.278 36.829 1.00 16.01 117 PRO B C 1
ATOM 2570 O O . PRO B 1 117 ? 11.681 37.656 37.900 1.00 15.78 117 PRO B O 1
ATOM 2574 N N . GLU B 1 118 ? 11.419 36.749 35.866 1.00 16.49 118 GLU B N 1
ATOM 2575 C CA . GLU B 1 118 ? 9.976 36.620 36.049 1.00 17.59 118 GLU B CA 1
ATOM 2576 C C . GLU B 1 118 ? 9.453 35.688 37.146 1.00 16.04 118 GLU B C 1
ATOM 2577 O O . GLU B 1 118 ? 10.092 34.718 37.532 1.00 15.08 118 GLU B O 1
ATOM 2583 N N . ASN B 1 119 ? 8.276 36.027 37.656 1.00 16.15 119 ASN B N 1
ATOM 2584 C CA . ASN B 1 119 ? 7.625 35.248 38.698 1.00 15.39 119 ASN B CA 1
ATOM 2585 C C . ASN B 1 119 ? 8.563 34.889 39.850 1.00 14.83 119 ASN B C 1
ATOM 2586 O O . ASN B 1 119 ? 8.624 33.728 40.290 1.00 13.22 119 ASN B O 1
ATOM 2591 N N . ASP B 1 120 ? 9.295 35.890 40.331 1.00 13.10 120 ASP B N 1
ATOM 2592 C CA . ASP B 1 120 ? 10.237 35.697 41.431 1.00 14.93 120 ASP B CA 1
ATOM 2593 C C . ASP B 1 120 ? 10.206 36.933 42.330 1.00 13.99 120 ASP B C 1
ATOM 2594 O O . ASP B 1 120 ? 11.029 37.829 42.174 1.00 12.59 120 ASP B O 1
ATOM 2599 N N . GLU B 1 121 ? 9.270 36.979 43.272 1.00 13.75 121 GLU B N 1
ATOM 2600 C CA . GLU B 1 121 ? 9.181 38.137 44.159 1.00 14.58 121 GLU B CA 1
ATOM 2601 C C . GLU B 1 121 ? 10.418 38.373 45.014 1.00 14.98 121 GLU B C 1
ATOM 2602 O O . GLU B 1 121 ? 10.613 39.480 45.531 1.00 12.76 121 GLU B O 1
ATOM 2608 N N . ASN B 1 122 ? 11.249 37.343 45.163 1.00 14.62 122 ASN B N 1
ATOM 2609 C CA . ASN B 1 122 ? 12.462 37.489 45.955 1.00 14.61 122 ASN B CA 1
ATOM 2610 C C . ASN B 1 122 ? 13.402 38.361 45.123 1.00 13.98 122 ASN B C 1
ATOM 2611 O O . ASN B 1 122 ? 13.998 39.306 45.638 1.00 14.60 122 ASN B O 1
ATOM 2616 N N . ALA B 1 123 ? 13.513 38.046 43.832 1.00 12.90 123 ALA B N 1
ATOM 2617 C CA . ALA B 1 123 ? 14.369 38.803 42.929 1.00 12.13 123 ALA B CA 1
ATOM 2618 C C . ALA B 1 123 ? 13.799 40.213 42.824 1.00 12.58 123 ALA B C 1
ATOM 2619 O O . ALA B 1 123 ? 14.545 41.205 42.788 1.00 11.46 123 ALA B O 1
ATOM 2621 N N . LEU B 1 124 ? 12.468 40.308 42.761 1.00 11.93 124 LEU B N 1
ATOM 2622 C CA . LEU B 1 124 ? 11.827 41.625 42.663 1.00 11.54 124 LEU B CA 1
ATOM 2623 C C . LEU B 1 124 ? 12.152 42.476 43.896 1.00 11.88 124 LEU B C 1
ATOM 2624 O O . LEU B 1 124 ? 12.386 43.684 43.792 1.00 11.91 124 LEU B O 1
ATOM 2629 N N . LEU B 1 125 ? 12.158 41.850 45.069 1.00 13.47 125 LEU B N 1
ATOM 2630 C CA . LEU B 1 125 ? 12.454 42.576 46.298 1.00 13.92 125 LEU B CA 1
ATOM 2631 C C . LEU B 1 125 ? 13.871 43.163 46.240 1.00 13.79 125 LEU B C 1
ATOM 2632 O O . LEU B 1 125 ? 14.104 44.333 46.585 1.00 13.44 125 LEU B O 1
ATOM 2637 N N . LYS B 1 126 ? 14.816 42.352 45.778 1.00 14.03 126 LYS B N 1
ATOM 2638 C CA . LYS B 1 126 ? 16.206 42.785 45.675 1.00 14.50 126 LYS B CA 1
ATOM 2639 C C . LYS B 1 126 ? 16.334 43.966 44.731 1.00 13.83 126 LYS B C 1
ATOM 2640 O O . LYS B 1 126 ? 17.108 44.892 44.971 1.00 14.25 126 LYS B O 1
ATOM 2646 N N . ALA B 1 127 ? 15.546 43.948 43.668 1.00 14.57 127 ALA B N 1
ATOM 2647 C CA . ALA B 1 127 ? 15.589 45.029 42.696 1.00 14.14 127 ALA B CA 1
ATOM 2648 C C . ALA B 1 127 ? 15.013 46.315 43.285 1.00 13.60 127 ALA B C 1
ATOM 2649 O O . ALA B 1 127 ? 15.589 47.392 43.135 1.00 13.81 127 ALA B O 1
ATOM 2651 N N . VAL B 1 128 ? 13.873 46.199 43.956 1.00 12.29 128 VAL B N 1
ATOM 2652 C CA . VAL B 1 128 ? 13.224 47.356 44.561 1.00 11.23 128 VAL B CA 1
ATOM 2653 C C . VAL B 1 128 ? 14.055 47.977 45.679 1.00 11.09 128 VAL B C 1
ATOM 2654 O O . VAL B 1 128 ? 13.997 49.190 45.906 1.00 10.40 128 VAL B O 1
ATOM 2658 N N . ALA B 1 129 ? 14.835 47.159 46.381 1.00 11.70 129 ALA B N 1
ATOM 2659 C CA . ALA B 1 129 ? 15.666 47.676 47.465 1.00 11.85 129 ALA B CA 1
ATOM 2660 C C . ALA B 1 129 ? 16.650 48.714 46.902 1.00 12.74 129 ALA B C 1
ATOM 2661 O O . ALA B 1 129 ? 17.066 49.638 47.600 1.00 11.19 129 ALA B O 1
ATOM 2663 N N . ASN B 1 130 ? 16.998 48.566 45.625 1.00 12.72 130 ASN B N 1
ATOM 2664 C CA . ASN B 1 130 ? 17.925 49.477 44.965 1.00 12.71 130 ASN B CA 1
ATOM 2665 C C . ASN B 1 130 ? 17.303 50.731 44.353 1.00 14.06 130 ASN B C 1
ATOM 2666 O O . ASN B 1 130 ? 17.914 51.803 44.381 1.00 14.62 130 ASN B O 1
ATOM 2671 N N . GLN B 1 131 ? 16.103 50.599 43.792 1.00 12.17 131 GLN B N 1
ATOM 2672 C CA . GLN B 1 131 ? 15.446 51.738 43.143 1.00 11.60 131 GLN B CA 1
ATOM 2673 C C . GLN B 1 131 ? 13.994 51.391 42.802 1.00 10.57 131 GLN B C 1
ATOM 2674 O O . GLN B 1 131 ? 13.587 50.240 42.916 1.00 11.33 131 GLN B O 1
ATOM 2680 N N . PRO B 1 132 ? 13.198 52.385 42.372 1.00 11.61 132 PRO B N 1
ATOM 2681 C CA . PRO B 1 132 ? 11.804 52.084 42.009 1.00 11.58 132 PRO B CA 1
ATOM 2682 C C . PRO B 1 132 ? 11.830 51.176 40.771 1.00 11.73 132 PRO B C 1
ATOM 2683 O O . PRO B 1 132 ? 12.692 51.324 39.900 1.00 11.71 132 PRO B O 1
ATOM 2687 N N . VAL B 1 133 ? 10.882 50.252 40.679 1.00 11.04 133 VAL B N 1
ATOM 2688 C CA . VAL B 1 133 ? 10.836 49.332 39.546 1.00 10.65 133 VAL B CA 1
ATOM 2689 C C . VAL B 1 133 ? 9.525 49.375 38.771 1.00 10.64 133 VAL B C 1
ATOM 2690 O O . VAL B 1 133 ? 8.444 49.406 39.366 1.00 10.04 133 VAL B O 1
ATOM 2694 N N . SER B 1 134 ? 9.627 49.398 37.445 1.00 10.39 134 SER B N 1
ATOM 2695 C CA . SER B 1 134 ? 8.445 49.429 36.577 1.00 11.18 134 SER B CA 1
ATOM 2696 C C . SER B 1 134 ? 7.857 48.026 36.530 1.00 10.85 134 SER B C 1
ATOM 2697 O O . SER B 1 134 ? 8.590 47.051 36.371 1.00 12.14 134 SER B O 1
ATOM 2700 N N . VAL B 1 135 ? 6.536 47.928 36.667 1.00 10.72 135 VAL B N 1
ATOM 2701 C CA . VAL B 1 135 ? 5.864 46.638 36.641 1.00 9.84 135 VAL B CA 1
ATOM 2702 C C . VAL B 1 135 ? 4.521 46.690 35.921 1.00 11.37 135 VAL B C 1
ATOM 2703 O O . VAL B 1 135 ? 3.917 47.759 35.761 1.00 11.27 135 VAL B O 1
ATOM 2707 N N . ALA B 1 136 ? 4.064 45.529 35.475 1.00 9.93 136 ALA B N 1
ATOM 2708 C CA . ALA B 1 136 ? 2.790 45.436 34.782 1.00 10.98 136 ALA B CA 1
ATOM 2709 C C . ALA B 1 136 ? 1.858 44.617 35.665 1.00 11.75 136 ALA B C 1
ATOM 2710 O O . ALA B 1 136 ? 2.290 43.668 36.318 1.00 11.82 136 ALA B O 1
ATOM 2712 N N . ILE B 1 137 ? 0.584 44.997 35.705 1.00 11.10 137 ILE B N 1
ATOM 2713 C CA . ILE B 1 137 ? -0.388 44.268 36.513 1.00 10.78 137 ILE B CA 1
ATOM 2714 C C . ILE B 1 137 ? -1.739 44.206 35.815 1.00 11.85 137 ILE B C 1
ATOM 2715 O O . ILE B 1 137 ? -1.971 44.881 34.802 1.00 10.49 137 ILE B O 1
ATOM 2720 N N . ASP B 1 138 ? -2.622 43.380 36.370 1.00 11.21 138 ASP B N 1
ATOM 2721 C CA . ASP B 1 138 ? -3.964 43.215 35.842 1.00 11.97 138 ASP B CA 1
ATOM 2722 C C . ASP B 1 138 ? -4.771 44.165 36.720 1.00 11.71 138 ASP B C 1
ATOM 2723 O O . ASP B 1 138 ? -5.024 43.880 37.900 1.00 12.01 138 ASP B O 1
ATOM 2728 N N . ALA B 1 139 ? -5.124 45.316 36.159 1.00 10.70 139 ALA B N 1
ATOM 2729 C CA . ALA B 1 139 ? -5.897 46.318 36.880 1.00 12.40 139 ALA B CA 1
ATOM 2730 C C . ALA B 1 139 ? -7.308 46.410 36.312 1.00 12.75 139 ALA B C 1
ATOM 2731 O O . ALA B 1 139 ? -8.032 47.365 36.587 1.00 13.41 139 ALA B O 1
ATOM 2733 N N . GLY B 1 140 ? -7.704 45.407 35.543 1.00 13.37 140 GLY B N 1
ATOM 2734 C CA . GLY B 1 140 ? -9.031 45.417 34.948 1.00 14.38 140 GLY B CA 1
ATOM 2735 C C . GLY B 1 140 ? -10.196 45.008 35.823 1.00 14.76 140 GLY B C 1
ATOM 2736 O O . GLY B 1 140 ? -11.347 45.050 35.377 1.00 13.64 140 GLY B O 1
ATOM 2737 N N . GLY B 1 141 ? -9.914 44.633 37.069 1.00 14.37 141 GLY B N 1
ATOM 2738 C CA . GLY B 1 141 ? -10.978 44.215 37.970 1.00 14.33 141 GLY B CA 1
ATOM 2739 C C . GLY B 1 141 ? -11.505 45.275 38.923 1.00 14.35 141 GLY B C 1
ATOM 2740 O O . GLY B 1 141 ? -10.833 46.267 39.228 1.00 13.24 141 GLY B O 1
ATOM 2741 N N . SER B 1 142 ? -12.715 45.043 39.421 1.00 12.70 142 SER B N 1
ATOM 2742 C CA . SER B 1 142 ? -13.355 45.970 40.341 1.00 13.50 142 SER B CA 1
ATOM 2743 C C . SER B 1 142 ? -12.679 46.108 41.694 1.00 12.60 142 SER B C 1
ATOM 2744 O O . SER B 1 142 ? -12.609 47.201 42.245 1.00 12.75 142 SER B O 1
ATOM 2747 N N . ASP B 1 143 ? -12.191 45.007 42.247 1.00 12.70 143 ASP B N 1
ATOM 2748 C CA . ASP B 1 143 ? -11.536 45.085 43.551 1.00 13.93 143 ASP B CA 1
ATOM 2749 C C . ASP B 1 143 ? -10.350 46.036 43.487 1.00 13.48 143 ASP B C 1
ATOM 2750 O O . ASP B 1 143 ? -10.195 46.908 44.343 1.00 13.09 143 ASP B O 1
ATOM 2755 N N . PHE B 1 144 ? -9.520 45.883 42.463 1.00 14.97 144 PHE B N 1
ATOM 2756 C CA . PHE B 1 144 ? -8.360 46.761 42.328 1.00 13.53 144 PHE B CA 1
ATOM 2757 C C . PHE B 1 144 ? -8.804 48.199 42.041 1.00 13.16 144 PHE B C 1
ATOM 2758 O O . PHE B 1 144 ? -8.354 49.139 42.695 1.00 14.72 144 PHE B O 1
ATOM 2766 N N . GLN B 1 145 ? -9.709 48.363 41.083 1.00 13.72 145 GLN B N 1
ATOM 2767 C CA . GLN B 1 145 ? -10.186 49.694 40.722 1.00 14.16 145 GLN B CA 1
ATOM 2768 C C . GLN B 1 145 ? -10.805 50.527 41.838 1.00 14.89 145 GLN B C 1
ATOM 2769 O O . GLN B 1 145 ? -10.626 51.748 41.883 1.00 14.45 145 GLN B O 1
ATOM 2775 N N . PHE B 1 146 ? -11.527 49.884 42.749 1.00 14.48 146 PHE B N 1
ATOM 2776 C CA . PHE B 1 146 ? -12.134 50.636 43.830 1.00 14.93 146 PHE B CA 1
ATOM 2777 C C . PHE B 1 146 ? -11.339 50.598 45.122 1.00 14.99 146 PHE B C 1
ATOM 2778 O O . PHE B 1 146 ? -11.838 50.999 46.160 1.00 16.04 146 PHE B O 1
ATOM 2786 N N . TYR B 1 147 ? -10.101 50.114 45.061 1.00 14.79 147 TYR B N 1
ATOM 2787 C CA . TYR B 1 147 ? -9.250 50.050 46.248 1.00 14.06 147 TYR B CA 1
ATOM 2788 C C . TYR B 1 147 ? -9.169 51.458 46.854 1.00 14.77 147 TYR B C 1
ATOM 2789 O O . TYR B 1 147 ? -8.989 52.429 46.125 1.00 14.05 147 TYR B O 1
ATOM 2798 N N . SER B 1 148 ? -9.279 51.557 48.180 1.00 14.80 148 SER B N 1
ATOM 2799 C CA . SER B 1 148 ? -9.217 52.852 48.854 1.00 16.58 148 SER B CA 1
ATOM 2800 C C . SER B 1 148 ? -8.169 52.909 49.973 1.00 16.44 148 SER B C 1
ATOM 2801 O O . SER B 1 148 ? -7.489 53.924 50.140 1.00 15.94 148 SER B O 1
ATOM 2804 N N . GLU B 1 149 ? -8.035 51.834 50.745 1.00 15.57 149 GLU B N 1
ATOM 2805 C CA . GLU B 1 149 ? -7.051 51.838 51.821 1.00 15.85 149 GLU B CA 1
ATOM 2806 C C . GLU B 1 149 ? -6.686 50.449 52.304 1.00 15.04 149 GLU B C 1
ATOM 2807 O O . GLU B 1 149 ? -7.384 49.476 52.027 1.00 13.98 149 GLU B O 1
ATOM 2813 N N . GLY B 1 150 ? -5.577 50.376 53.033 1.00 15.60 150 GLY B N 1
ATOM 2814 C CA . GLY B 1 150 ? -5.098 49.115 53.571 1.00 15.62 150 GLY B CA 1
ATOM 2815 C C . GLY B 1 150 ? -4.204 48.349 52.610 1.00 15.23 150 GLY B C 1
ATOM 2816 O O . GLY B 1 150 ? -3.747 48.878 51.599 1.00 14.18 150 GLY B O 1
ATOM 2817 N N . VAL B 1 151 ? -3.926 47.098 52.943 1.00 14.07 151 VAL B N 1
ATOM 2818 C CA . VAL B 1 151 ? -3.090 46.273 52.094 1.00 14.74 151 VAL B CA 1
ATOM 2819 C C . VAL B 1 151 ? -4.037 45.463 51.219 1.00 14.57 151 VAL B C 1
ATOM 2820 O O . VAL B 1 151 ? -4.787 44.621 51.721 1.00 15.46 151 VAL B O 1
ATOM 2824 N N . PHE B 1 152 ? -4.028 45.757 49.921 1.00 13.09 152 PHE B N 1
ATOM 2825 C CA . PHE B 1 152 ? -4.877 45.067 48.950 1.00 12.63 152 PHE B CA 1
ATOM 2826 C C . PHE B 1 152 ? -4.390 43.606 48.879 1.00 12.10 152 PHE B C 1
ATOM 2827 O O . PHE B 1 152 ? -3.190 43.369 48.772 1.00 10.72 152 PHE B O 1
ATOM 2835 N N . THR B 1 153 ? -5.311 42.643 48.924 1.00 13.04 153 THR B N 1
ATOM 2836 C CA . THR B 1 153 ? -4.958 41.219 48.868 1.00 13.15 153 THR B CA 1
ATOM 2837 C C . THR B 1 153 ? -5.724 40.485 47.770 1.00 13.99 153 THR B C 1
ATOM 2838 O O . THR B 1 153 ? -5.723 39.250 47.725 1.00 15.60 153 THR B O 1
ATOM 2842 N N . GLY B 1 154 ? -6.390 41.244 46.907 1.00 12.76 154 GLY B N 1
ATOM 2843 C CA . GLY B 1 154 ? -7.157 40.661 45.819 1.00 14.14 154 GLY B CA 1
ATOM 2844 C C . GLY B 1 154 ? -8.623 41.065 45.934 1.00 15.03 154 GLY B C 1
ATOM 2845 O O . GLY B 1 154 ? -8.969 41.837 46.814 1.00 14.63 154 GLY B O 1
ATOM 2846 N N . SER B 1 155 ? -9.477 40.528 45.066 1.00 15.52 155 SER B N 1
ATOM 2847 C CA . SER B 1 155 ? -9.023 39.586 44.048 1.00 15.35 155 SER B CA 1
ATOM 2848 C C . SER B 1 155 ? -8.748 40.267 42.698 1.00 15.97 155 SER B C 1
ATOM 2849 O O . SER B 1 155 ? -9.361 41.288 42.349 1.00 16.92 155 SER B O 1
ATOM 2852 N N . CYS B 1 156 ? -7.808 39.701 41.949 1.00 14.30 156 CYS B N 1
ATOM 2853 C CA . CYS B 1 156 ? -7.435 40.228 40.639 1.00 14.12 156 CYS B CA 1
ATOM 2854 C C . CYS B 1 156 ? -6.793 39.111 39.845 1.00 14.65 156 CYS B C 1
ATOM 2855 O O . CYS B 1 156 ? -6.155 38.218 40.413 1.00 14.35 156 CYS B O 1
ATOM 2858 N N . GLY B 1 157 ? -6.970 39.160 38.532 1.00 14.05 157 GLY B N 1
ATOM 2859 C CA . GLY B 1 157 ? -6.400 38.141 37.678 1.00 14.89 157 GLY B CA 1
ATOM 2860 C C . GLY B 1 157 ? -4.961 38.474 37.335 1.00 15.27 157 GLY B C 1
ATOM 2861 O O . GLY B 1 157 ? -4.355 39.366 37.940 1.00 15.40 157 GLY B O 1
ATOM 2862 N N . THR B 1 158 ? -4.405 37.760 36.365 1.00 15.63 158 THR B N 1
ATOM 2863 C CA . THR B 1 158 ? -3.026 37.997 35.959 1.00 17.16 158 THR B CA 1
ATOM 2864 C C . THR B 1 158 ? -2.925 38.358 34.472 1.00 17.54 158 THR B C 1
ATOM 2865 O O . THR B 1 158 ? -1.898 38.128 33.829 1.00 18.96 158 THR B O 1
ATOM 2869 N N . GLU B 1 159 ? -4.008 38.929 33.939 1.00 19.04 159 GLU B N 1
ATOM 2870 C CA . GLU B 1 159 ? -4.092 39.354 32.535 1.00 19.18 159 GLU B CA 1
ATOM 2871 C C . GLU B 1 159 ? -3.664 40.815 32.560 1.00 17.96 159 GLU B C 1
ATOM 2872 O O . GLU B 1 159 ? -4.482 41.717 32.740 1.00 15.65 159 GLU B O 1
ATOM 2878 N N . LEU B 1 160 ? -2.360 41.020 32.388 1.00 16.74 160 LEU B N 1
ATOM 2879 C CA . LEU B 1 160 ? -1.737 42.339 32.397 1.00 15.09 160 LEU B CA 1
ATOM 2880 C C . LEU B 1 160 ? -2.307 43.348 31.418 1.00 14.38 160 LEU B C 1
ATOM 2881 O O . LEU B 1 160 ? -2.404 43.082 30.219 1.00 12.12 160 LEU B O 1
ATOM 2886 N N . ASP B 1 161 ? -2.646 44.526 31.931 1.00 13.77 161 ASP B N 1
ATOM 2887 C CA . ASP B 1 161 ? -3.212 45.584 31.107 1.00 14.00 161 ASP B CA 1
ATOM 2888 C C . ASP B 1 161 ? -2.873 46.943 31.677 1.00 14.94 161 ASP B C 1
ATOM 2889 O O . ASP B 1 161 ? -3.375 47.960 31.196 1.00 14.67 161 ASP B O 1
ATOM 2894 N N . HIS B 1 162 ? -2.014 46.970 32.688 1.00 14.31 162 HIS B N 1
ATOM 2895 C CA . HIS B 1 162 ? -1.674 48.245 33.287 1.00 14.08 162 HIS B CA 1
ATOM 2896 C C . HIS B 1 162 ? -0.234 48.365 33.766 1.00 14.01 162 HIS B C 1
ATOM 2897 O O . HIS B 1 162 ? 0.269 47.501 34.489 1.00 15.30 162 HIS B O 1
ATOM 2904 N N . GLY B 1 163 ? 0.425 49.442 33.356 1.00 11.57 163 GLY B N 1
ATOM 2905 C CA . GLY B 1 163 ? 1.806 49.652 33.759 1.00 12.28 163 GLY B CA 1
ATOM 2906 C C . GLY B 1 163 ? 1.887 50.654 34.897 1.00 11.49 163 GLY B C 1
ATOM 2907 O O . GLY B 1 163 ? 1.356 51.758 34.788 1.00 11.03 163 GLY B O 1
ATOM 2908 N N . VAL B 1 164 ? 2.511 50.254 36.002 1.00 11.28 164 VAL B N 1
ATOM 2909 C CA . VAL B 1 164 ? 2.668 51.117 37.173 1.00 11.29 164 VAL B CA 1
ATOM 2910 C C . VAL B 1 164 ? 4.093 50.945 37.670 1.00 12.39 164 VAL B C 1
ATOM 2911 O O . VAL B 1 164 ? 4.933 50.428 36.936 1.00 11.05 164 VAL B O 1
ATOM 2915 N N . ALA B 1 165 ? 4.367 51.367 38.906 1.00 11.85 165 ALA B N 1
ATOM 2916 C CA . ALA B 1 165 ? 5.714 51.241 39.459 1.00 10.89 165 ALA B CA 1
ATOM 2917 C C . ALA B 1 165 ? 5.741 51.001 40.966 1.00 10.72 165 ALA B C 1
ATOM 2918 O O . ALA B 1 165 ? 4.940 51.569 41.715 1.00 10.25 165 ALA B O 1
ATOM 2920 N N . ILE B 1 166 ? 6.658 50.144 41.409 1.00 10.76 166 ILE B N 1
ATOM 2921 C CA . ILE B 1 166 ? 6.796 49.837 42.830 1.00 10.99 166 ILE B CA 1
ATOM 2922 C C . ILE B 1 166 ? 7.775 50.877 43.370 1.00 12.13 166 ILE B C 1
ATOM 2923 O O . ILE B 1 166 ? 8.879 51.034 42.844 1.00 12.11 166 ILE B O 1
ATOM 2928 N N . VAL B 1 167 ? 7.368 51.601 44.408 1.00 12.09 167 VAL B N 1
ATOM 2929 C CA . VAL B 1 167 ? 8.228 52.620 44.989 1.00 13.18 167 VAL B CA 1
ATOM 2930 C C . VAL B 1 167 ? 8.643 52.278 46.412 1.00 13.71 167 VAL B C 1
ATOM 2931 O O . VAL B 1 167 ? 9.159 53.126 47.147 1.00 13.07 167 VAL B O 1
ATOM 2935 N N . GLY B 1 168 ? 8.416 51.029 46.797 1.00 13.28 168 GLY B N 1
ATOM 2936 C CA . GLY B 1 168 ? 8.781 50.608 48.133 1.00 13.46 168 GLY B CA 1
ATOM 2937 C C . GLY B 1 168 ? 8.182 49.285 48.566 1.00 13.09 168 GLY B C 1
ATOM 2938 O O . GLY B 1 168 ? 7.412 48.658 47.841 1.00 11.44 168 GLY B O 1
ATOM 2939 N N . TYR B 1 169 ? 8.557 48.856 49.767 1.00 13.31 169 TYR B N 1
ATOM 2940 C CA . TYR B 1 169 ? 8.060 47.616 50.320 1.00 14.68 169 TYR B CA 1
ATOM 2941 C C . TYR B 1 169 ? 8.236 47.659 51.825 1.00 15.92 169 TYR B C 1
ATOM 2942 O O . TYR B 1 169 ? 9.060 48.426 52.358 1.00 14.08 169 TYR B O 1
ATOM 2951 N N . GLY B 1 170 ? 7.458 46.836 52.510 1.00 16.32 170 GLY B N 1
ATOM 2952 C CA . GLY B 1 170 ? 7.542 46.786 53.955 1.00 18.99 170 GLY B CA 1
ATOM 2953 C C . GLY B 1 170 ? 6.679 45.673 54.501 1.00 19.97 170 GLY B C 1
ATOM 2954 O O . GLY B 1 170 ? 6.284 44.752 53.774 1.00 20.20 170 GLY B O 1
ATOM 2955 N N . THR B 1 171 ? 6.390 45.763 55.793 1.00 20.25 171 THR B N 1
ATOM 2956 C CA . THR B 1 171 ? 5.569 44.777 56.480 1.00 20.17 171 THR B CA 1
ATOM 2957 C C . THR B 1 171 ? 4.760 45.546 57.515 1.00 19.85 171 THR B C 1
ATOM 2958 O O . THR B 1 171 ? 5.313 46.328 58.274 1.00 20.45 171 THR B O 1
ATOM 2962 N N . THR B 1 172 ? 3.457 45.321 57.550 1.00 19.34 172 THR B N 1
ATOM 2963 C CA . THR B 1 172 ? 2.606 46.011 58.507 1.00 19.22 172 THR B CA 1
ATOM 2964 C C . THR B 1 172 ? 2.834 45.478 59.924 1.00 19.54 172 THR B C 1
ATOM 2965 O O . THR B 1 172 ? 3.499 44.456 60.120 1.00 17.84 172 THR B O 1
ATOM 2969 N N . ILE B 1 173 ? 2.267 46.173 60.902 1.00 19.64 173 ILE B N 1
ATOM 2970 C CA . ILE B 1 173 ? 2.395 45.781 62.299 1.00 20.66 173 ILE B CA 1
ATOM 2971 C C . ILE B 1 173 ? 1.895 44.349 62.501 1.00 20.72 173 ILE B C 1
ATOM 2972 O O . ILE B 1 173 ? 2.527 43.560 63.201 1.00 19.96 173 ILE B O 1
ATOM 2977 N N . ASP B 1 174 ? 0.764 44.015 61.888 1.00 21.33 174 ASP B N 1
ATOM 2978 C CA . ASP B 1 174 ? 0.209 42.670 62.028 1.00 22.64 174 ASP B CA 1
ATOM 2979 C C . ASP B 1 174 ? 1.032 41.613 61.311 1.00 21.27 174 ASP B C 1
ATOM 2980 O O . ASP B 1 174 ? 0.784 40.413 61.458 1.00 20.38 174 ASP B O 1
ATOM 2985 N N 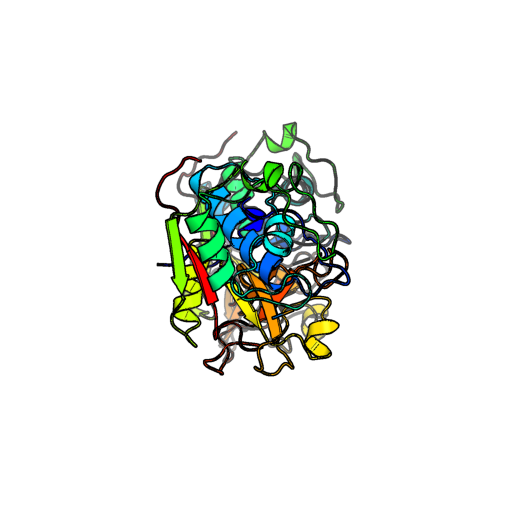. GLY B 1 175 ? 2.010 42.051 60.526 1.00 20.65 175 GLY B N 1
ATOM 2986 C CA . GLY B 1 175 ? 2.840 41.094 59.821 1.00 20.54 175 GLY B CA 1
ATOM 2987 C C . GLY B 1 175 ? 2.563 40.835 58.352 1.00 21.11 175 GLY B C 1
ATOM 2988 O O . GLY B 1 175 ? 3.038 39.831 57.809 1.00 20.31 175 GLY B O 1
ATOM 2989 N N . THR B 1 176 ? 1.816 41.712 57.693 1.00 19.35 176 THR B N 1
ATOM 2990 C CA . THR B 1 176 ? 1.539 41.491 56.286 1.00 19.11 176 THR B CA 1
ATOM 2991 C C . THR B 1 176 ? 2.595 42.188 55.426 1.00 19.52 176 THR B C 1
ATOM 2992 O O . THR B 1 176 ? 2.832 43.394 55.578 1.00 17.85 176 THR B O 1
ATOM 2996 N N . LYS B 1 177 ? 3.240 41.423 54.541 1.00 17.66 177 LYS B N 1
ATOM 2997 C CA . LYS B 1 177 ? 4.266 41.979 53.657 1.00 16.40 177 LYS B CA 1
ATOM 2998 C C . LYS B 1 177 ? 3.562 42.667 52.497 1.00 15.77 177 LYS B C 1
ATOM 2999 O O . LYS B 1 177 ? 2.556 42.162 51.983 1.00 14.53 177 LYS B O 1
ATOM 3005 N N . TYR B 1 178 ? 4.100 43.802 52.062 1.00 13.61 178 TYR B N 1
ATOM 3006 C CA . TYR B 1 178 ? 3.481 44.525 50.960 1.00 14.22 178 TYR B CA 1
ATOM 3007 C C . TYR B 1 178 ? 4.465 45.268 50.057 1.00 12.87 178 TYR B C 1
ATOM 3008 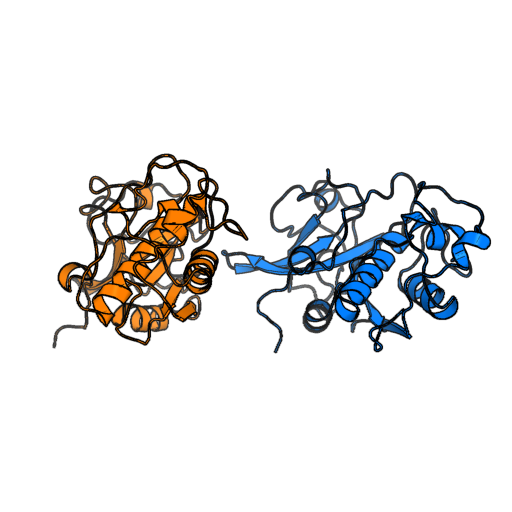O O . TYR B 1 178 ? 5.652 45.417 50.374 1.00 12.95 178 TYR B O 1
ATOM 3017 N N . TRP B 1 179 ? 3.940 45.701 48.916 1.00 11.49 179 TRP B N 1
ATOM 3018 C CA . TRP B 1 179 ? 4.672 46.456 47.904 1.00 11.85 179 TRP B CA 1
ATOM 3019 C C . TRP B 1 179 ? 3.925 47.795 47.902 1.00 10.92 179 TRP B C 1
ATOM 3020 O O . TRP B 1 179 ? 2.701 47.802 48.055 1.00 12.78 179 TRP B O 1
ATOM 3031 N N . THR B 1 180 ? 4.632 48.912 47.762 1.00 10.67 180 THR B N 1
ATOM 3032 C CA . THR B 1 180 ? 3.964 50.220 47.725 1.00 12.49 180 THR B CA 1
ATOM 3033 C C . THR B 1 180 ? 4.048 50.554 46.234 1.00 12.42 180 THR B C 1
ATOM 3034 O O . THR B 1 180 ? 5.144 50.621 45.653 1.00 13.06 180 THR B O 1
ATOM 3038 N N . VAL B 1 181 ? 2.881 50.733 45.622 1.00 11.77 181 VAL B N 1
ATOM 3039 C CA . VAL B 1 181 ? 2.763 51.027 44.203 1.00 11.35 181 VAL B CA 1
ATOM 3040 C C . VAL B 1 181 ? 2.197 52.395 43.849 1.00 11.25 181 VAL B C 1
ATOM 3041 O O . VAL B 1 181 ? 1.173 52.799 44.380 1.00 11.20 181 VAL B O 1
ATOM 3045 N N . LYS B 1 182 ? 2.866 53.085 42.933 1.00 11.44 182 LYS B N 1
ATOM 3046 C CA . LYS B 1 182 ? 2.435 54.403 42.493 1.00 10.66 182 LYS B CA 1
ATOM 3047 C C . LYS B 1 182 ? 1.569 54.221 41.246 1.00 10.98 182 LYS B C 1
ATOM 3048 O O . LYS B 1 182 ? 2.026 53.696 40.222 1.00 10.84 182 LYS B O 1
ATOM 3054 N N . ASN B 1 183 ? 0.310 54.638 41.338 1.00 10.49 183 ASN B N 1
ATOM 3055 C CA . ASN B 1 183 ? -0.609 54.526 40.214 1.00 12.52 183 ASN B CA 1
ATOM 3056 C C . ASN B 1 183 ? -0.671 55.882 39.504 1.00 11.96 183 ASN B C 1
ATOM 3057 O O . ASN B 1 183 ? -0.203 56.890 40.033 1.00 11.76 183 ASN B O 1
ATOM 3062 N N . SER B 1 184 ? -1.249 55.901 38.306 1.00 12.48 184 SER B N 1
ATOM 3063 C CA . SER B 1 184 ? -1.368 57.132 37.527 1.00 10.89 184 SER B CA 1
ATOM 3064 C C . SER B 1 184 ? -2.835 57.536 37.333 1.00 11.86 184 SER B C 1
ATOM 3065 O O . SER B 1 184 ? -3.236 57.977 36.256 1.00 9.65 184 SER B O 1
ATOM 3068 N N . TRP B 1 185 ? -3.635 57.381 38.387 1.00 10.70 185 TRP B N 1
ATOM 3069 C CA . TRP B 1 185 ? -5.044 57.735 38.317 1.00 11.35 185 TRP B CA 1
ATOM 3070 C C . TRP B 1 185 ? -5.403 58.906 39.238 1.00 12.99 185 TRP B C 1
ATOM 3071 O O . TRP B 1 185 ? -6.553 59.026 39.663 1.00 11.28 185 TRP B O 1
ATOM 3082 N N . GLY B 1 186 ? -4.421 59.752 39.554 1.00 12.56 186 GLY B N 1
ATOM 3083 C CA . GLY B 1 186 ? -4.668 60.898 40.420 1.00 12.52 186 GLY B CA 1
ATOM 3084 C C . GLY B 1 186 ? -4.571 60.581 41.907 1.00 13.56 186 GLY B C 1
ATOM 3085 O O . GLY B 1 186 ? -4.652 59.414 42.272 1.00 12.83 186 GLY B O 1
ATOM 3086 N N . PRO B 1 187 ? -4.405 61.582 42.798 1.00 13.14 187 PRO B N 1
ATOM 3087 C CA . PRO B 1 187 ? -4.303 61.340 44.245 1.00 14.14 187 PRO B CA 1
ATOM 3088 C C . PRO B 1 187 ? -5.619 60.960 44.936 1.00 15.94 187 PRO B C 1
ATOM 3089 O O . PRO B 1 187 ? -5.624 60.513 46.087 1.00 15.93 187 PRO B O 1
ATOM 3093 N N . GLU B 1 188 ? -6.732 61.145 44.232 1.00 17.21 188 GLU B N 1
ATOM 3094 C CA . GLU B 1 188 ? -8.046 60.820 44.769 1.00 19.28 188 GLU B CA 1
ATOM 3095 C C . GLU B 1 188 ? -8.188 59.295 44.841 1.00 18.28 188 GLU B C 1
ATOM 3096 O O . GLU B 1 188 ? -9.004 58.778 45.600 1.00 18.27 188 GLU B O 1
ATOM 3102 N N . TRP B 1 189 ? -7.389 58.585 44.051 1.00 16.33 189 TRP B N 1
ATOM 3103 C CA . TRP B 1 189 ? -7.455 57.133 44.046 1.00 16.22 189 TRP B CA 1
ATOM 3104 C C . TRP B 1 189 ? -6.558 56.490 45.099 1.00 16.08 189 TRP B C 1
ATOM 3105 O O . TRP B 1 189 ? -5.445 56.946 45.344 1.00 17.10 189 TRP B O 1
ATOM 3116 N N . GLY B 1 190 ? -7.060 55.429 45.725 1.00 15.51 190 GLY B N 1
ATOM 3117 C CA . GLY B 1 190 ? -6.298 54.719 46.749 1.00 14.21 190 GLY B CA 1
ATOM 3118 C C . GLY B 1 190 ? -5.786 55.557 47.906 1.00 13.97 190 GLY B C 1
ATOM 3119 O O . GLY B 1 190 ? -6.482 56.461 48.382 1.00 13.16 190 GLY B O 1
ATOM 3120 N N . GLU B 1 191 ? -4.576 55.256 48.374 1.00 11.78 191 GLU B N 1
ATOM 3121 C CA . GLU B 1 191 ? -3.992 56.000 49.484 1.00 13.44 191 GLU B CA 1
ATOM 3122 C C . GLU B 1 191 ? -3.177 57.144 48.891 1.00 13.43 191 GLU B C 1
ATOM 3123 O O . GLU B 1 191 ? -1.977 57.010 48.651 1.00 14.15 191 GLU B O 1
ATOM 3129 N N . LYS B 1 192 ? -3.861 58.256 48.633 1.00 13.65 192 LYS B N 1
ATOM 3130 C CA . LYS B 1 192 ? -3.231 59.439 48.055 1.00 12.75 192 LYS B CA 1
ATOM 3131 C C . LYS B 1 192 ? -2.544 59.115 46.722 1.00 12.69 192 LYS B C 1
ATOM 3132 O O . LYS B 1 192 ? -1.482 59.671 46.394 1.00 11.02 192 LYS B O 1
ATOM 3138 N N . GLY B 1 193 ? -3.144 58.188 45.975 1.00 11.25 193 GLY B N 1
ATOM 3139 C CA . GLY B 1 193 ? -2.609 57.798 44.679 1.00 11.79 193 GLY B CA 1
ATOM 3140 C C . GLY B 1 193 ? -1.820 56.508 44.612 1.00 12.25 193 GLY B C 1
ATOM 3141 O O . GLY B 1 193 ? -1.501 56.011 43.518 1.00 10.44 193 GLY B O 1
ATOM 3142 N N . TYR B 1 194 ? -1.502 55.963 45.779 1.00 11.42 194 TYR B N 1
ATOM 3143 C CA . TYR B 1 194 ? -0.746 54.732 45.869 1.00 11.35 194 TYR B CA 1
ATOM 3144 C C . TYR B 1 194 ? -1.611 53.596 46.377 1.00 12.24 194 TYR B C 1
ATOM 3145 O O . TYR B 1 194 ? -2.715 53.801 46.874 1.00 12.14 194 TYR B O 1
ATOM 3154 N N . ILE B 1 195 ? -1.096 52.385 46.223 1.00 12.57 195 ILE B N 1
ATOM 3155 C CA . ILE B 1 195 ? -1.794 51.202 46.677 1.00 12.03 195 ILE B CA 1
ATOM 3156 C C . ILE B 1 195 ? -0.754 50.246 47.245 1.00 13.59 195 ILE B C 1
ATOM 3157 O O . ILE B 1 195 ? 0.312 50.038 46.651 1.00 12.59 195 ILE B O 1
ATOM 3162 N N . ARG B 1 196 ? -1.025 49.736 48.438 1.00 11.59 196 ARG B N 1
ATOM 3163 C CA . ARG B 1 196 ? -0.117 48.797 49.055 1.00 11.84 196 ARG B CA 1
ATOM 3164 C C . ARG B 1 196 ? -0.735 47.444 48.667 1.00 12.81 196 ARG B C 1
ATOM 3165 O O . ARG B 1 196 ? -1.913 47.182 48.945 1.00 11.54 196 ARG B O 1
ATOM 3173 N N . MET B 1 197 ? 0.058 46.619 47.991 1.00 11.59 197 MET B N 1
ATOM 3174 C CA . MET B 1 197 ? -0.376 45.296 47.539 1.00 12.51 197 MET B CA 1
ATOM 3175 C C . MET B 1 197 ? 0.393 44.191 48.271 1.00 13.55 197 MET B C 1
ATOM 3176 O O . MET B 1 197 ? 1.614 44.292 48.421 1.00 12.04 197 MET B O 1
ATOM 3181 N N . GLU B 1 198 ? -0.309 43.144 48.722 1.00 12.09 198 GLU B N 1
ATOM 3182 C CA . GLU B 1 198 ? 0.337 42.040 49.432 1.00 13.24 198 GLU B CA 1
ATOM 3183 C C . GLU B 1 198 ? 1.513 41.528 48.594 1.00 12.98 198 GLU B C 1
ATOM 3184 O O . GLU B 1 198 ? 1.399 41.347 47.377 1.00 13.34 198 GLU B O 1
ATOM 3190 N N . ARG B 1 199 ? 2.636 41.297 49.264 1.00 12.28 199 ARG B N 1
ATOM 3191 C CA . ARG B 1 199 ? 3.857 40.817 48.628 1.00 12.99 199 ARG B CA 1
ATOM 3192 C C . ARG B 1 199 ? 4.194 39.375 49.000 1.00 14.13 199 ARG B C 1
ATOM 3193 O O . ARG B 1 199 ? 3.923 38.939 50.122 1.00 14.51 199 ARG B O 1
ATOM 3201 N N . GLY B 1 200 ? 4.781 38.652 48.049 1.00 14.08 200 GLY B N 1
ATOM 3202 C CA . GLY B 1 200 ? 5.170 37.264 48.264 1.00 14.04 200 GLY B CA 1
ATOM 3203 C C . GLY B 1 200 ? 4.051 36.252 48.391 1.00 13.90 200 GLY B C 1
ATOM 3204 O O . GLY B 1 200 ? 4.118 35.371 49.243 1.00 14.02 200 GLY B O 1
ATOM 3205 N N . ILE B 1 201 ? 3.047 36.336 47.526 1.00 12.29 201 ILE B N 1
ATOM 3206 C CA . ILE B 1 201 ? 1.928 35.399 47.593 1.00 12.38 201 ILE B CA 1
ATOM 3207 C C . ILE B 1 201 ? 2.193 34.014 46.993 1.00 12.28 201 ILE B C 1
ATOM 3208 O O . ILE B 1 201 ? 3.211 33.795 46.331 1.00 10.44 201 ILE B O 1
ATOM 3213 N N . SER B 1 202 ? 1.269 33.079 47.228 1.00 12.33 202 SER B N 1
ATOM 3214 C CA . SER B 1 202 ? 1.413 31.709 46.717 1.00 11.32 202 SER B CA 1
ATOM 3215 C C . SER B 1 202 ? 1.456 31.607 45.192 1.00 11.28 202 SER B C 1
ATOM 3216 O O . SER B 1 202 ? 2.010 30.653 44.665 1.00 12.02 202 SER B O 1
ATOM 3219 N N . ASP B 1 203 ? 0.838 32.554 44.489 1.00 11.84 203 ASP B N 1
ATOM 3220 C CA . ASP B 1 203 ? 0.854 32.537 43.027 1.00 12.48 203 ASP B CA 1
ATOM 3221 C C . ASP B 1 203 ? 2.154 33.282 42.709 1.00 13.44 203 ASP B C 1
ATOM 3222 O O . ASP B 1 203 ? 2.231 34.511 42.853 1.00 12.74 203 ASP B O 1
ATOM 3227 N N . LYS B 1 204 ? 3.181 32.544 42.291 1.00 13.66 204 LYS B N 1
ATOM 3228 C CA . LYS B 1 204 ? 4.469 33.166 41.980 1.00 13.54 204 LYS B CA 1
ATOM 3229 C C . LYS B 1 204 ? 4.454 34.294 40.948 1.00 12.35 204 LYS B C 1
ATOM 3230 O O . LYS B 1 204 ? 5.454 34.981 40.782 1.00 12.57 204 LYS B O 1
ATOM 3236 N N . GLU B 1 205 ? 3.343 34.499 40.246 1.00 12.74 205 GLU B N 1
ATOM 3237 C CA . GLU B 1 205 ? 3.309 35.586 39.264 1.00 13.13 205 GLU B CA 1
ATOM 3238 C C . GLU B 1 205 ? 3.122 36.899 40.037 1.00 12.65 205 GLU B C 1
ATOM 3239 O O . GLU B 1 205 ? 3.237 37.987 39.477 1.00 12.06 205 GLU B O 1
ATOM 3245 N N . GLY B 1 206 ? 2.846 36.788 41.332 1.00 13.59 206 GLY B N 1
ATOM 3246 C CA . GLY B 1 206 ? 2.648 37.981 42.145 1.00 13.07 206 GLY B CA 1
ATOM 3247 C C . GLY B 1 206 ? 1.206 38.466 42.093 1.00 13.34 206 GLY B C 1
ATOM 3248 O O . GLY B 1 206 ? 0.491 38.184 41.121 1.00 12.65 206 GLY B O 1
ATOM 3249 N N . LEU B 1 207 ? 0.775 39.195 43.127 1.00 13.43 207 LEU B N 1
ATOM 3250 C CA . LEU B 1 207 ? -0.595 39.708 43.182 1.00 13.39 207 LEU B CA 1
ATOM 3251 C C . LEU B 1 207 ? -0.894 40.540 41.928 1.00 12.69 207 LEU B C 1
ATOM 3252 O O . LEU B 1 207 ? -0.176 41.493 41.605 1.00 12.89 207 LEU B O 1
ATOM 3257 N N . CYS B 1 208 ? -1.956 40.160 41.226 1.00 11.09 208 CYS B N 1
ATOM 3258 C CA . CYS B 1 208 ? -2.387 40.821 39.990 1.00 11.19 208 CYS B CA 1
ATOM 3259 C C . CYS B 1 208 ? -1.289 40.678 38.915 1.00 10.94 208 CYS B C 1
ATOM 3260 O O . CYS B 1 208 ? -1.265 41.442 37.945 1.00 10.95 208 CYS B O 1
ATOM 3263 N N . GLY B 1 209 ? -0.387 39.712 39.108 1.00 9.75 209 GLY B N 1
ATOM 3264 C CA . GLY B 1 209 ? 0.699 39.468 38.161 1.00 9.47 209 GLY B CA 1
ATOM 3265 C C . GLY B 1 209 ? 1.873 40.439 38.209 1.00 9.46 209 GLY B C 1
ATOM 3266 O O . GLY B 1 209 ? 2.693 40.505 37.278 1.00 8.91 209 GLY B O 1
ATOM 3267 N N . ILE B 1 210 ? 1.978 41.172 39.304 1.00 7.97 210 ILE B N 1
ATOM 3268 C CA . ILE B 1 210 ? 3.038 42.154 39.496 1.00 7.87 210 ILE B CA 1
ATOM 3269 C C . ILE B 1 210 ? 4.484 41.665 39.308 1.00 9.11 210 ILE B C 1
ATOM 3270 O O . ILE B 1 210 ? 5.364 42.468 39.028 1.00 9.98 210 ILE B O 1
ATOM 3275 N N . ALA B 1 211 ? 4.737 40.366 39.437 1.00 9.22 211 ALA B N 1
ATOM 3276 C CA . ALA B 1 211 ? 6.103 39.857 39.272 1.00 10.86 211 ALA B CA 1
ATOM 3277 C C . ALA B 1 211 ? 6.388 39.318 37.870 1.00 11.66 211 ALA B C 1
ATOM 3278 O O . ALA B 1 211 ? 7.502 38.891 37.572 1.00 11.73 211 ALA B O 1
ATOM 3280 N N . MET B 1 212 ? 5.385 39.369 37.003 1.00 11.58 212 MET B N 1
ATOM 3281 C CA . MET B 1 212 ? 5.530 38.870 35.639 1.00 13.32 212 MET B CA 1
ATOM 3282 C C . MET B 1 212 ? 6.327 39.692 34.632 1.00 13.66 212 MET B C 1
ATOM 3283 O O . MET B 1 212 ? 7.014 39.130 33.789 1.00 13.08 212 MET B O 1
ATOM 3288 N N . GLU B 1 213 ? 6.221 41.014 34.712 1.00 12.88 213 GLU B N 1
ATOM 3289 C CA . GLU B 1 213 ? 6.932 41.876 33.780 1.00 13.98 213 GLU B CA 1
ATOM 3290 C C . GLU B 1 213 ? 7.536 43.096 34.462 1.00 12.83 213 GLU B C 1
ATOM 3291 O O . GLU B 1 213 ? 7.130 44.228 34.195 1.00 12.42 213 GLU B O 1
ATOM 3297 N N . ALA B 1 214 ? 8.515 42.857 35.332 1.00 11.57 214 ALA B N 1
ATOM 3298 C CA . ALA B 1 214 ? 9.173 43.938 36.049 1.00 12.77 214 ALA B CA 1
ATOM 3299 C C . ALA B 1 214 ? 10.520 44.274 35.418 1.00 12.53 214 ALA B C 1
ATOM 3300 O O . ALA B 1 214 ? 11.292 43.376 35.050 1.00 12.26 214 ALA B O 1
ATOM 3302 N N . SER B 1 215 ? 10.801 45.569 35.287 1.00 11.85 215 SER B N 1
ATOM 3303 C CA . SER B 1 215 ? 12.064 46.000 34.700 1.00 12.27 215 SER B CA 1
ATOM 3304 C C . SER B 1 215 ? 12.481 47.351 35.263 1.00 12.30 215 SER B C 1
ATOM 3305 O O . SER B 1 215 ? 11.669 48.080 35.834 1.00 12.69 215 SER B O 1
ATOM 3308 N N . TYR B 1 216 ? 13.744 47.696 35.083 1.00 12.17 216 TYR B N 1
ATOM 3309 C CA . TYR B 1 216 ? 14.247 48.960 35.594 1.00 12.68 216 TYR B CA 1
ATOM 3310 C C . TYR B 1 216 ? 15.377 49.531 34.744 1.00 11.81 216 TYR B C 1
ATOM 3311 O O . TYR B 1 216 ? 16.003 48.820 33.965 1.00 10.96 216 TYR B O 1
ATOM 3320 N N . PRO B 1 217 ? 15.648 50.838 34.888 1.00 11.46 217 PRO B N 1
ATOM 3321 C CA . PRO B 1 217 ? 16.719 51.476 34.121 1.00 10.80 217 PRO B CA 1
ATOM 3322 C C . PRO B 1 217 ? 18.077 51.331 34.803 1.00 12.00 217 PRO B C 1
ATOM 3323 O O . PRO B 1 217 ? 18.171 51.113 36.015 1.00 11.84 217 PRO B O 1
ATOM 3327 N N . ILE B 1 218 ? 19.128 51.478 34.010 1.00 12.41 218 ILE B N 1
ATOM 3328 C CA . ILE B 1 218 ? 20.495 51.378 34.506 1.00 14.15 218 ILE B CA 1
ATOM 3329 C C . ILE B 1 218 ? 21.090 52.773 34.329 1.00 13.72 218 ILE B C 1
ATOM 3330 O O . ILE B 1 218 ? 20.903 53.393 33.295 1.00 14.35 218 ILE B O 1
ATOM 3335 N N . LYS B 1 219 ? 21.767 53.287 35.342 1.00 13.77 219 LYS B N 1
ATOM 3336 C CA . LYS B 1 219 ? 22.372 54.615 35.236 1.00 13.97 219 LYS B CA 1
ATOM 3337 C C . LYS B 1 219 ? 23.632 54.550 36.075 1.00 14.36 219 LYS B C 1
ATOM 3338 O O . LYS B 1 219 ? 23.579 54.563 37.309 1.00 12.04 219 LYS B O 1
ATOM 3344 N N . LYS B 1 220 ? 24.770 54.475 35.401 1.00 13.78 220 LYS B N 1
ATOM 3345 C CA . LYS B 1 220 ? 26.033 54.389 36.112 1.00 16.31 220 LYS B CA 1
ATOM 3346 C C . LYS B 1 220 ? 26.610 55.715 36.551 1.00 16.15 220 LYS B C 1
ATOM 3347 O O . LYS B 1 220 ? 26.782 55.959 37.746 1.00 15.54 220 LYS B O 1
ATOM 3353 N N . SER B 1 221 ? 26.904 56.571 35.584 1.00 17.13 221 SER B N 1
ATOM 3354 C CA . SER B 1 221 ? 27.467 57.885 35.860 1.00 16.30 221 SER B CA 1
ATOM 3355 C C . SER B 1 221 ? 26.497 58.750 36.667 1.00 17.22 221 SER B C 1
ATOM 3356 O O . SER B 1 221 ? 25.276 58.573 36.585 1.00 17.17 221 SER B O 1
ATOM 3359 N N . SER B 1 222 ? 27.034 59.689 37.444 1.00 15.50 222 SER B N 1
ATOM 3360 C CA . SER B 1 222 ? 26.185 60.565 38.240 1.00 16.31 222 SER B CA 1
ATOM 3361 C C . SER B 1 222 ? 25.950 61.842 37.449 1.00 17.76 222 SER B C 1
ATOM 3362 O O . SER B 1 222 ? 25.377 62.802 37.959 1.00 18.05 222 SER B O 1
ATOM 3365 N N . ASN B 1 223 ? 26.386 61.837 36.193 1.00 16.18 223 ASN B N 1
ATOM 3366 C CA . ASN B 1 223 ? 26.234 62.993 35.322 1.00 18.81 223 ASN B CA 1
ATOM 3367 C C . ASN B 1 223 ? 24.980 62.906 34.442 1.00 18.37 223 ASN B C 1
ATOM 3368 O O . ASN B 1 223 ? 24.453 61.818 34.190 1.00 17.35 223 ASN B O 1
ATOM 3373 N N . ASN B 1 224 ? 24.525 64.062 33.973 1.00 17.48 224 ASN B N 1
ATOM 3374 C CA . ASN B 1 224 ? 23.349 64.162 33.116 1.00 17.44 224 ASN B CA 1
ATOM 3375 C C . ASN B 1 224 ? 23.609 65.246 32.076 1.00 19.18 224 ASN B C 1
ATOM 3376 O O . ASN B 1 224 ? 24.399 66.151 32.312 1.00 18.23 224 ASN B O 1
ATOM 3381 N N . PRO B 1 225 ? 22.940 65.168 30.919 1.00 20.60 225 PRO B N 1
ATOM 3382 C CA . PRO B 1 225 ? 23.134 66.198 29.893 1.00 22.00 225 PRO B CA 1
ATOM 3383 C C . PRO B 1 225 ? 22.478 67.452 30.463 1.00 23.96 225 PRO B C 1
ATOM 3384 O O . PRO B 1 225 ? 21.523 67.353 31.244 1.00 23.65 225 PRO B O 1
ATOM 3388 N N . SER B 1 226 ? 22.985 68.624 30.108 1.00 26.25 226 SER B N 1
ATOM 3389 C CA . SER B 1 226 ? 22.398 69.856 30.627 1.00 29.65 226 SER B CA 1
ATOM 3390 C C . SER B 1 226 ? 21.102 70.230 29.914 1.00 31.04 226 SER B C 1
ATOM 3391 O O . SER B 1 226 ? 21.165 70.511 28.697 1.00 32.01 226 SER B O 1
ATOM 3401 N N . LEU C 2 2 ? 0.394 20.160 -1.460 1.00 16.56 502 LEU C N 1
ATOM 3402 C CA . LEU C 2 2 ? -0.310 21.128 -0.640 1.00 15.66 502 LEU C CA 1
ATOM 3403 C C . LEU C 2 2 ? -0.818 22.251 -1.523 1.00 14.87 502 LEU C C 1
ATOM 3404 O O . LEU C 2 2 ? -0.078 22.787 -2.349 1.00 12.55 502 LEU C O 1
ATOM 3409 N N . LYS C 2 3 ? -2.084 22.607 -1.351 1.00 14.05 503 LYS C N 1
ATOM 3410 C CA . LYS C 2 3 ? -2.666 23.677 -2.149 1.00 15.50 503 LYS C CA 1
ATOM 3411 C C . LYS C 2 3 ? -2.704 24.988 -1.367 1.00 14.20 503 LYS C C 1
ATOM 3412 O O . LYS C 2 3 ? -3.042 26.019 -1.986 1.00 15.08 503 LYS C O 1
ATOM 3426 N N . LEU D 2 2 ? 0.281 48.054 26.839 1.00 16.27 502 LEU D N 1
ATOM 3427 C CA . LEU D 2 2 ? -0.408 48.409 28.074 1.00 15.58 502 LEU D CA 1
ATOM 3428 C C . LEU D 2 2 ? -0.877 49.850 27.967 1.00 15.01 502 LEU D C 1
ATOM 3429 O O . LEU D 2 2 ? -0.101 50.734 27.581 1.00 13.34 502 LEU D O 1
ATOM 3434 N N . LYS D 2 3 ? -2.138 50.094 28.322 1.00 14.66 503 LYS D N 1
ATOM 3435 C CA . LYS D 2 3 ? -2.699 51.449 28.264 1.00 16.25 503 LYS D CA 1
ATOM 3436 C C . LYS D 2 3 ? -2.844 52.052 29.667 1.00 15.14 503 LYS D C 1
ATOM 3437 O O . LYS D 2 3 ? -3.200 53.249 29.778 1.00 14.35 503 LYS D O 1
#

Secondary structure (DSSP, 8-state):
---S-EETTTTT------B--SSB-HHHHHHHHHHHHHHHHHHS----B-HHHHHHH--SS--TTB---HHHHHHHHHHHT-B-BTTTS---SS-PPP-HHHHT---B---EEEEPPTT-HHHHHHHHHHS-EEEEE---SHHHHT--SSEE---------EEEEEEEEEE-TTS-EEEEEE-SB-TTSTBTTEEEEE-S-SSTT-GGGTTSS-EEEE--SS--/-PPP-EETTTTT------B--SSB-HHHHHHHHHHHHHHHHHHS----B-HHHHHHH--SS--TTB---HHHHHHHHHHTT-B-BTTTS---SS-----HHHHTS-SB---EEEEPPTT-HHHHHHHHHHS-EEEEE---SHHHHT--SSEE-----S---EEEEEEEEEE-TT--EEEEEE-SB-TTSTBTTEEEEE-S-SSTT-GGGTTTS-EEEE--SS----/--/--

Organism: Ricinus communis (NCBI:txid3988)

InterPro domains:
  IPR000169 Cysteine peptidase, cysteine active site [PS00139] (144-155)
  IPR000668 Peptidase C1A, papain C-terminal [PF00112] (126-342)
  IPR000668 Peptidase C1A, papain C-terminal [PR00705] (144-159)
  IPR000668 Peptidase C1A, papain C-terminal [PR00705] (286-296)
  IPR000668 Peptidase C1A, papain C-terminal [PR00705] (302-308)
  IPR000668 Peptidase C1A, papain C-terminal [SM00645] (126-342)
  IPR013128 Peptidase C1A [PTHR12411] (30-341)
  IPR013201 Cathepsin propeptide inhibitor domain (I29) [PF08246] (38-93)
  IPR013201 Cathepsin propeptide inhibitor domain (I29) [SM00848] (38-93)
  IPR025660 Cysteine peptidase, histidine active site [PS00639] (284-294)
  IPR025661 Cysteine peptidase, asparagine active site [PS00640] (302-321)
  IPR038765 Papain-like cysteine peptidase superfamily [SSF54001] (31-342)
  IPR039417 Papain-like cysteine endopeptidase [cd02248] (127-341)

CATH classification: 3.90.70.10

B-factor: mean 16.56, std 5.72, range [6.48, 43.06]

Foldseek 3Di:
DFDQKDFLVVVPQADAAAALPQFQLLLLQLLQRQQQKVLCVQQVDRFAFDSLLCLAPLVPPANRSVGDHNQSSLVVQQVLQATCGCVLPPRDNDRDHNPVVSSNPHDGGFNHKDWQPFLALVSVSVVLSRIKKKFWFFCPDDQNQQAAEDAREDDADQPTDGIWIFRMWHAPPVGFTWTKIAGRRALPHHPRRIHTYTGDDPGSLTHRSRRGTMMHTHHDHSHD/DFDDKAFLVVVPQADAAAALPQFQLLQLQLLQRQQQKVLCVLQVDRFAFDSLLCLAPLPPAAHRSVGDHNQSSQVVQQVLQATAGCVLPPRDNDHDHNPVVRSNVHWGGFNHKDWQPFLALVSVQVVLVRTKKKFWFFCPDDQNQQAAEDAREDDADQPTDGIWIFRMWHADPVGFTWTKIAGNRALNHHPRRIHTYGGDDPRSCTHRSRRGTMMHTHHDHSDGRD

Sequence (454 aa):
TVPASVDWRKKGAVTSVKDQGQCGSCWAFSTIVAVEGINQIKTNKLVSLSEQELVDCDTDQNQGCNGGLMDYAFEFIKQRGGITTEANYPYEAYDGTCDVSKENAPAVSIDGHENVPENDENALLKAVANQPVSVAIDAGGSDFQFYSEGVFTGSCGTELDHGVAIVGYGTTIDGTKYWTVKNSWGPEWGEKGYIRMERGISDKEGLCGIAMEASYPIKKSSNNTVPASVDWRKKGAVTSVKDQGQCGSCWAFSTIVAVEGINQIKTNKLVSLSEQELVDCDTDQNQGCNGGLMDYAFEFIKQRGGITTEANYPYEAYDGTCDVSKENAPAVSIDGHENVPENDENALLKAVANQPVSVAIDAGGSDFQFYSEGVFTGSCGTELDHGVAIVGYGTTIDGTKYWTVKNSWGPEWGEKGYIRMERGISDKEGLCGIAMEASYPIKKSSNNPSLKLK